Protein AF-0000000084810563 (afdb_homodimer)

Nearest PDB structures (foldseek):
  3cjd-assembly1_A  TM=6.596E-01  e=2.605E-03  Jannaschia sp. CCS1
  2fx0-assembly1_A-2  TM=6.932E-01  e=6.146E-03  Bacillus cereus
  4xk4-assembly2_D  TM=6.952E-01  e=1.901E-02  Escherichia coli K-12
  3gzi-assembly1_A-2  TM=5.867E-01  e=6.726E-03  Shewanella loihica PV-4
  2qib-assembly1_A  TM=6.633E-01  e=3.419E-02  Streptomyces coelicolor A3(2)

Foldseek 3Di:
DPPPPPPPPPPPPPPPPDDLVRLLVLLLVQVVVVVVPDAPVPDDLVSSCVSSVHDSVSVCVSQVDPLRNLLVSLCVVCVVVLVLLVDVCLLQQHLVSVLVSLLVLLVSLLVDVPVLSLVVCLVPDDDDSNVVSVVVSVVSNVSSLVNNQVLQCPAPDNDNPVVVVVVLSVVSSVCSNCQVPDDDPPHRLPDPCNSVVSSVVVVVVSVVSVCSRCVVVVLVVVLVVCVVVPHDNVCSCVVSVVD/DPPPPPPPPPPPPPPPPDDLVRLLVLLLVLVVVVVVPDAPVPDDLVSSCVSSVHDSVSVCVSQVDPLRNLLVSLCVVCVVVLVLLVDPCLLQQHLVSVLVSLLVLLVSLLVDVPVLSLVVCLVPDDDDSNVVSVVVSVVSNVSSLVNNQVLQCPAPDNDNPVVVVVVLSVVSSVCSNCQVPDADPPHRLPDPCNSVVSSVVVVVVSVVSVCSRCVVVVLVVVLVVCVVVPHDNVCSCVVSVVD

Structure (mmCIF, N/CA/C/O backbone):
data_AF-0000000084810563-model_v1
#
loop_
_entity.id
_entity.type
_entity.pdbx_description
1 polymer 'Transcriptional regulator'
#
loop_
_atom_site.group_PDB
_atom_site.id
_atom_site.type_symbol
_atom_site.label_atom_id
_atom_site.label_alt_id
_atom_site.label_comp_id
_atom_site.label_asym_id
_atom_site.label_entity_id
_atom_site.label_seq_id
_atom_site.pdbx_PDB_ins_code
_atom_site.Cartn_x
_atom_site.Cartn_y
_atom_site.Cartn_z
_atom_site.occupancy
_atom_site.B_iso_or_equiv
_atom_site.auth_seq_id
_atom_site.auth_comp_id
_atom_site.auth_asym_id
_atom_site.auth_atom_id
_atom_site.pdbx_PDB_model_num
ATOM 1 N N . MET A 1 1 ? -77.625 40.781 15.055 1 31.75 1 MET A N 1
ATOM 2 C CA . MET A 1 1 ? -76.62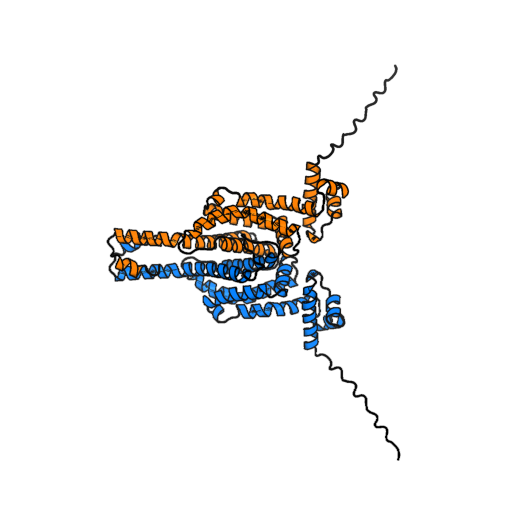5 40.25 14.109 1 31.75 1 MET A CA 1
ATOM 3 C C . MET A 1 1 ? -75.188 40.344 14.695 1 31.75 1 MET A C 1
ATOM 5 O O . MET A 1 1 ? -74.5 41.344 14.492 1 31.75 1 MET A O 1
ATOM 9 N N . THR A 1 2 ? -75 39.844 16.016 1 36.88 2 THR A N 1
ATOM 10 C CA . THR A 1 2 ? -73.75 39.812 16.828 1 36.88 2 THR A CA 1
ATOM 11 C C . THR A 1 2 ? -72.688 38.906 16.172 1 36.88 2 THR A C 1
ATOM 13 O O . THR A 1 2 ? -72.938 37.719 15.945 1 36.88 2 THR A O 1
ATOM 16 N N . GLY A 1 3 ? -71.875 39.375 15.289 1 36.38 3 GLY A N 1
ATOM 17 C CA . GLY A 1 3 ? -70.75 38.719 14.641 1 36.38 3 GLY A CA 1
ATOM 18 C C . GLY A 1 3 ? -69.75 38.125 15.617 1 36.38 3 GLY A C 1
ATOM 19 O O . GLY A 1 3 ? -69.125 38.844 16.391 1 36.38 3 GLY A O 1
ATOM 20 N N . MET A 1 4 ? -69.938 36.812 16.109 1 39.75 4 MET A N 1
ATOM 21 C CA . MET A 1 4 ? -69.062 36.031 16.891 1 39.75 4 MET A CA 1
ATOM 22 C C . MET A 1 4 ? -67.688 35.906 16.188 1 39.75 4 MET A C 1
ATOM 24 O O . MET A 1 4 ? -67.625 35.375 15.07 1 39.75 4 MET A O 1
ATOM 28 N N . LYS A 1 5 ? -66.75 36.875 16.422 1 41.97 5 LYS A N 1
ATOM 29 C CA . LYS A 1 5 ? -65.375 36.688 16 1 41.97 5 LYS A CA 1
ATOM 30 C C . LYS A 1 5 ? -64.875 35.344 16.453 1 41.97 5 LYS A C 1
ATOM 32 O O . LYS A 1 5 ? -64.938 35 17.625 1 41.97 5 LYS A O 1
ATOM 37 N N . GLU A 1 6 ? -64.938 34.25 15.625 1 40.22 6 GLU A N 1
ATOM 38 C CA . GLU A 1 6 ? -64.188 33 15.766 1 40.22 6 GLU A CA 1
ATOM 39 C C . GLU A 1 6 ? -62.719 33.25 16.062 1 40.22 6 GLU A C 1
ATOM 41 O O . GLU A 1 6 ? -62.031 33.969 15.32 1 40.22 6 GLU A O 1
ATOM 46 N N . ASN A 1 7 ? -62.281 33.406 17.297 1 38.41 7 ASN A N 1
ATOM 47 C CA . ASN A 1 7 ? -60.906 33.344 17.719 1 38.41 7 ASN A CA 1
ATOM 48 C C . ASN A 1 7 ? -60.125 32.219 17.016 1 38.41 7 ASN A C 1
ATOM 50 O O . ASN A 1 7 ? -60.406 31.047 17.234 1 38.41 7 ASN A O 1
ATOM 54 N N . GLN A 1 8 ? -59.75 32.312 15.719 1 38.88 8 GLN A N 1
ATOM 55 C CA . GLN A 1 8 ? -58.781 31.422 15.086 1 38.88 8 GLN A CA 1
ATOM 56 C C . GLN A 1 8 ? -57.594 31.188 15.984 1 38.88 8 GLN A C 1
ATOM 58 O O . GLN A 1 8 ? -56.812 32.125 16.281 1 38.88 8 GLN A O 1
ATOM 63 N N . SER A 1 9 ? -57.688 30.391 17.094 1 42.5 9 SER A N 1
ATOM 64 C CA . SER A 1 9 ? -56.5 29.859 17.75 1 42.5 9 SER A CA 1
ATOM 65 C C . SER A 1 9 ? -55.406 29.562 16.734 1 42.5 9 SER A C 1
ATOM 67 O O . SER A 1 9 ? -55.625 28.844 15.758 1 42.5 9 SER A O 1
ATOM 69 N N . THR A 1 10 ? -54.594 30.516 16.469 1 43.75 10 THR A N 1
ATOM 70 C CA . THR A 1 10 ? -53.344 30.281 15.727 1 43.75 10 THR A CA 1
ATOM 71 C C . THR A 1 10 ? -52.719 28.953 16.141 1 43.75 10 THR A C 1
ATOM 73 O O . THR A 1 10 ? -52.312 28.797 17.297 1 43.75 10 THR A O 1
ATOM 76 N N . LYS A 1 11 ? -53.312 27.812 15.875 1 42.25 11 LYS A N 1
ATOM 77 C CA . LYS A 1 11 ? -52.562 26.562 15.961 1 42.25 11 LYS A CA 1
ATOM 78 C C . LYS A 1 11 ? -51.094 26.766 15.562 1 42.25 11 LYS A C 1
ATOM 80 O O . LYS A 1 11 ? -50.812 27.109 14.414 1 42.25 11 LYS A O 1
ATOM 85 N N . GLY A 1 12 ? -50.344 27.438 16.406 1 40.59 12 GLY A N 1
ATOM 86 C CA . GLY A 1 12 ? -48.906 27.453 16.188 1 40.59 12 GLY A CA 1
ATOM 87 C C . GLY A 1 12 ? -48.375 26.156 15.625 1 40.59 12 GLY A C 1
ATOM 88 O O . GLY A 1 12 ? -48.906 25.078 15.93 1 40.59 12 GLY A O 1
ATOM 89 N N . THR A 1 13 ? -48.062 26.062 14.406 1 44.62 13 THR A N 1
ATOM 90 C CA . THR A 1 13 ? -47.375 24.938 13.789 1 44.62 13 THR A CA 1
ATOM 91 C C . THR A 1 13 ? -46.438 24.25 14.789 1 44.62 13 THR A C 1
ATOM 93 O O . THR A 1 13 ? -45.562 24.906 15.375 1 44.62 13 THR A O 1
ATOM 96 N N . LEU A 1 14 ? -46.875 23.438 15.641 1 44.28 14 LEU A N 1
ATOM 97 C CA . LEU A 1 14 ? -46.031 22.594 16.484 1 44.28 14 LEU A CA 1
ATOM 98 C C . LEU A 1 14 ? -44.719 22.25 15.797 1 44.28 14 LEU A C 1
ATOM 100 O O . LEU A 1 14 ? -44.719 21.641 14.727 1 44.28 14 LEU A O 1
ATOM 104 N N . ARG A 1 15 ? -43.75 23.156 15.758 1 51.66 15 ARG A N 1
ATOM 105 C CA . ARG A 1 15 ? -42.438 22.766 15.32 1 51.66 15 ARG A CA 1
ATOM 106 C C . ARG A 1 15 ? -42.062 21.359 15.789 1 51.66 15 ARG A C 1
ATOM 108 O O . ARG A 1 15 ? -42.062 21.078 16.984 1 51.66 15 ARG A O 1
ATOM 115 N N . ARG A 1 16 ? -42.469 20.391 15.195 1 55.81 16 ARG A N 1
ATOM 116 C CA . ARG A 1 16 ? -42.188 18.984 15.477 1 55.81 16 ARG A CA 1
ATOM 117 C C . ARG A 1 16 ? -40.781 18.828 16.047 1 55.81 16 ARG A C 1
ATOM 119 O O . ARG A 1 16 ? -39.781 19.203 15.398 1 55.81 16 ARG A O 1
ATOM 126 N N . ARG A 1 17 ? -40.688 18.75 17.359 1 68.75 17 ARG A N 1
ATOM 127 C CA . ARG A 1 17 ? -39.438 18.531 18.094 1 68.75 17 ARG A CA 1
ATOM 128 C C . ARG A 1 17 ? -38.625 17.406 17.469 1 68.75 17 ARG A C 1
ATOM 130 O O . ARG A 1 17 ? -39.125 16.312 17.219 1 68.75 17 ARG A O 1
ATOM 137 N N . ARG A 1 18 ? -37.562 17.75 16.938 1 76.25 18 ARG A N 1
ATOM 138 C CA . ARG A 1 18 ? -36.656 16.75 16.391 1 76.25 18 ARG A CA 1
ATOM 139 C C . ARG A 1 18 ? -36.375 15.648 17.406 1 76.25 18 ARG A C 1
ATOM 141 O O . ARG A 1 18 ? -36.188 15.922 18.594 1 76.25 18 ARG A O 1
ATOM 148 N N . THR A 1 19 ? -36.594 14.406 16.984 1 85.19 19 THR A N 1
ATOM 149 C CA . THR A 1 19 ? -36.219 13.273 17.828 1 85.19 19 THR A CA 1
ATOM 150 C C . THR A 1 19 ? -34.719 13.227 18.031 1 85.19 19 THR A C 1
ATOM 152 O O . THR A 1 19 ? -33.969 13.859 17.297 1 85.19 19 THR A O 1
ATOM 155 N N . ASN A 1 20 ? -34.312 12.602 19.094 1 87.5 20 ASN A N 1
ATOM 156 C CA . ASN A 1 20 ? -32.875 12.414 19.375 1 87.5 20 ASN A CA 1
ATOM 157 C C . ASN A 1 20 ? -32.156 11.781 18.172 1 87.5 20 ASN A C 1
ATOM 159 O O . ASN A 1 20 ? -31.062 12.188 17.828 1 87.5 20 ASN A O 1
ATOM 163 N N . LYS A 1 21 ? -32.812 10.883 17.578 1 89.69 21 LYS A N 1
ATOM 164 C CA . LYS A 1 21 ? -32.219 10.188 16.438 1 89.69 21 LYS A CA 1
ATOM 165 C C . LYS A 1 21 ? -32.031 11.141 15.258 1 89.69 21 LYS A C 1
ATOM 167 O O . LYS A 1 21 ? -31.016 11.07 14.57 1 89.69 21 LYS A O 1
ATOM 172 N N . GLN A 1 22 ? -32.938 11.969 15.094 1 91.38 22 GLN A N 1
ATOM 173 C CA . GLN A 1 22 ? -32.844 12.945 14.016 1 91.38 22 GLN A CA 1
ATOM 174 C C . GLN A 1 22 ? -31.719 13.953 14.281 1 91.38 22 GLN A C 1
ATOM 176 O O . GLN A 1 22 ? -30.984 14.312 13.367 1 91.38 22 GLN A O 1
ATOM 181 N N . VAL A 1 23 ? -31.656 14.375 15.539 1 92.81 23 VAL A N 1
ATOM 182 C CA . VAL A 1 23 ? -30.609 15.32 15.922 1 92.81 23 VAL A CA 1
ATOM 183 C C . VAL A 1 23 ? -29.234 14.688 15.719 1 92.81 23 VAL A C 1
ATOM 185 O O . VAL A 1 23 ? -28.328 15.32 15.156 1 92.81 23 VAL A O 1
ATOM 188 N N . GLN A 1 24 ? -29.094 13.484 16.125 1 94.81 24 GLN A N 1
ATOM 189 C CA . GLN A 1 24 ? -27.828 12.766 15.969 1 94.81 24 GLN A CA 1
ATOM 190 C C . GLN A 1 24 ? -27.453 12.633 14.492 1 94.81 24 GLN A C 1
ATOM 192 O O . GLN A 1 24 ? -26.312 12.859 14.117 1 94.81 24 GLN A O 1
ATOM 197 N N . ALA A 1 25 ? -28.422 12.336 13.703 1 95.19 25 ALA A N 1
ATOM 198 C CA . ALA A 1 25 ? -28.203 12.188 12.266 1 95.19 25 ALA A CA 1
ATOM 199 C C . ALA A 1 25 ? -27.75 13.508 11.648 1 95.19 25 ALA A C 1
ATOM 201 O O . ALA A 1 25 ? -26.875 13.523 10.781 1 95.19 25 ALA A O 1
ATOM 202 N N . ASP A 1 26 ? -28.359 14.539 12.102 1 95.62 26 ASP A N 1
ATOM 203 C CA . ASP A 1 26 ? -28.016 15.859 11.594 1 95.62 26 ASP A CA 1
ATOM 204 C C . ASP A 1 26 ? -26.578 16.234 11.969 1 95.62 26 ASP A C 1
ATOM 206 O O . ASP A 1 26 ? -25.859 16.828 11.164 1 95.62 26 ASP A O 1
ATOM 210 N N . ILE A 1 27 ? -26.266 15.898 13.117 1 96.81 27 ILE A N 1
ATOM 211 C CA . ILE A 1 27 ? -24.922 16.203 13.609 1 96.81 27 ILE A CA 1
ATOM 212 C C . ILE A 1 27 ? -23.891 15.414 12.812 1 96.81 27 ILE A C 1
ATOM 214 O O . ILE A 1 27 ? -22.875 15.977 12.367 1 96.81 27 ILE A O 1
ATOM 218 N N . LEU A 1 28 ? -24.156 14.172 12.594 1 96.5 28 LEU A N 1
ATOM 219 C CA . LEU A 1 28 ? -23.219 13.344 11.836 1 96.5 28 LEU A CA 1
ATOM 220 C C . LEU A 1 28 ? -23.141 13.797 10.383 1 96.5 28 LEU A C 1
ATOM 222 O O . LEU A 1 28 ? -22.062 13.805 9.781 1 96.5 28 LEU A O 1
ATOM 226 N N . SER A 1 29 ? -24.25 14.211 9.844 1 96.5 29 SER A N 1
ATOM 227 C CA . SER A 1 29 ? -24.266 14.758 8.492 1 96.5 29 SER A CA 1
ATOM 228 C C . SER A 1 29 ? -23.438 16.031 8.398 1 96.5 29 SER A C 1
ATOM 230 O O . SER A 1 29 ? -22.781 16.281 7.387 1 96.5 29 SER A O 1
ATOM 232 N N . ALA A 1 30 ? -23.516 16.812 9.445 1 97.06 30 ALA A N 1
ATOM 233 C CA . ALA A 1 30 ? -22.719 18.031 9.5 1 97.06 30 ALA A CA 1
ATOM 234 C C . ALA A 1 30 ? -21.234 17.719 9.469 1 97.06 30 ALA A C 1
ATOM 236 O O . ALA A 1 30 ? -20.453 18.422 8.805 1 97.06 30 ALA A O 1
ATOM 237 N N . VAL A 1 31 ? -20.812 16.719 10.195 1 96.25 31 VAL A N 1
ATOM 238 C CA . VAL A 1 31 ? -19.406 16.297 10.188 1 96.25 31 VAL A CA 1
ATOM 239 C C . VAL A 1 31 ? -18.984 15.992 8.75 1 96.25 31 VAL A C 1
ATOM 241 O O . VAL A 1 31 ? -17.922 16.469 8.305 1 96.25 31 VAL A O 1
ATOM 244 N N . GLY A 1 32 ? -19.766 15.227 8.07 1 94.88 32 GLY A N 1
ATOM 245 C CA . GLY A 1 32 ? -19.484 14.883 6.684 1 94.88 32 GLY A CA 1
ATOM 246 C C . GLY A 1 32 ? -19.312 16.094 5.793 1 94.88 32 GLY A C 1
ATOM 247 O O . GLY A 1 32 ? -18.406 16.141 4.949 1 94.88 32 GLY A O 1
ATOM 248 N N . ARG A 1 33 ? -20.125 17.078 5.996 1 95.31 33 ARG A N 1
ATOM 249 C CA . ARG A 1 33 ? -20.062 18.312 5.207 1 95.31 33 ARG A CA 1
ATOM 250 C C . ARG A 1 33 ? -18.797 19.094 5.512 1 95.31 33 ARG A C 1
ATOM 252 O O . ARG A 1 33 ? -18.156 19.625 4.602 1 95.31 33 ARG A O 1
ATOM 259 N N . ILE A 1 34 ? -18.453 19.156 6.77 1 95.5 34 ILE A N 1
ATOM 260 C CA . ILE A 1 34 ? -17.266 19.891 7.184 1 95.5 34 ILE A CA 1
ATOM 261 C C . ILE A 1 34 ? -16.016 19.234 6.598 1 95.5 34 ILE A C 1
ATOM 263 O O . ILE A 1 34 ? -15.094 19.922 6.168 1 95.5 34 ILE A O 1
ATOM 267 N N . LEU A 1 35 ? -16.047 17.922 6.516 1 91.94 35 LEU A N 1
ATOM 268 C CA . LEU A 1 35 ? -14.914 17.141 6.066 1 91.94 35 LEU A CA 1
ATOM 269 C C . LEU A 1 35 ? -14.648 17.359 4.578 1 91.94 35 LEU A C 1
ATOM 271 O O . LEU A 1 35 ? -13.586 17 4.07 1 91.94 35 LEU A O 1
ATOM 275 N N . GLN A 1 36 ? -15.609 18.016 3.943 1 88 36 GLN A N 1
ATOM 276 C CA . GLN A 1 36 ? -15.398 18.359 2.541 1 88 36 GLN A CA 1
ATOM 277 C C . GLN A 1 36 ? -14.406 19.516 2.404 1 88 36 GLN A C 1
ATOM 279 O O . GLN A 1 36 ? -13.789 19.688 1.35 1 88 36 GLN A O 1
ATOM 284 N N . GLU A 1 37 ? -14.234 20.234 3.537 1 85.81 37 GLU A N 1
ATOM 285 C CA . GLU A 1 37 ? -13.438 21.453 3.457 1 85.81 37 GLU A CA 1
ATOM 286 C C . GLU A 1 37 ? -12.234 21.391 4.391 1 85.81 37 GLU A C 1
ATOM 288 O O . GLU A 1 37 ? -11.234 22.078 4.172 1 85.81 37 GLU A O 1
ATOM 293 N N . LYS A 1 38 ? -12.461 20.625 5.465 1 85.81 38 LYS A N 1
ATOM 294 C CA . LYS A 1 38 ? -11.398 20.578 6.469 1 85.81 38 LYS A CA 1
ATOM 295 C C . LYS A 1 38 ? -11.102 19.141 6.895 1 85.81 38 LYS A C 1
ATOM 297 O O . LYS A 1 38 ? -11.969 18.266 6.824 1 85.81 38 LYS A O 1
ATOM 302 N N . ASP A 1 39 ? -9.867 18.984 7.438 1 84.19 39 ASP A N 1
ATOM 303 C CA . ASP A 1 39 ? -9.469 17.688 7.949 1 84.19 39 ASP A CA 1
ATOM 304 C C . ASP A 1 39 ? -9.977 17.469 9.375 1 84.19 39 ASP A C 1
ATOM 306 O O . ASP A 1 39 ? -10.281 18.438 10.078 1 84.19 39 ASP A O 1
ATOM 310 N N . PHE A 1 40 ? -9.992 16.203 9.797 1 88.06 40 PHE A N 1
ATOM 311 C CA . PHE A 1 40 ? -10.492 15.836 11.117 1 88.06 40 PHE A CA 1
ATOM 312 C C . PHE A 1 40 ? -9.805 16.641 12.211 1 88.06 40 PHE A C 1
ATOM 314 O O . PHE A 1 40 ? -10.453 17.094 13.156 1 88.06 40 PHE A O 1
ATOM 321 N N . THR A 1 41 ? -8.562 16.875 12.031 1 83.75 41 THR A N 1
ATOM 322 C CA . THR A 1 41 ? -7.742 17.484 13.07 1 83.75 41 THR A CA 1
ATOM 323 C C . THR A 1 41 ? -8.148 18.938 13.297 1 83.75 41 THR A C 1
ATOM 325 O O . THR A 1 41 ? -7.867 19.516 14.352 1 83.75 41 THR A O 1
ATOM 328 N N . HIS A 1 42 ? -8.836 19.531 12.398 1 86.62 42 HIS A N 1
ATOM 329 C CA . HIS A 1 42 ? -9.148 20.953 12.461 1 86.62 42 HIS A CA 1
ATOM 330 C C . HIS A 1 42 ? -10.625 21.188 12.797 1 86.62 42 HIS A C 1
ATOM 332 O O . HIS A 1 42 ? -11.078 22.328 12.859 1 86.62 42 HIS A O 1
ATOM 338 N N . ILE A 1 43 ? -11.297 20.125 12.969 1 93.56 43 ILE A N 1
ATOM 339 C CA . ILE A 1 43 ? -12.719 20.25 13.258 1 93.56 43 ILE A CA 1
ATOM 340 C C . ILE A 1 43 ? -12.922 20.469 14.758 1 93.56 43 ILE A C 1
ATOM 342 O O . ILE A 1 43 ? -12.312 19.781 15.578 1 93.56 43 ILE A O 1
ATOM 346 N N . THR A 1 44 ? -13.766 21.453 15.141 1 94.62 44 THR A N 1
ATOM 347 C CA . THR A 1 44 ? -14.078 21.719 16.547 1 94.62 44 THR A CA 1
ATOM 348 C C . THR A 1 44 ? -15.547 21.438 16.828 1 94.62 44 THR A C 1
ATOM 350 O O . THR A 1 44 ? -16.344 21.25 15.906 1 94.62 44 THR A O 1
ATOM 353 N N . LEU A 1 45 ? -15.805 21.438 18.141 1 95.56 45 LEU A N 1
ATOM 354 C CA . LEU A 1 45 ? -17.188 21.281 18.562 1 95.56 45 LEU A CA 1
ATOM 355 C C . LEU A 1 45 ? -18.047 22.422 18.031 1 95.56 45 LEU A C 1
ATOM 357 O O . LEU A 1 45 ? -19.203 22.203 17.625 1 95.56 45 LEU A O 1
ATOM 361 N N . MET A 1 46 ? -17.484 23.578 17.922 1 96.44 46 MET A N 1
ATOM 362 C CA . MET A 1 46 ? -18.203 24.75 17.422 1 96.44 46 MET A CA 1
ATOM 363 C C . MET A 1 46 ? -18.484 24.625 15.938 1 96.44 46 MET A C 1
ATOM 365 O O . MET A 1 46 ? -19.562 25.031 15.477 1 96.44 46 MET A O 1
ATOM 369 N N . ASP A 1 47 ? -17.547 24.109 15.219 1 96.81 47 ASP A N 1
ATOM 370 C CA . ASP A 1 47 ? -17.75 23.875 13.789 1 96.81 47 ASP A CA 1
ATOM 371 C C . ASP A 1 47 ? -18.969 22.984 13.547 1 96.81 47 ASP A C 1
ATOM 373 O O . ASP A 1 47 ? -19.812 23.281 12.695 1 96.81 47 ASP A O 1
ATOM 377 N N . ILE A 1 48 ? -19.031 21.906 14.32 1 97.56 48 ILE A N 1
ATOM 378 C CA . ILE A 1 48 ? -20.094 20.906 14.148 1 97.56 48 ILE A CA 1
ATOM 379 C C . ILE A 1 48 ? -21.438 21.5 14.547 1 97.56 48 ILE A C 1
ATOM 381 O O . ILE A 1 48 ? -22.422 21.344 13.82 1 97.56 48 ILE A O 1
ATOM 385 N N . ALA A 1 49 ? -21.469 22.203 15.664 1 97.38 49 ALA A N 1
ATOM 386 C CA . ALA A 1 49 ? -22.703 22.828 16.141 1 97.38 49 ALA A CA 1
ATOM 387 C C . ALA A 1 49 ? -23.234 23.828 15.125 1 97.38 49 ALA A C 1
ATOM 389 O O . ALA A 1 49 ? -24.422 23.844 14.812 1 97.38 49 ALA A O 1
ATOM 390 N N . ARG A 1 50 ? -22.344 24.641 14.602 1 97.12 50 ARG A N 1
ATOM 391 C CA . ARG A 1 50 ? -22.719 25.656 13.625 1 97.12 50 ARG A CA 1
ATOM 392 C C . ARG A 1 50 ? -23.266 25.016 12.352 1 97.12 50 ARG A C 1
ATOM 394 O O . ARG A 1 50 ? -24.328 25.406 11.859 1 97.12 50 ARG A O 1
ATOM 401 N N . GLU A 1 51 ? -22.625 24.031 11.844 1 97 51 GLU A N 1
ATOM 402 C CA . GLU A 1 51 ? -23.016 23.375 10.602 1 97 51 GLU A CA 1
ATOM 403 C C . GLU A 1 51 ? -24.344 22.625 10.766 1 97 51 GLU A C 1
ATOM 405 O O . GLU A 1 51 ? -25.141 22.562 9.828 1 97 51 GLU A O 1
ATOM 410 N N . ALA A 1 52 ? -24.562 22.078 11.938 1 96.75 52 ALA A N 1
ATOM 411 C CA . ALA A 1 52 ? -25.781 21.328 12.219 1 96.75 52 ALA A CA 1
ATOM 412 C C . ALA A 1 52 ? -26.906 22.266 12.68 1 96.75 52 ALA A C 1
ATOM 414 O O . ALA A 1 52 ? -28.016 21.812 12.953 1 96.75 52 ALA A O 1
ATOM 415 N N . LYS A 1 53 ? -26.594 23.5 12.82 1 95.5 53 LYS A N 1
ATOM 416 C CA . LYS A 1 53 ? -27.547 24.516 13.25 1 95.5 53 LYS A CA 1
ATOM 417 C C . LYS A 1 53 ? -28.141 24.172 14.609 1 95.5 53 LYS A C 1
ATOM 419 O O . LYS A 1 53 ? -29.359 24.156 14.773 1 95.5 53 LYS A O 1
ATOM 424 N N . THR A 1 54 ? -27.312 23.922 15.484 1 95.81 54 THR A N 1
ATOM 425 C CA . THR A 1 54 ? -27.703 23.609 16.859 1 95.81 54 THR A CA 1
ATOM 426 C C . THR A 1 54 ? -26.719 24.203 17.844 1 95.81 54 THR A C 1
ATOM 428 O O . THR A 1 54 ? -25.812 24.953 17.453 1 95.81 54 THR A O 1
ATOM 431 N N . ASP A 1 55 ? -26.953 23.953 19.125 1 95 55 ASP A N 1
ATOM 432 C CA . ASP A 1 55 ? -26.094 24.438 20.188 1 95 55 ASP A CA 1
ATOM 433 C C . ASP A 1 55 ? -25.031 23.406 20.562 1 95 55 ASP A C 1
ATOM 435 O O . ASP A 1 55 ? -25.312 22.219 20.609 1 95 55 ASP A O 1
ATOM 439 N N . PRO A 1 56 ? -23.75 23.844 20.797 1 96.06 56 PRO A N 1
ATOM 440 C CA . PRO A 1 56 ? -22.703 22.906 21.203 1 96.06 56 PRO A CA 1
ATOM 441 C C . PRO A 1 56 ? -23.125 22.047 22.406 1 96.06 56 PRO A C 1
ATOM 443 O O . PRO A 1 56 ? -22.703 20.906 22.516 1 96.06 56 PRO A O 1
ATOM 446 N N . ASN A 1 57 ? -23.953 22.578 23.234 1 95.81 57 ASN A N 1
ATOM 447 C CA . ASN A 1 57 ? -24.422 21.812 24.391 1 95.81 57 ASN A CA 1
ATOM 448 C C . ASN A 1 57 ? -25.312 20.656 23.984 1 95.81 57 ASN A C 1
ATOM 450 O O . ASN A 1 57 ? -25.344 19.609 24.641 1 95.81 57 ASN A O 1
ATOM 454 N N . VAL A 1 58 ? -26.031 20.875 22.969 1 95.56 58 VAL A N 1
ATOM 455 C CA . VAL A 1 58 ? -26.891 19.812 22.453 1 95.56 58 VAL A CA 1
ATOM 456 C C . VAL A 1 58 ? -26.016 18.688 21.875 1 95.56 58 VAL A C 1
ATOM 458 O O . VAL A 1 58 ? -26.297 17.5 22.094 1 95.56 58 VAL A O 1
ATOM 461 N N . VAL A 1 59 ? -24.938 19.047 21.172 1 97.06 59 VAL A N 1
ATOM 462 C CA . VAL A 1 59 ? -24 18.047 20.641 1 97.06 59 VAL A CA 1
ATOM 463 C C . VAL A 1 59 ? -23.406 17.234 21.781 1 97.06 59 VAL A C 1
ATOM 465 O O . VAL A 1 59 ? -23.344 16.016 21.719 1 97.06 59 VAL A O 1
ATOM 468 N N . LEU A 1 60 ? -23.016 17.953 22.828 1 96.44 60 LEU A N 1
ATOM 469 C CA . LEU A 1 60 ? -22.391 17.312 23.984 1 96.44 60 LEU A CA 1
ATOM 470 C C . LEU A 1 60 ? -23.391 16.391 24.688 1 96.44 60 LEU A C 1
ATOM 472 O O . LEU A 1 60 ? -23.016 15.328 25.188 1 96.44 60 LEU A O 1
ATOM 476 N N . ARG A 1 61 ? -24.578 16.812 24.734 1 95.69 61 ARG A N 1
ATOM 477 C CA . ARG A 1 61 ? -25.594 15.992 25.359 1 95.69 61 ARG A CA 1
ATOM 478 C C . ARG A 1 61 ? -25.844 14.719 24.547 1 95.69 61 ARG A C 1
ATOM 480 O O . ARG A 1 61 ? -26.031 13.641 25.125 1 95.69 61 ARG A O 1
ATOM 487 N N . GLN A 1 62 ? -25.797 14.891 23.25 1 95.81 62 GLN A N 1
ATOM 488 C CA . GLN A 1 62 ? -26.094 13.766 22.375 1 95.81 62 GLN A CA 1
ATOM 489 C C . GLN A 1 62 ? -24.953 12.766 22.344 1 95.81 62 GLN A C 1
ATOM 491 O O . GLN A 1 62 ? -25.172 11.555 22.266 1 95.81 62 GLN A O 1
ATOM 496 N N . PHE A 1 63 ? -23.656 13.258 22.406 1 96.62 63 PHE A N 1
ATOM 497 C CA . PHE A 1 63 ? -22.547 12.359 22.141 1 96.62 63 PHE A CA 1
ATOM 498 C C . PHE A 1 63 ? -21.578 12.32 23.312 1 96.62 63 PHE A C 1
ATOM 500 O O . PHE A 1 63 ? -20.781 11.398 23.438 1 96.62 63 PHE A O 1
ATOM 507 N N . GLY A 1 64 ? -21.609 13.344 24.078 1 94.69 64 GLY A N 1
ATOM 508 C CA . GLY A 1 64 ? -20.734 13.383 25.234 1 94.69 64 GLY A CA 1
ATOM 509 C C . GLY A 1 64 ? -19.453 14.164 24.984 1 94.69 64 GLY A C 1
ATOM 510 O O . GLY A 1 64 ? -19.031 14.969 25.812 1 94.69 64 GLY A O 1
ATOM 511 N N . SER A 1 65 ? -18.781 13.883 23.812 1 94.94 65 SER A N 1
ATOM 512 C CA . SER A 1 65 ? -17.531 14.562 23.469 1 94.94 65 SER A CA 1
ATOM 513 C C . SER A 1 65 ? -17.344 14.641 21.953 1 94.94 65 SER A C 1
ATOM 515 O O . SER A 1 65 ? -18.031 13.945 21.203 1 94.94 65 SER A O 1
ATOM 517 N N . LEU A 1 66 ? -16.438 15.461 21.609 1 94.62 66 LEU A N 1
ATOM 518 C CA . LEU A 1 66 ? -16.078 15.562 20.188 1 94.62 66 LEU A CA 1
ATOM 519 C C . LEU A 1 66 ? -15.531 14.227 19.688 1 94.62 66 LEU A C 1
ATOM 521 O O . LEU A 1 66 ? -15.852 13.812 18.562 1 94.62 66 LEU A O 1
ATOM 525 N N . GLU A 1 67 ? -14.781 13.555 20.5 1 94.31 67 GLU A N 1
ATOM 526 C CA . GLU A 1 67 ? -14.219 12.25 20.141 1 94.31 67 GLU A CA 1
ATOM 527 C C . GLU A 1 67 ? -15.312 11.234 19.844 1 94.31 67 GLU A C 1
ATOM 529 O O . GLU A 1 67 ? -15.211 10.461 18.891 1 94.31 67 GLU A O 1
ATOM 534 N N . GLN A 1 68 ? -16.25 11.328 20.609 1 95.62 68 GLN A N 1
ATOM 535 C CA . GLN A 1 68 ? -17.359 10.391 20.422 1 95.62 68 GLN A CA 1
ATOM 536 C C . GLN A 1 68 ? -18.141 10.711 19.156 1 95.62 68 GLN A C 1
ATOM 538 O O . GLN A 1 68 ? -18.656 9.812 18.5 1 95.62 68 GLN A O 1
ATOM 543 N N . VAL A 1 69 ? -18.266 12 18.844 1 96.88 69 VAL A N 1
ATOM 544 C CA . VAL A 1 69 ? -18.891 12.375 17.578 1 96.88 69 VAL A CA 1
ATOM 545 C C . VAL A 1 69 ? -18.125 11.727 16.422 1 96.88 69 VAL A C 1
ATOM 547 O O . VAL A 1 69 ? -18.734 11.125 15.539 1 96.88 69 VAL A O 1
ATOM 550 N N . PHE A 1 70 ? -16.797 11.781 16.453 1 96.25 70 PHE A N 1
ATOM 551 C CA . PHE A 1 70 ? -15.977 11.211 15.391 1 96.25 70 PHE A CA 1
ATOM 552 C C . PHE A 1 70 ? -16.109 9.688 15.359 1 96.25 70 PHE A C 1
ATOM 554 O O . PHE A 1 70 ? -16.25 9.094 14.289 1 96.25 70 PHE A O 1
ATOM 561 N N . ASP A 1 71 ? -16.125 9.117 16.531 1 95.5 71 ASP A N 1
ATOM 562 C CA . ASP A 1 71 ? -16.266 7.664 16.609 1 95.5 71 ASP A CA 1
ATOM 563 C C . ASP A 1 71 ? -17.562 7.211 15.914 1 95.5 71 ASP A C 1
ATOM 565 O O . ASP A 1 71 ? -17.547 6.254 15.141 1 95.5 71 ASP A O 1
ATOM 569 N N . CYS A 1 72 ? -18.578 7.945 16.203 1 95.25 72 CYS A N 1
ATOM 570 C CA . CYS A 1 72 ? -19.875 7.586 15.625 1 95.25 72 CYS A CA 1
ATOM 571 C C . CYS A 1 72 ? -19.906 7.852 14.125 1 95.25 72 CYS A C 1
ATOM 573 O O . CYS A 1 72 ? -20.453 7.059 13.359 1 95.25 72 CYS A O 1
ATOM 575 N N . TYR A 1 73 ? -19.391 8.93 13.758 1 96.06 73 TYR A N 1
ATOM 576 C CA . TYR A 1 73 ? -19.344 9.242 12.336 1 96.06 73 TYR A CA 1
ATOM 577 C C . TYR A 1 73 ? -18.531 8.203 11.57 1 96.06 73 TYR A C 1
ATOM 579 O O . TYR A 1 73 ? -18.969 7.73 10.508 1 96.06 73 TYR A O 1
ATOM 587 N N . ILE A 1 74 ? -17.344 7.773 12.062 1 95.56 74 ILE A N 1
ATOM 588 C CA . ILE A 1 74 ? -16.453 6.809 11.43 1 95.56 74 ILE A CA 1
ATOM 589 C C . ILE A 1 74 ? -17.172 5.465 11.289 1 95.56 74 ILE A C 1
ATOM 591 O O . ILE A 1 74 ? -16.984 4.762 10.289 1 95.56 74 ILE A O 1
ATOM 595 N N . ARG A 1 75 ? -17.953 5.148 12.266 1 92.25 75 ARG A N 1
ATOM 596 C CA . ARG A 1 75 ? -18.703 3.904 12.203 1 92.25 75 ARG A CA 1
ATOM 597 C C . ARG A 1 75 ? -19.641 3.889 10.984 1 92.25 75 ARG A C 1
ATOM 599 O O . ARG A 1 75 ? -19.859 2.836 10.383 1 92.25 75 ARG A O 1
ATOM 606 N N . THR A 1 76 ? -20.109 5.055 10.656 1 91.12 76 THR A N 1
ATOM 607 C CA . THR A 1 76 ? -20.984 5.125 9.484 1 91.12 76 THR A CA 1
ATOM 608 C C . THR A 1 76 ? -20.188 4.871 8.203 1 91.12 76 THR A C 1
ATOM 610 O O . THR A 1 76 ? -20.734 4.32 7.242 1 91.12 76 THR A O 1
ATOM 613 N N . ILE A 1 77 ? -18.969 5.238 8.211 1 89.56 77 ILE A N 1
ATOM 614 C CA . ILE A 1 77 ? -18.094 5.035 7.062 1 89.56 77 ILE A CA 1
ATOM 615 C C . ILE A 1 77 ? -17.688 3.564 6.977 1 89.56 77 ILE A C 1
ATOM 617 O O . ILE A 1 77 ? -17.781 2.953 5.906 1 89.56 77 ILE A O 1
ATOM 621 N N . ASP A 1 78 ? -17.359 3.012 8.086 1 87.69 78 ASP A N 1
ATOM 622 C CA . ASP A 1 78 ? -16.844 1.654 8.188 1 87.69 78 ASP A CA 1
ATOM 623 C C . ASP A 1 78 ? -17.938 0.622 7.926 1 87.69 78 ASP A C 1
ATOM 625 O O . ASP A 1 78 ? -17.641 -0.539 7.629 1 87.69 78 ASP A O 1
ATOM 629 N N . TYR A 1 79 ? -19.172 1.031 8.031 1 83.56 79 TYR A N 1
ATOM 630 C CA . TYR A 1 79 ? -20.297 0.112 7.859 1 83.56 79 TYR A CA 1
ATOM 631 C C . TYR A 1 79 ? -20.234 -0.584 6.508 1 83.56 79 TYR A C 1
ATOM 633 O O . TYR A 1 79 ? -20.531 -1.777 6.402 1 83.56 79 TYR A O 1
ATOM 641 N N . TRP A 1 80 ? -19.891 0.073 5.578 1 83.19 80 TRP A N 1
ATOM 642 C CA . TRP A 1 80 ? -19.781 -0.537 4.258 1 83.19 80 TRP A CA 1
ATOM 643 C C . TRP A 1 80 ? -18.703 -1.61 4.246 1 83.19 80 TRP A C 1
ATOM 645 O O . TRP A 1 80 ? -18.844 -2.639 3.582 1 83.19 80 TRP A O 1
ATOM 655 N N . MET A 1 81 ? -17.656 -1.363 4.973 1 82.69 81 MET A N 1
ATOM 656 C CA . MET A 1 81 ? -16.594 -2.355 5.082 1 82.69 81 MET A CA 1
ATOM 657 C C . MET A 1 81 ? -17.094 -3.627 5.754 1 82.69 81 MET A C 1
ATOM 659 O O . MET A 1 81 ? -16.734 -4.734 5.352 1 82.69 81 MET A O 1
ATOM 663 N N . HIS A 1 82 ? -17.906 -3.377 6.695 1 81.38 82 HIS A N 1
ATOM 664 C CA . HIS A 1 82 ? -18.516 -4.516 7.371 1 81.38 82 HIS A CA 1
ATOM 665 C C . HIS A 1 82 ? -19.281 -5.402 6.391 1 81.38 82 HIS A C 1
ATOM 667 O O . HIS A 1 82 ? -19.156 -6.629 6.434 1 81.38 82 HIS A O 1
ATOM 673 N N . ASP A 1 83 ? -19.938 -4.797 5.488 1 82.38 83 ASP A N 1
ATOM 674 C CA . ASP A 1 83 ? -20.703 -5.543 4.496 1 82.38 83 ASP A CA 1
ATOM 675 C C . ASP A 1 83 ? -19.781 -6.23 3.492 1 82.38 83 ASP A C 1
ATOM 677 O O . ASP A 1 83 ? -20.062 -7.34 3.037 1 82.38 83 ASP A O 1
ATOM 681 N N . LEU A 1 84 ? -18.75 -5.609 3.195 1 84.88 84 LEU A N 1
ATOM 682 C CA . LEU A 1 84 ? -17.797 -6.129 2.221 1 84.88 84 LEU A CA 1
ATOM 683 C C . LEU A 1 84 ? -17.094 -7.371 2.76 1 84.88 84 LEU A C 1
ATOM 685 O O . LEU A 1 84 ? -16.938 -8.367 2.047 1 84.88 84 LEU A O 1
ATOM 689 N N . PHE A 1 85 ? -16.797 -7.367 4.059 1 82.94 85 PHE A N 1
ATOM 690 C CA . PHE A 1 85 ? -15.977 -8.422 4.633 1 82.94 85 PHE A CA 1
ATOM 691 C C . PHE A 1 85 ? -16.828 -9.43 5.387 1 82.94 85 PHE A C 1
ATOM 693 O O . PHE A 1 85 ? -16.359 -10.523 5.723 1 82.94 85 PHE A O 1
ATOM 700 N N . GLY A 1 86 ? -18.141 -9.07 5.598 1 81.12 86 GLY A N 1
ATOM 701 C CA . GLY A 1 86 ? -19.047 -9.93 6.328 1 81.12 86 GLY A CA 1
ATOM 702 C C . GLY A 1 86 ? -19.812 -10.891 5.43 1 81.12 86 GLY A C 1
ATOM 703 O O . GLY A 1 86 ? -20.688 -11.617 5.895 1 81.12 86 GLY A O 1
ATOM 704 N N . ASN A 1 87 ? -19.375 -10.953 4.184 1 86.12 87 ASN A N 1
ATOM 705 C CA . ASN A 1 87 ? -20.031 -11.82 3.213 1 86.12 87 ASN A CA 1
ATOM 706 C C . ASN A 1 87 ? -19.797 -13.297 3.533 1 86.12 87 ASN A C 1
ATOM 708 O O . ASN A 1 87 ? -18.672 -13.695 3.842 1 86.12 87 ASN A O 1
ATOM 712 N N . LYS A 1 88 ? -20.859 -14.125 3.453 1 90.12 88 LYS A N 1
ATOM 713 C CA . LYS A 1 88 ? -20.781 -15.547 3.791 1 90.12 88 LYS A CA 1
ATOM 714 C C . LYS A 1 88 ? -19.828 -16.281 2.865 1 90.12 88 LYS A C 1
ATOM 716 O O . LYS A 1 88 ? -19.141 -17.203 3.293 1 90.12 88 LYS A O 1
ATOM 721 N N . ALA A 1 89 ? -19.859 -15.906 1.626 1 93.38 89 ALA A N 1
ATOM 722 C CA . ALA A 1 89 ? -18.969 -16.547 0.66 1 93.38 89 ALA A CA 1
ATOM 723 C C . ALA A 1 89 ? -17.5 -16.328 1.023 1 93.38 89 ALA A C 1
ATOM 725 O O . ALA A 1 89 ? -16.656 -17.203 0.814 1 93.38 89 ALA A O 1
ATOM 726 N N . LEU A 1 90 ? -17.172 -15.203 1.585 1 92.31 90 LEU A N 1
ATOM 727 C CA . LEU A 1 90 ? -15.82 -14.906 2.043 1 92.31 90 LEU A CA 1
ATOM 728 C C . LEU A 1 90 ? -15.445 -15.773 3.236 1 92.31 90 LEU A C 1
ATOM 730 O O . LEU A 1 90 ? -14.328 -16.281 3.309 1 92.31 90 LEU A O 1
ATOM 734 N N . LYS A 1 91 ? -16.406 -15.922 4.074 1 89.5 91 LYS A N 1
ATOM 735 C CA . LYS A 1 91 ? -16.188 -16.719 5.277 1 89.5 91 LYS A CA 1
ATOM 736 C C . LYS A 1 91 ? -15.984 -18.188 4.934 1 89.5 91 LYS A C 1
ATOM 738 O O . LYS A 1 91 ? -15.414 -18.938 5.723 1 89.5 91 LYS A O 1
ATOM 743 N N . ARG A 1 92 ? -16.406 -18.578 3.703 1 92.38 92 ARG A N 1
ATOM 744 C CA . ARG A 1 92 ? -16.234 -19.953 3.25 1 92.38 92 ARG A CA 1
ATOM 745 C C . ARG A 1 92 ? -14.945 -20.125 2.465 1 92.38 92 ARG A C 1
ATOM 747 O O . ARG A 1 92 ? -14.594 -21.234 2.072 1 92.38 92 ARG A O 1
ATOM 754 N N . GLY A 1 93 ? -14.305 -19.094 2.215 1 92.44 93 GLY A N 1
ATOM 755 C CA . GLY A 1 93 ? -13.023 -19.172 1.537 1 92.44 93 GLY A CA 1
ATOM 756 C C . GLY A 1 93 ? -13.148 -19.297 0.03 1 92.44 93 GLY A C 1
ATOM 757 O O . GLY A 1 93 ? -12.273 -19.859 -0.629 1 92.44 93 GLY A O 1
ATOM 758 N N . GLU A 1 94 ? -14.172 -18.719 -0.552 1 95.31 94 GLU A N 1
ATOM 759 C CA . GLU A 1 94 ? -14.391 -18.812 -1.992 1 95.31 94 GLU A CA 1
ATOM 760 C C . GLU A 1 94 ? -13.492 -17.828 -2.748 1 95.31 94 GLU A C 1
ATOM 762 O O . GLU A 1 94 ? -13.43 -16.656 -2.414 1 95.31 94 GLU A O 1
ATOM 767 N N . ARG A 1 95 ? -12.82 -18.375 -3.754 1 95.62 95 ARG A N 1
ATOM 768 C CA . ARG A 1 95 ? -11.906 -17.562 -4.551 1 95.62 95 ARG A CA 1
ATOM 769 C C . ARG A 1 95 ? -12.641 -16.375 -5.172 1 95.62 95 ARG A C 1
ATOM 771 O O . ARG A 1 95 ? -12.148 -15.242 -5.129 1 95.62 95 ARG A O 1
ATOM 778 N N . SER A 1 96 ? -13.805 -16.641 -5.777 1 96.38 96 SER A N 1
ATOM 779 C CA . SER A 1 96 ? -14.562 -15.602 -6.457 1 96.38 96 SER A CA 1
ATOM 780 C C . SER A 1 96 ? -15 -14.508 -5.48 1 96.38 96 SER A C 1
ATOM 782 O O . SER A 1 96 ? -15.062 -13.336 -5.844 1 96.38 96 SER A O 1
ATOM 784 N N . ALA A 1 97 ? -15.305 -14.898 -4.223 1 95.81 97 ALA A N 1
ATOM 785 C CA . ALA A 1 97 ? -15.703 -13.938 -3.201 1 95.81 97 ALA A CA 1
ATOM 786 C C . ALA A 1 97 ? -14.547 -13.016 -2.834 1 95.81 97 ALA A C 1
ATOM 788 O O . ALA A 1 97 ? -14.742 -11.82 -2.613 1 95.81 97 ALA A O 1
ATOM 789 N N . LEU A 1 98 ? -13.375 -13.586 -2.758 1 96 98 LEU A N 1
ATOM 790 C CA . LEU A 1 98 ? -12.18 -12.805 -2.451 1 96 98 LEU A CA 1
ATOM 791 C C . LEU A 1 98 ? -11.906 -11.773 -3.547 1 96 98 LEU A C 1
ATOM 793 O O . LEU A 1 98 ? -11.656 -10.609 -3.256 1 96 98 LEU A O 1
ATOM 797 N N . GLU A 1 99 ? -11.992 -12.203 -4.781 1 96.88 99 GLU A N 1
ATOM 798 C CA . GLU A 1 99 ? -11.789 -11.32 -5.926 1 96.88 99 GLU A CA 1
ATOM 799 C C . GLU A 1 99 ? -12.828 -10.203 -5.945 1 96.88 99 GLU A C 1
ATOM 801 O O . GLU A 1 99 ? -12.484 -9.039 -6.191 1 96.88 99 GLU A O 1
ATOM 806 N N . ARG A 1 100 ? -14.047 -10.555 -5.707 1 96 100 ARG A N 1
ATOM 807 C CA . ARG A 1 100 ? -15.125 -9.57 -5.68 1 96 100 ARG A CA 1
ATOM 808 C C . ARG A 1 100 ? -14.914 -8.57 -4.547 1 96 100 ARG A C 1
ATOM 810 O O . ARG A 1 100 ? -15.18 -7.375 -4.711 1 96 100 ARG A O 1
ATOM 817 N N . MET A 1 101 ? -14.484 -9.078 -3.457 1 95.44 101 MET A N 1
ATOM 818 C CA . MET A 1 101 ? -14.234 -8.211 -2.312 1 95.44 101 MET A CA 1
ATOM 819 C C . MET A 1 101 ? -13.195 -7.148 -2.652 1 95.44 101 MET A C 1
ATOM 821 O O . MET A 1 101 ? -13.414 -5.957 -2.42 1 95.44 101 MET A O 1
ATOM 825 N N . PHE A 1 102 ? -12.07 -7.512 -3.23 1 96.94 102 PHE A N 1
ATOM 826 C CA . PHE A 1 102 ? -11.023 -6.562 -3.59 1 96.94 102 PHE A CA 1
ATOM 827 C C . PHE A 1 102 ? -11.523 -5.57 -4.629 1 96.94 102 PHE A C 1
ATOM 829 O O . PHE A 1 102 ? -11.195 -4.383 -4.57 1 96.94 102 PHE A O 1
ATOM 836 N N . ALA A 1 103 ? -12.289 -6.074 -5.582 1 97.38 103 ALA A N 1
ATOM 837 C CA . ALA A 1 103 ? -12.836 -5.199 -6.617 1 97.38 103 ALA A CA 1
ATOM 838 C C . ALA A 1 103 ? -13.773 -4.16 -6.016 1 97.38 103 ALA A C 1
ATOM 840 O O . ALA A 1 103 ? -13.68 -2.971 -6.328 1 97.38 103 ALA A O 1
ATOM 841 N N . ARG A 1 104 ? -14.648 -4.598 -5.164 1 95.44 104 ARG A N 1
ATOM 842 C CA . ARG A 1 104 ? -15.609 -3.703 -4.531 1 95.44 104 ARG A CA 1
ATOM 843 C C . ARG A 1 104 ? -14.914 -2.721 -3.596 1 95.44 104 ARG A C 1
ATOM 845 O O . ARG A 1 104 ? -15.305 -1.554 -3.512 1 95.44 104 ARG A O 1
ATOM 852 N N . MET A 1 105 ? -13.984 -3.23 -2.867 1 95.12 105 MET A N 1
ATOM 853 C CA . MET A 1 105 ? -13.211 -2.352 -1.995 1 95.12 105 MET A CA 1
ATOM 854 C C . MET A 1 105 ? -12.555 -1.232 -2.795 1 95.12 105 MET A C 1
ATOM 856 O O . MET A 1 105 ? -12.586 -0.07 -2.387 1 95.12 105 MET A O 1
ATOM 860 N N . THR A 1 106 ? -11.953 -1.584 -3.938 1 97.81 106 THR A N 1
ATOM 861 C CA . THR A 1 106 ? -11.312 -0.604 -4.809 1 97.81 106 THR A CA 1
ATOM 862 C C . THR A 1 106 ? -12.32 0.446 -5.273 1 97.81 106 THR A C 1
ATOM 864 O O . THR A 1 106 ? -12.062 1.647 -5.164 1 97.81 106 THR A O 1
ATOM 867 N N . ASP A 1 107 ? -13.453 0.004 -5.707 1 96.62 107 ASP A N 1
ATOM 868 C CA . ASP A 1 107 ? -14.492 0.916 -6.176 1 96.62 107 ASP A CA 1
ATOM 869 C C . ASP A 1 107 ? -14.961 1.837 -5.051 1 96.62 107 ASP A C 1
ATOM 871 O O . ASP A 1 107 ? -15.133 3.041 -5.258 1 96.62 107 ASP A O 1
ATOM 875 N N . PHE A 1 108 ? -15.188 1.232 -3.938 1 94.69 108 PHE A N 1
ATOM 876 C CA . PHE A 1 108 ? -15.648 2.006 -2.791 1 94.69 108 PHE A CA 1
ATOM 877 C C . PHE A 1 108 ? -14.648 3.096 -2.434 1 94.69 108 PHE A C 1
ATOM 879 O O . PHE A 1 108 ? -15.023 4.25 -2.221 1 94.69 108 PHE A O 1
ATOM 886 N N . LEU A 1 109 ? -13.398 2.715 -2.35 1 96.19 109 LEU A N 1
ATOM 887 C CA . LEU A 1 109 ? -12.352 3.652 -1.947 1 96.19 109 LEU A CA 1
ATOM 888 C C . LEU A 1 109 ? -12.25 4.809 -2.936 1 96.19 109 LEU A C 1
ATOM 890 O O . LEU A 1 109 ? -12.094 5.965 -2.533 1 96.19 109 LEU A O 1
ATOM 894 N N . TYR A 1 110 ? -12.375 4.52 -4.234 1 96.81 110 TYR A N 1
ATOM 895 C CA . TYR A 1 110 ? -12.305 5.559 -5.258 1 96.81 110 TYR A CA 1
ATOM 896 C C . TYR A 1 110 ? -13.453 6.551 -5.102 1 96.81 110 TYR A C 1
ATOM 898 O O . TYR A 1 110 ? -13.305 7.734 -5.414 1 96.81 110 TYR A O 1
ATOM 906 N N . ASN A 1 111 ? -14.539 6.078 -4.547 1 94 111 ASN A N 1
ATOM 907 C CA . ASN A 1 111 ? -15.75 6.895 -4.57 1 94 111 ASN A CA 1
ATOM 908 C C . ASN A 1 111 ? -16.125 7.379 -3.172 1 94 111 ASN A C 1
ATOM 910 O O . ASN A 1 111 ? -17.234 7.871 -2.957 1 94 111 ASN A O 1
ATOM 914 N N . SER A 1 112 ? -15.297 7.223 -2.248 1 92.44 112 SER A N 1
ATOM 915 C CA . SER A 1 112 ? -15.594 7.637 -0.881 1 92.44 112 SER A CA 1
ATOM 916 C C . SER A 1 112 ? -14.531 8.594 -0.349 1 92.44 112 SER A C 1
ATOM 918 O O . SER A 1 112 ? -13.594 8.18 0.335 1 92.44 112 SER A O 1
ATOM 920 N N . PRO A 1 113 ? -14.773 9.867 -0.604 1 92.12 113 PRO A N 1
ATOM 921 C CA . PRO A 1 113 ? -13.82 10.844 -0.066 1 92.12 113 PRO A CA 1
ATOM 922 C C . PRO A 1 113 ? -13.703 10.766 1.454 1 92.12 113 PRO A C 1
ATOM 924 O O . PRO A 1 113 ? -12.625 11.031 2.002 1 92.12 113 PRO A O 1
ATOM 927 N N . GLU A 1 114 ? -14.773 10.367 2.146 1 91.38 114 GLU A N 1
ATOM 928 C CA . GLU A 1 114 ? -14.75 10.258 3.602 1 91.38 114 GLU A CA 1
ATOM 929 C C . GLU A 1 114 ? -13.773 9.18 4.062 1 91.38 114 GLU A C 1
ATOM 931 O O . GLU A 1 114 ? -12.992 9.398 4.992 1 91.38 114 GLU A O 1
ATOM 936 N N . MET A 1 115 ? -13.828 8.055 3.391 1 93.69 115 MET A N 1
ATOM 937 C CA . MET A 1 115 ? -12.906 6.977 3.734 1 93.69 115 MET A CA 1
ATOM 938 C C . MET A 1 115 ? -11.469 7.375 3.422 1 93.69 115 MET A C 1
ATOM 940 O O . MET A 1 115 ? -10.555 7.074 4.191 1 93.69 115 MET A O 1
ATOM 944 N N . GLN A 1 116 ? -11.281 8.016 2.291 1 95.19 116 GLN A N 1
ATOM 945 C CA . GLN A 1 116 ? -9.945 8.477 1.923 1 95.19 116 GLN A CA 1
ATOM 946 C C . GLN A 1 116 ? -9.383 9.414 2.984 1 95.19 116 GLN A C 1
ATOM 948 O O . GLN A 1 116 ? -8.234 9.266 3.402 1 95.19 116 GLN A O 1
ATOM 953 N N . ARG A 1 117 ? -10.172 10.344 3.494 1 94.12 117 ARG A N 1
ATOM 954 C CA . ARG A 1 117 ? -9.75 11.297 4.516 1 94.12 117 ARG A CA 1
ATOM 955 C C . ARG A 1 117 ? -9.453 10.586 5.836 1 94.12 117 ARG A C 1
ATOM 957 O O . ARG A 1 117 ? -8.539 10.969 6.562 1 94.12 117 ARG A O 1
ATOM 964 N N . LEU A 1 118 ? -10.289 9.617 6.117 1 95.06 118 LEU A N 1
ATOM 965 C CA . LEU A 1 118 ? -10.062 8.844 7.336 1 95.06 118 LEU A CA 1
ATOM 966 C C . LEU A 1 118 ? -8.719 8.125 7.285 1 95.06 118 LEU A C 1
ATOM 968 O O . LEU A 1 118 ? -7.961 8.141 8.258 1 95.06 118 LEU A O 1
ATOM 972 N N . LEU A 1 119 ? -8.422 7.496 6.152 1 96.44 119 LEU A N 1
ATOM 973 C CA . LEU A 1 119 ? -7.16 6.777 5.988 1 96.44 119 LEU A CA 1
ATOM 974 C C . LEU A 1 119 ? -5.973 7.727 6.117 1 96.44 119 LEU A C 1
ATOM 976 O O . LEU A 1 119 ? -4.965 7.383 6.738 1 96.44 119 LEU A O 1
ATOM 980 N N . VAL A 1 120 ? -6.117 8.867 5.539 1 95.81 120 VAL A N 1
ATOM 981 C CA . VAL A 1 120 ? -5.074 9.883 5.66 1 95.81 120 VAL A CA 1
ATOM 982 C C . VAL A 1 120 ? -4.922 10.289 7.125 1 95.81 120 VAL A C 1
ATOM 984 O O . VAL A 1 120 ? -3.803 10.391 7.637 1 95.81 120 VAL A O 1
ATOM 987 N N . TRP A 1 121 ? -6.039 10.547 7.812 1 95.25 121 TRP A N 1
ATOM 988 C CA . TRP A 1 121 ? -6.016 10.93 9.219 1 95.25 121 TRP A CA 1
ATOM 989 C C . TRP A 1 121 ? -5.289 9.883 10.055 1 95.25 121 TRP A C 1
ATOM 991 O O . TRP A 1 121 ? -4.5 10.227 10.938 1 95.25 121 TRP A O 1
ATOM 1001 N N . GLU A 1 122 ? -5.441 8.625 9.742 1 96.38 122 GLU A N 1
ATOM 1002 C CA . GLU A 1 122 ? -4.867 7.52 10.508 1 96.38 122 GLU A CA 1
ATOM 1003 C C . GLU A 1 122 ? -3.346 7.512 10.406 1 96.38 122 GLU A C 1
ATOM 1005 O O . GLU A 1 122 ? -2.662 7.086 11.344 1 96.38 122 GLU A O 1
ATOM 1010 N N . ILE A 1 123 ? -2.826 8.055 9.32 1 95.88 123 ILE A N 1
ATOM 1011 C CA . ILE A 1 123 ? -1.377 7.973 9.18 1 95.88 123 ILE A CA 1
ATOM 1012 C C . ILE A 1 123 ? -0.752 9.336 9.461 1 95.88 123 ILE A C 1
ATOM 1014 O O . ILE A 1 123 ? 0.474 9.469 9.508 1 95.88 123 ILE A O 1
ATOM 1018 N N . THR A 1 124 ? -1.546 10.359 9.703 1 92.38 124 THR A N 1
ATOM 1019 C CA . THR A 1 124 ? -1.02 11.695 9.945 1 92.38 124 THR A CA 1
ATOM 1020 C C . THR A 1 124 ? -1.101 12.047 11.43 1 92.38 124 THR A C 1
ATOM 1022 O O . THR A 1 124 ? -0.302 12.844 11.93 1 92.38 124 THR A O 1
ATOM 1025 N N . ASP A 1 125 ? -2.082 11.484 12.062 1 92.12 125 ASP A N 1
ATOM 1026 C CA . ASP A 1 125 ? -2.346 11.852 13.453 1 92.12 125 ASP A CA 1
ATOM 1027 C C . ASP A 1 125 ? -2.744 10.633 14.281 1 92.12 125 ASP A C 1
ATOM 1029 O O . ASP A 1 125 ? -3.93 10.305 14.383 1 92.12 125 ASP A O 1
ATOM 1033 N N . VAL A 1 126 ? -1.824 10.109 14.945 1 93.44 126 VAL A N 1
ATOM 1034 C CA . VAL A 1 126 ? -2.09 8.977 15.828 1 93.44 126 VAL A CA 1
ATOM 1035 C C . VAL A 1 126 ? -2.727 9.469 17.125 1 93.44 126 VAL A C 1
ATOM 1037 O O . VAL A 1 126 ? -2.1 10.203 17.891 1 93.44 126 VAL A O 1
ATOM 1040 N N . ASN A 1 127 ? -3.922 9.117 17.344 1 94.44 127 ASN A N 1
ATOM 1041 C CA . ASN A 1 127 ? -4.672 9.469 18.547 1 94.44 127 ASN A CA 1
ATOM 1042 C C . ASN A 1 127 ? -5.684 8.383 18.906 1 94.44 127 ASN A C 1
ATOM 1044 O O . ASN A 1 127 ? -5.801 7.379 18.203 1 94.44 127 ASN A O 1
ATOM 1048 N N . ASP A 1 128 ? -6.379 8.523 19.906 1 94.75 128 ASP A N 1
ATOM 1049 C CA . ASP A 1 128 ? -7.27 7.477 20.391 1 94.75 128 ASP A CA 1
ATOM 1050 C C . ASP A 1 128 ? -8.352 7.152 19.359 1 94.75 128 ASP A C 1
ATOM 1052 O O . ASP A 1 128 ? -8.672 5.984 19.141 1 94.75 128 ASP A O 1
ATOM 1056 N N . THR A 1 129 ? -8.875 8.133 18.75 1 94.81 129 THR A N 1
ATOM 1057 C CA . THR A 1 129 ? -9.953 7.957 17.781 1 94.81 129 THR A CA 1
ATOM 1058 C C . THR A 1 129 ? -9.461 7.188 16.562 1 94.81 129 THR A C 1
ATOM 1060 O O . THR A 1 129 ? -10.086 6.215 16.141 1 94.81 129 THR A O 1
ATOM 1063 N N . THR A 1 130 ? -8.32 7.633 15.977 1 96.12 130 THR A N 1
ATOM 1064 C CA . THR A 1 130 ? -7.801 6.965 14.789 1 96.12 130 THR A CA 1
ATOM 1065 C C . THR A 1 130 ? -7.367 5.539 15.117 1 96.12 130 THR A C 1
ATOM 1067 O O . THR A 1 130 ? -7.551 4.629 14.312 1 96.12 130 THR A O 1
ATOM 1070 N N . CYS A 1 131 ? -6.832 5.336 16.312 1 96.75 131 CYS A N 1
ATOM 1071 C CA . CYS A 1 131 ? -6.445 3.996 16.734 1 96.75 131 CYS A CA 1
ATOM 1072 C C . CYS A 1 131 ? -7.664 3.09 16.859 1 96.75 131 CYS A C 1
ATOM 1074 O O . CYS A 1 131 ? -7.648 1.95 16.391 1 96.75 131 CYS A O 1
ATOM 1076 N N . ARG A 1 132 ? -8.648 3.594 17.438 1 95.25 132 ARG A N 1
ATOM 1077 C CA . ARG A 1 132 ? -9.875 2.812 17.578 1 95.25 132 ARG A CA 1
ATOM 1078 C C . ARG A 1 132 ? -10.492 2.502 16.219 1 95.25 132 ARG A C 1
ATOM 1080 O O . ARG A 1 132 ? -10.969 1.388 15.992 1 95.25 132 ARG A O 1
ATOM 1087 N N . ALA A 1 133 ? -10.562 3.492 15.359 1 94.25 133 ALA A N 1
ATOM 1088 C CA . ALA A 1 133 ? -11.109 3.301 14.016 1 94.25 133 ALA A CA 1
ATOM 1089 C C . ALA A 1 133 ? -10.383 2.176 13.289 1 94.25 133 ALA A C 1
ATOM 1091 O O . ALA A 1 133 ? -11.016 1.257 12.766 1 94.25 133 ALA A O 1
ATOM 1092 N N . ALA A 1 134 ? -9.078 2.219 13.305 1 95.62 134 ALA A N 1
ATOM 1093 C CA . ALA A 1 134 ? -8.25 1.22 12.633 1 95.62 134 ALA A CA 1
ATOM 1094 C C . ALA A 1 134 ? -8.414 -0.153 13.273 1 95.62 134 ALA A C 1
ATOM 1096 O O . ALA A 1 134 ? -8.508 -1.167 12.578 1 95.62 134 ALA A O 1
ATOM 1097 N N . ALA A 1 135 ? -8.422 -0.155 14.586 1 93.88 135 ALA A N 1
ATOM 1098 C CA . ALA A 1 135 ? -8.594 -1.411 15.312 1 93.88 135 ALA A CA 1
ATOM 1099 C C . ALA A 1 135 ? -9.945 -2.047 15 1 93.88 135 ALA A C 1
ATOM 1101 O O . ALA A 1 135 ? -10.039 -3.266 14.836 1 93.88 135 ALA A O 1
ATOM 1102 N N . ASN A 1 136 ? -10.93 -1.243 14.977 1 91.81 136 ASN A N 1
ATOM 1103 C CA . ASN A 1 136 ? -12.266 -1.738 14.648 1 91.81 136 ASN A CA 1
ATOM 1104 C C . ASN A 1 136 ? -12.32 -2.328 13.242 1 91.81 136 ASN A C 1
ATOM 1106 O O . ASN A 1 136 ? -12.953 -3.359 13.023 1 91.81 136 ASN A O 1
ATOM 1110 N N . ARG A 1 137 ? -11.727 -1.724 12.289 1 91.56 137 ARG A N 1
ATOM 1111 C CA . ARG A 1 137 ? -11.703 -2.223 10.914 1 91.56 137 ARG A CA 1
ATOM 1112 C C . ARG A 1 137 ? -11.031 -3.588 10.844 1 91.56 137 ARG A C 1
ATOM 1114 O O . ARG A 1 137 ? -11.453 -4.453 10.078 1 91.56 137 ARG A O 1
ATOM 1121 N N . GLU A 1 138 ? -9.992 -3.785 11.633 1 90.69 138 GLU A N 1
ATOM 1122 C CA . GLU A 1 138 ? -9.297 -5.07 11.703 1 90.69 138 GLU A CA 1
ATOM 1123 C C . GLU A 1 138 ? -10.25 -6.191 12.109 1 90.69 138 GLU A C 1
ATOM 1125 O O . GLU A 1 138 ? -10.117 -7.324 11.648 1 90.69 138 GLU A O 1
ATOM 1130 N N . THR A 1 139 ? -11.188 -5.832 12.914 1 88.25 139 THR A N 1
ATOM 1131 C CA . THR A 1 139 ? -12.117 -6.84 13.414 1 88.25 139 THR A CA 1
ATOM 1132 C C . THR A 1 139 ? -13.031 -7.328 12.289 1 88.25 139 THR A C 1
ATOM 1134 O O . THR A 1 139 ? -13.438 -8.492 12.273 1 88.25 139 THR A O 1
ATOM 1137 N N . TYR A 1 140 ? -13.273 -6.461 11.289 1 84.12 140 TYR A N 1
ATOM 1138 C CA . TYR A 1 140 ? -14.148 -6.828 10.18 1 84.12 140 TYR A CA 1
ATOM 1139 C C . TYR A 1 140 ? -13.484 -7.871 9.289 1 84.12 140 TYR A C 1
ATOM 1141 O O . TYR A 1 140 ? -14.164 -8.695 8.672 1 84.12 140 TYR A O 1
ATOM 1149 N N . TYR A 1 141 ? -12.156 -7.891 9.242 1 83.94 141 TYR A N 1
ATOM 1150 C CA . TYR A 1 141 ? -11.398 -8.742 8.336 1 83.94 141 TYR A CA 1
ATOM 1151 C C . TYR A 1 141 ? -11.109 -10.102 8.961 1 83.94 141 TYR A C 1
ATOM 1153 O O . TYR A 1 141 ? -10.781 -11.062 8.266 1 83.94 141 TYR A O 1
ATOM 1161 N N . ARG A 1 142 ? -11.234 -10.141 10.219 1 85.44 142 ARG A N 1
ATOM 1162 C CA . ARG A 1 142 ? -10.664 -11.242 10.984 1 85.44 142 ARG A CA 1
ATOM 1163 C C . ARG A 1 142 ? -11.234 -12.586 10.523 1 85.44 142 ARG A C 1
ATOM 1165 O O . ARG A 1 142 ? -10.484 -13.531 10.281 1 85.44 142 ARG A O 1
ATOM 1172 N N . GLU A 1 143 ? -12.508 -12.695 10.383 1 83.44 143 GLU A N 1
ATOM 1173 C CA . GLU A 1 143 ? -13.117 -13.969 10.016 1 83.44 143 GLU A CA 1
ATOM 1174 C C . GLU A 1 143 ? -12.727 -14.383 8.602 1 83.44 143 GLU A C 1
ATOM 1176 O O . GLU A 1 143 ? -12.484 -15.562 8.344 1 83.44 143 GLU A O 1
ATOM 1181 N N . ALA A 1 144 ? -12.695 -13.445 7.742 1 87.19 144 ALA A N 1
ATOM 1182 C CA . ALA A 1 144 ? -12.281 -13.75 6.375 1 87.19 144 ALA A CA 1
ATOM 1183 C C . ALA A 1 144 ? -10.82 -14.195 6.328 1 87.19 144 ALA A C 1
ATOM 1185 O O . ALA A 1 144 ? -10.484 -15.164 5.645 1 87.19 144 ALA A O 1
ATOM 1186 N N . TYR A 1 145 ? -9.961 -13.531 7.07 1 89.19 145 TYR A N 1
ATOM 1187 C CA . TYR A 1 145 ? -8.555 -13.914 7.141 1 89.19 145 TYR A CA 1
ATOM 1188 C C . TYR A 1 145 ? -8.398 -15.359 7.602 1 89.19 145 TYR A C 1
ATOM 1190 O O . TYR A 1 145 ? -7.609 -16.109 7.031 1 89.19 145 TYR A O 1
ATOM 1198 N N . GLU A 1 146 ? -9.18 -15.758 8.555 1 88.44 146 GLU A N 1
ATOM 1199 C CA . GLU A 1 146 ? -9.07 -17.094 9.109 1 88.44 146 GLU A CA 1
ATOM 1200 C C . GLU A 1 146 ? -9.469 -18.156 8.078 1 88.44 146 GLU A C 1
ATOM 1202 O O . GLU A 1 146 ? -8.812 -19.188 7.965 1 88.44 146 GLU A O 1
ATOM 1207 N N . ALA A 1 147 ? -10.508 -17.922 7.387 1 89.62 147 ALA A N 1
ATOM 1208 C CA . ALA A 1 147 ? -10.984 -18.859 6.375 1 89.62 147 ALA A CA 1
ATOM 1209 C C . ALA A 1 147 ? -9.93 -19.078 5.293 1 89.62 147 ALA A C 1
ATOM 1211 O O . ALA A 1 147 ? -9.641 -20.219 4.914 1 89.62 147 ALA A O 1
ATOM 1212 N N . TYR A 1 148 ? -9.32 -18.047 4.875 1 92.81 148 TYR A N 1
ATOM 1213 C CA . TYR A 1 148 ? -8.359 -18.156 3.785 1 92.81 148 TYR A CA 1
ATOM 1214 C C . TYR A 1 148 ? -7.012 -18.656 4.293 1 92.81 148 TYR A C 1
ATOM 1216 O O . TYR A 1 148 ? -6.301 -19.375 3.584 1 92.81 148 TYR A O 1
ATOM 1224 N N . GLU A 1 149 ? -6.719 -18.281 5.477 1 90.06 149 GLU A N 1
ATOM 1225 C CA . GLU A 1 149 ? -5.492 -18.828 6.059 1 90.06 149 GLU A CA 1
ATOM 1226 C C . GLU A 1 149 ? -5.543 -20.344 6.152 1 90.06 149 GLU A C 1
ATOM 1228 O O . GLU A 1 149 ? -4.543 -21.016 5.902 1 90.06 149 GLU A O 1
ATOM 1233 N N . ARG A 1 150 ? -6.645 -20.875 6.516 1 87.62 150 ARG A N 1
ATOM 1234 C CA . ARG A 1 150 ? -6.809 -22.328 6.578 1 87.62 150 ARG A CA 1
ATOM 1235 C C . ARG A 1 150 ? -6.66 -22.953 5.199 1 87.62 150 ARG A C 1
ATOM 1237 O O . ARG A 1 150 ? -6.035 -24 5.051 1 87.62 150 ARG A O 1
ATOM 1244 N N . GLN A 1 151 ? -7.16 -22.328 4.262 1 88.75 151 GLN A N 1
ATOM 1245 C CA . GLN A 1 151 ? -7.109 -22.812 2.889 1 88.75 151 GLN A CA 1
ATOM 1246 C C . GLN A 1 151 ? -5.676 -22.828 2.361 1 88.75 151 GLN A C 1
ATOM 1248 O O . GLN A 1 151 ? -5.25 -23.781 1.721 1 88.75 151 GLN A O 1
ATOM 1253 N N . PHE A 1 152 ? -4.934 -21.781 2.693 1 89.06 152 PHE A N 1
ATOM 1254 C CA . PHE A 1 152 ? -3.6 -21.625 2.131 1 89.06 152 PHE A CA 1
ATOM 1255 C C . PHE A 1 152 ? -2.557 -22.297 3.02 1 89.06 152 PHE A C 1
ATOM 1257 O O . PHE A 1 152 ? -1.401 -22.453 2.619 1 89.06 152 PHE A O 1
ATOM 1264 N N . ALA A 1 153 ? -2.908 -22.656 4.242 1 80.31 153 ALA A N 1
ATOM 1265 C CA . ALA A 1 153 ? -2.031 -23.438 5.102 1 80.31 153 ALA A CA 1
ATOM 1266 C C . ALA A 1 153 ? -1.96 -24.891 4.621 1 80.31 153 ALA A C 1
ATOM 1268 O O . ALA A 1 153 ? -0.955 -25.578 4.836 1 80.31 153 ALA A O 1
ATOM 1269 N N . ARG A 1 154 ? -2.971 -25.391 4.203 1 66.5 154 ARG A N 1
ATOM 1270 C CA . ARG A 1 154 ? -3.074 -26.781 3.766 1 66.5 154 ARG A CA 1
ATOM 1271 C C . ARG A 1 154 ? -2.258 -27.016 2.5 1 66.5 154 ARG A C 1
ATOM 1273 O O . ARG A 1 154 ? -1.865 -28.156 2.211 1 66.5 154 ARG A O 1
ATOM 1280 N N . GLY A 1 155 ? -2.045 -25.938 1.929 1 60.06 155 GLY A N 1
ATOM 1281 C CA . GLY A 1 155 ? -1.202 -26.125 0.76 1 60.06 155 GLY A CA 1
ATOM 1282 C C . GLY A 1 155 ? 0.261 -26.328 1.107 1 60.06 155 GLY A C 1
ATOM 1283 O O . GLY A 1 155 ? 0.68 -26.047 2.234 1 60.06 155 GLY A O 1
ATOM 1284 N N . GLY A 1 156 ? 0.99 -27.312 0.579 1 55.5 156 GLY A N 1
ATOM 1285 C CA . GLY A 1 156 ? 2.377 -27.688 0.812 1 55.5 156 GLY A CA 1
ATOM 1286 C C . GLY A 1 156 ? 3.215 -26.547 1.373 1 55.5 156 GLY A C 1
ATOM 1287 O O . GLY A 1 156 ? 3.949 -26.734 2.346 1 55.5 156 GLY A O 1
ATOM 1288 N N . GLU A 1 157 ? 3.311 -25.406 0.781 1 60.91 157 GLU A N 1
ATOM 1289 C CA . GLU A 1 157 ? 4.137 -24.297 1.26 1 60.91 157 GLU A CA 1
ATOM 1290 C C . GLU A 1 157 ? 3.301 -23.281 2.02 1 60.91 157 GLU A C 1
ATOM 1292 O O . GLU A 1 157 ? 2.234 -22.875 1.555 1 60.91 157 GLU A O 1
ATOM 1297 N N . LYS A 1 158 ? 3.449 -23.094 3.279 1 79.19 158 LYS A N 1
ATOM 1298 C CA . LYS A 1 158 ? 2.73 -22.172 4.148 1 79.19 158 LYS A CA 1
ATOM 1299 C C . LYS A 1 158 ? 2.768 -20.75 3.588 1 79.19 158 LYS A C 1
ATOM 1301 O O . LYS A 1 158 ? 3.715 -20 3.84 1 79.19 158 LYS A O 1
ATOM 1306 N N . THR A 1 159 ? 1.863 -20.5 2.631 1 87.38 159 THR A N 1
ATOM 1307 C CA . THR A 1 159 ? 1.722 -19.141 2.088 1 87.38 159 THR A CA 1
ATOM 1308 C C . THR A 1 159 ? 1.102 -18.203 3.121 1 87.38 159 THR A C 1
ATOM 1310 O O . THR A 1 159 ? 0.054 -18.516 3.695 1 87.38 159 THR A O 1
ATOM 1313 N N . PRO A 1 160 ? 1.77 -17.156 3.416 1 91.88 160 PRO A N 1
ATOM 1314 C CA . PRO A 1 160 ? 1.235 -16.203 4.387 1 91.88 160 PRO A CA 1
ATOM 1315 C C . PRO A 1 160 ? 0.128 -15.32 3.807 1 91.88 160 PRO A C 1
ATOM 1317 O O . PRO A 1 160 ? 0.362 -14.156 3.486 1 91.88 160 PRO A O 1
ATOM 1320 N N . PHE A 1 161 ? -1.086 -15.844 3.805 1 94.06 161 PHE A N 1
ATOM 1321 C CA . PHE A 1 161 ? -2.199 -15.211 3.111 1 94.06 161 PHE A CA 1
ATOM 1322 C C . PHE A 1 161 ? -2.52 -13.852 3.732 1 94.06 161 PHE A C 1
ATOM 1324 O O . PHE A 1 161 ? -2.688 -12.859 3.02 1 94.06 161 PHE A O 1
ATOM 1331 N N . ARG A 1 162 ? -2.621 -13.836 5.059 1 92.94 162 ARG A N 1
ATOM 1332 C CA . ARG A 1 162 ? -3.025 -12.617 5.758 1 92.94 162 ARG A CA 1
ATOM 1333 C C . ARG A 1 162 ? -2.055 -11.477 5.477 1 92.94 162 ARG A C 1
ATOM 1335 O O . ARG A 1 162 ? -2.475 -10.336 5.266 1 92.94 162 ARG A O 1
ATOM 1342 N N . GLN A 1 163 ? -0.807 -11.781 5.43 1 95.5 163 GLN A N 1
ATOM 1343 C CA . GLN A 1 163 ? 0.207 -10.766 5.172 1 95.5 163 GLN A CA 1
ATOM 1344 C C . GLN A 1 163 ? 0.155 -10.289 3.725 1 95.5 163 GLN A C 1
ATOM 1346 O O . GLN A 1 163 ? 0.301 -9.094 3.451 1 95.5 163 GLN A O 1
ATOM 1351 N N . ILE A 1 164 ? -0.025 -11.203 2.82 1 97.19 164 ILE A N 1
ATOM 1352 C CA . ILE A 1 164 ? -0.141 -10.852 1.409 1 97.19 164 ILE A CA 1
ATOM 1353 C C . ILE A 1 164 ? -1.373 -9.977 1.196 1 97.19 164 ILE A C 1
ATOM 1355 O O . ILE A 1 164 ? -1.284 -8.906 0.59 1 97.19 164 ILE A O 1
ATOM 1359 N N . ALA A 1 165 ? -2.506 -10.43 1.756 1 96.44 165 ALA A N 1
ATOM 1360 C CA . ALA A 1 165 ? -3.746 -9.672 1.619 1 96.44 165 ALA A CA 1
ATOM 1361 C C . ALA A 1 165 ? -3.609 -8.281 2.23 1 96.44 165 ALA A C 1
ATOM 1363 O O . ALA A 1 165 ? -4.082 -7.297 1.66 1 96.44 165 ALA A O 1
ATOM 1364 N N . SER A 1 166 ? -2.936 -8.164 3.365 1 96.81 166 SER A N 1
ATOM 1365 C CA . SER A 1 166 ? -2.719 -6.891 4.035 1 96.81 166 SER A CA 1
ATOM 1366 C C . SER A 1 166 ? -1.906 -5.938 3.164 1 96.81 166 SER A C 1
ATOM 1368 O O . SER A 1 166 ? -2.232 -4.754 3.057 1 96.81 166 SER A O 1
ATOM 1370 N N . LEU A 1 167 ? -0.892 -6.496 2.557 1 98.5 167 LEU A N 1
ATOM 1371 C CA . LEU A 1 167 ? -0.054 -5.68 1.686 1 98.5 167 LEU A CA 1
ATOM 1372 C C . LEU A 1 167 ? -0.844 -5.188 0.477 1 98.5 167 LEU A C 1
ATOM 1374 O O . LEU A 1 167 ? -0.67 -4.047 0.037 1 98.5 167 LEU A O 1
ATOM 1378 N N . LEU A 1 168 ? -1.719 -5.996 -0.066 1 98.56 168 LEU A N 1
ATOM 1379 C CA . LEU A 1 168 ? -2.547 -5.621 -1.207 1 98.56 168 LEU A CA 1
ATOM 1380 C C . LEU A 1 168 ? -3.541 -4.531 -0.82 1 98.56 168 LEU A C 1
ATOM 1382 O O . LEU A 1 168 ? -3.74 -3.57 -1.569 1 98.56 168 LEU A O 1
ATOM 1386 N N . ILE A 1 169 ? -4.133 -4.691 0.357 1 97.38 169 ILE A N 1
ATOM 1387 C CA . ILE A 1 169 ? -5.078 -3.691 0.845 1 97.38 169 ILE A CA 1
ATOM 1388 C C . ILE A 1 169 ? -4.355 -2.363 1.062 1 97.38 169 ILE A C 1
ATOM 1390 O O . ILE A 1 169 ? -4.789 -1.323 0.563 1 97.38 169 ILE A O 1
ATOM 1394 N N . ALA A 1 170 ? -3.268 -2.445 1.715 1 98.5 170 ALA A N 1
ATOM 1395 C CA . ALA A 1 170 ? -2.482 -1.25 2.01 1 98.5 170 ALA A CA 1
ATOM 1396 C C . ALA A 1 170 ? -2.016 -0.57 0.725 1 98.5 170 ALA A C 1
ATOM 1398 O O . ALA A 1 170 ? -2.027 0.659 0.626 1 98.5 170 ALA A O 1
ATOM 1399 N N . GLY A 1 171 ? -1.528 -1.372 -0.233 1 98.81 171 GLY A N 1
ATOM 1400 C CA . GLY A 1 171 ? -1.124 -0.816 -1.515 1 98.81 171 GLY A CA 1
ATOM 1401 C C . GLY A 1 171 ? -2.252 -0.108 -2.24 1 98.81 171 GLY A C 1
ATOM 1402 O O . GLY A 1 171 ? -2.047 0.956 -2.828 1 98.81 171 GLY A O 1
ATOM 1403 N N . THR A 1 172 ? -3.412 -0.688 -2.18 1 98.69 172 THR A N 1
ATOM 1404 C CA . THR A 1 172 ? -4.59 -0.073 -2.785 1 98.69 172 THR A CA 1
ATOM 1405 C C . THR A 1 172 ? -4.91 1.257 -2.111 1 98.69 172 THR A C 1
ATOM 1407 O O . THR A 1 172 ? -5.188 2.25 -2.785 1 98.69 172 THR A O 1
ATOM 1410 N N . TYR A 1 173 ? -4.828 1.236 -0.744 1 98.44 173 TYR A N 1
ATOM 1411 C CA . TYR A 1 173 ? -5.051 2.48 -0.014 1 98.44 173 TYR A CA 1
ATOM 1412 C C . TYR A 1 173 ? -4.109 3.574 -0.501 1 98.44 173 TYR A C 1
ATOM 1414 O O . TYR A 1 173 ? -4.555 4.656 -0.893 1 98.44 173 TYR A O 1
ATOM 1422 N N . TYR A 1 174 ? -2.889 3.273 -0.564 1 98.81 174 TYR A N 1
ATOM 1423 C CA . TYR A 1 174 ? -1.896 4.301 -0.86 1 98.81 174 TYR A CA 1
ATOM 1424 C C . TYR A 1 174 ? -2.025 4.785 -2.299 1 98.81 174 TYR A C 1
ATOM 1426 O O . TYR A 1 174 ? -1.908 5.98 -2.572 1 98.81 174 TYR A O 1
ATOM 1434 N N . LEU A 1 175 ? -2.205 3.883 -3.248 1 98.75 175 LEU A N 1
ATOM 1435 C CA . LEU A 1 175 ? -2.297 4.273 -4.652 1 98.75 175 LEU A CA 1
ATOM 1436 C C . LEU A 1 175 ? -3.492 5.191 -4.883 1 98.75 175 LEU A C 1
ATOM 1438 O O . LEU A 1 175 ? -3.398 6.156 -5.645 1 98.75 175 LEU A O 1
ATOM 1442 N N . VAL A 1 176 ? -4.574 4.887 -4.242 1 98.62 176 VAL A N 1
ATOM 1443 C CA . VAL A 1 176 ? -5.766 5.711 -4.402 1 98.62 176 VAL A CA 1
ATOM 1444 C C . VAL A 1 176 ? -5.535 7.078 -3.768 1 98.62 176 VAL A C 1
ATOM 1446 O O . VAL A 1 176 ? -5.887 8.109 -4.352 1 98.62 176 VAL A O 1
ATOM 1449 N N . LEU A 1 177 ? -4.91 7.105 -2.592 1 98.19 177 LEU A N 1
ATOM 1450 C CA . LEU A 1 177 ? -4.648 8.359 -1.897 1 98.19 177 LEU A CA 1
ATOM 1451 C C . LEU A 1 177 ? -3.66 9.219 -2.682 1 98.19 177 LEU A C 1
ATOM 1453 O O . LEU A 1 177 ? -3.734 10.445 -2.645 1 98.19 177 LEU A O 1
ATOM 1457 N N . HIS A 1 178 ? -2.787 8.617 -3.357 1 98.56 178 HIS A N 1
ATOM 1458 C CA . HIS A 1 178 ? -1.676 9.273 -4.039 1 98.56 178 HIS A CA 1
ATOM 1459 C C . HIS A 1 178 ? -2.064 9.68 -5.457 1 98.56 178 HIS A C 1
ATOM 1461 O O . HIS A 1 178 ? -1.335 10.43 -6.113 1 98.56 178 HIS A O 1
ATOM 1467 N N . ARG A 1 179 ? -3.234 9.359 -5.926 1 98.19 179 ARG A N 1
ATOM 1468 C CA . ARG A 1 179 ? -3.586 9.352 -7.344 1 98.19 179 ARG A CA 1
ATOM 1469 C C . ARG A 1 179 ? -3.586 10.766 -7.914 1 98.19 179 ARG A C 1
ATOM 1471 O O . ARG A 1 179 ? -3.377 10.953 -9.117 1 98.19 179 ARG A O 1
ATOM 1478 N N . HIS A 1 180 ? -3.719 11.773 -7.086 1 97.5 180 HIS A N 1
ATOM 1479 C CA . HIS A 1 180 ? -3.779 13.141 -7.574 1 97.5 180 HIS A CA 1
ATOM 1480 C C . HIS A 1 180 ? -2.391 13.773 -7.629 1 97.5 180 HIS A C 1
ATOM 1482 O O . HIS A 1 180 ? -2.213 14.852 -8.203 1 97.5 180 HIS A O 1
ATOM 1488 N N . THR A 1 181 ? -1.423 13.156 -7.043 1 97.94 181 THR A N 1
ATOM 1489 C CA . THR A 1 181 ? -0.084 13.711 -6.895 1 97.94 181 THR A CA 1
ATOM 1490 C C . THR A 1 181 ? 0.77 13.406 -8.117 1 97.94 181 THR A C 1
ATOM 1492 O O . THR A 1 181 ? 1.387 14.305 -8.695 1 97.94 181 THR A O 1
ATOM 1495 N N . SER A 1 182 ? 0.766 12.234 -8.531 1 97.38 182 SER A N 1
ATOM 1496 C CA . SER A 1 182 ? 1.597 11.789 -9.648 1 97.38 182 SER A CA 1
ATOM 1497 C C . SER A 1 182 ? 1.188 10.398 -10.125 1 97.38 182 SER A C 1
ATOM 1499 O O . SER A 1 182 ? 0.36 9.742 -9.5 1 97.38 182 SER A O 1
ATOM 1501 N N . THR A 1 183 ? 1.77 10.008 -11.289 1 96.44 183 THR A N 1
ATOM 1502 C CA . THR A 1 183 ? 1.723 8.602 -11.68 1 96.44 183 THR A CA 1
ATOM 1503 C C . THR A 1 183 ? 2.49 7.742 -10.688 1 96.44 183 THR A C 1
ATOM 1505 O O . THR A 1 183 ? 3.266 8.258 -9.875 1 96.44 183 THR A O 1
ATOM 1508 N N . PHE A 1 184 ? 2.209 6.523 -10.68 1 96.75 184 PHE A N 1
ATOM 1509 C CA . PHE A 1 184 ? 2.928 5.527 -9.891 1 96.75 184 PHE A CA 1
ATOM 1510 C C . PHE A 1 184 ? 3.299 4.324 -10.75 1 96.75 184 PHE A C 1
ATOM 1512 O O . PHE A 1 184 ? 2.422 3.662 -11.312 1 96.75 184 PHE A O 1
ATOM 1519 N N . GLY A 1 185 ? 4.578 4.031 -10.922 1 93.44 185 GLY A N 1
ATOM 1520 C CA . GLY A 1 185 ? 5.004 3.039 -11.891 1 93.44 185 GLY A CA 1
ATOM 1521 C C . GLY A 1 185 ? 4.613 3.395 -13.312 1 93.44 185 GLY A C 1
ATOM 1522 O O . GLY A 1 185 ? 4.242 2.52 -14.102 1 93.44 185 GLY A O 1
ATOM 1523 N N . ASP A 1 186 ? 4.5 4.684 -13.594 1 91.94 186 ASP A N 1
ATOM 1524 C CA . ASP A 1 186 ? 4.16 5.25 -14.891 1 91.94 186 ASP A CA 1
ATOM 1525 C C . ASP A 1 186 ? 2.688 5.027 -15.227 1 91.94 186 ASP A C 1
ATOM 1527 O O . ASP A 1 186 ? 2.291 5.094 -16.391 1 91.94 186 ASP A O 1
ATOM 1531 N N . MET A 1 187 ? 1.902 4.734 -14.25 1 94.62 187 MET A N 1
ATOM 1532 C CA . MET A 1 187 ? 0.463 4.578 -14.43 1 94.62 187 MET A CA 1
ATOM 1533 C C . MET A 1 187 ? -0.301 5.703 -13.742 1 94.62 187 MET A C 1
ATOM 1535 O O . MET A 1 187 ? 0.018 6.078 -12.617 1 94.62 187 MET A O 1
ATOM 1539 N N . ASP A 1 188 ? -1.229 6.203 -14.477 1 97.12 188 ASP A N 1
ATOM 1540 C CA . ASP A 1 188 ? -2.092 7.246 -13.922 1 97.12 188 ASP A CA 1
ATOM 1541 C C . ASP A 1 188 ? -3.326 6.645 -13.258 1 97.12 188 ASP A C 1
ATOM 1543 O O . ASP A 1 188 ? -4.207 6.113 -13.938 1 97.12 188 ASP A O 1
ATOM 1547 N N . TYR A 1 189 ? -3.449 6.77 -11.977 1 98 189 TYR A N 1
ATOM 1548 C CA . TYR A 1 189 ? -4.559 6.188 -11.234 1 98 189 TYR A CA 1
ATOM 1549 C C . TYR A 1 189 ? -5.672 7.207 -11.023 1 98 189 TYR A C 1
ATOM 1551 O O . TYR A 1 189 ? -6.691 6.902 -10.398 1 98 189 TYR A O 1
ATOM 1559 N N . ASP A 1 190 ? -5.461 8.43 -11.516 1 97.69 190 ASP A N 1
ATOM 1560 C CA . ASP A 1 190 ? -6.453 9.492 -11.398 1 97.69 190 ASP A CA 1
ATOM 1561 C C . ASP A 1 190 ? -7.285 9.609 -12.672 1 97.69 190 ASP A C 1
ATOM 1563 O O . ASP A 1 190 ? -7.684 10.711 -13.062 1 97.69 190 ASP A O 1
ATOM 1567 N N . THR A 1 191 ? -7.449 8.539 -13.453 1 97.44 191 THR A N 1
ATOM 1568 C CA . THR A 1 191 ? -8.297 8.445 -14.641 1 97.44 191 THR A CA 1
ATOM 1569 C C . THR A 1 191 ? -9.391 7.395 -14.438 1 97.44 191 THR A C 1
ATOM 1571 O O . THR A 1 191 ? -9.32 6.594 -13.5 1 97.44 191 THR A O 1
ATOM 1574 N N . PRO A 1 192 ? -10.406 7.336 -15.266 1 96.12 192 PRO A N 1
ATOM 1575 C CA . PRO A 1 192 ? -11.445 6.301 -15.164 1 96.12 192 PRO A CA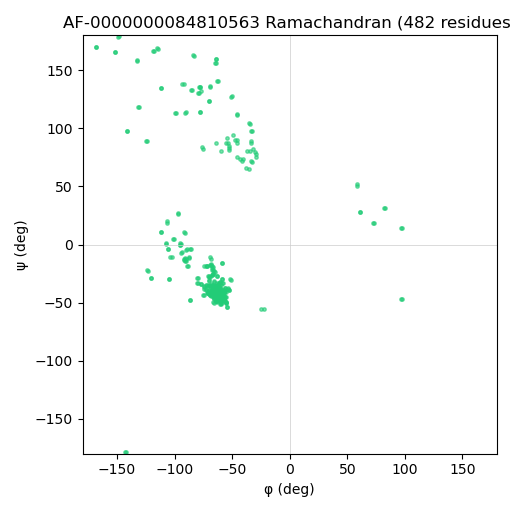 1
ATOM 1576 C C . PRO A 1 192 ? -10.875 4.887 -15.281 1 96.12 192 PRO A C 1
ATOM 1578 O O . PRO A 1 192 ? -11.508 3.926 -14.836 1 96.12 192 PRO A O 1
ATOM 1581 N N . ASP A 1 193 ? -9.664 4.797 -15.758 1 96.75 193 ASP A N 1
ATOM 1582 C CA . ASP A 1 193 ? -9.016 3.5 -15.898 1 96.75 193 ASP A CA 1
ATOM 1583 C C . ASP A 1 193 ? -8.289 3.104 -14.617 1 96.75 193 ASP A C 1
ATOM 1585 O O . ASP A 1 193 ? -7.875 1.954 -14.461 1 96.75 193 ASP A O 1
ATOM 1589 N N . GLY A 1 194 ? -8.188 4.047 -13.75 1 96.88 194 GLY A N 1
ATOM 1590 C CA . GLY A 1 194 ? -7.449 3.816 -12.516 1 96.88 194 GLY A CA 1
ATOM 1591 C C . GLY A 1 194 ? -7.941 2.611 -11.742 1 96.88 194 GLY A C 1
ATOM 1592 O O . GLY A 1 194 ? -7.195 1.657 -11.516 1 96.88 194 GLY A O 1
ATOM 1593 N N . PRO A 1 195 ? -9.25 2.588 -11.453 1 98 195 PRO A N 1
ATOM 1594 C CA . PRO A 1 195 ? -9.789 1.437 -10.727 1 98 195 PRO A CA 1
ATOM 1595 C C . PRO A 1 195 ? -9.672 0.133 -11.516 1 98 195 PRO A C 1
ATOM 1597 O O . PRO A 1 195 ? -9.422 -0.924 -10.93 1 98 195 PRO A O 1
ATOM 1600 N N . VAL A 1 196 ? -9.82 0.185 -12.781 1 97.75 196 VAL A N 1
ATOM 1601 C CA . VAL A 1 196 ? -9.727 -0.994 -13.641 1 97.75 196 VAL A CA 1
ATOM 1602 C C . VAL A 1 196 ? -8.312 -1.569 -13.562 1 97.75 196 VAL A C 1
ATOM 1604 O O . VAL A 1 196 ? -8.141 -2.781 -13.422 1 97.75 196 VAL A O 1
ATOM 1607 N N . ARG A 1 197 ? -7.328 -0.699 -13.617 1 96.38 197 ARG A N 1
ATOM 1608 C CA . ARG A 1 197 ? -5.926 -1.106 -13.539 1 96.38 197 ARG A CA 1
ATOM 1609 C C . ARG A 1 197 ? -5.617 -1.747 -12.195 1 96.38 197 ARG A C 1
ATOM 1611 O O . ARG A 1 197 ? -4.949 -2.781 -12.133 1 96.38 197 ARG A O 1
ATOM 1618 N N . LEU A 1 198 ? -6.094 -1.136 -11.148 1 98.12 198 LEU A N 1
ATOM 1619 C CA . LEU A 1 198 ? -5.848 -1.649 -9.805 1 98.12 198 LEU A CA 1
ATOM 1620 C C . LEU A 1 198 ? -6.504 -3.014 -9.617 1 98.12 198 LEU A C 1
ATOM 1622 O O . LEU A 1 198 ? -5.887 -3.932 -9.078 1 98.12 198 LEU A O 1
ATOM 1626 N N . LYS A 1 199 ? -7.75 -3.16 -10.062 1 98.25 199 LYS A N 1
ATOM 1627 C CA . LYS A 1 199 ? -8.461 -4.43 -9.953 1 98.25 199 LYS A CA 1
ATOM 1628 C C . LYS A 1 199 ? -7.754 -5.527 -10.742 1 98.25 199 LYS A C 1
ATOM 1630 O O . LYS A 1 199 ? -7.688 -6.676 -10.305 1 98.25 199 LYS A O 1
ATOM 1635 N N . LYS A 1 200 ? -7.238 -5.152 -11.844 1 97.06 200 LYS A N 1
ATOM 1636 C CA . LYS A 1 200 ? -6.531 -6.121 -12.68 1 97.06 200 LYS A CA 1
ATOM 1637 C C . LYS A 1 200 ? -5.27 -6.629 -11.984 1 97.06 200 LYS A C 1
ATOM 1639 O O . LYS A 1 200 ? -4.977 -7.828 -12.016 1 97.06 200 LYS A O 1
ATOM 1644 N N . VAL A 1 201 ? -4.504 -5.754 -11.438 1 97.56 201 VAL A N 1
ATOM 1645 C CA . VAL A 1 201 ? -3.268 -6.164 -10.773 1 97.56 201 VAL A CA 1
ATOM 1646 C C . VAL A 1 201 ? -3.596 -7.016 -9.555 1 97.56 201 VAL A C 1
ATOM 1648 O O . VAL A 1 201 ? -2.916 -8.008 -9.281 1 97.56 201 VAL A O 1
ATOM 1651 N N . LEU A 1 202 ? -4.629 -6.645 -8.805 1 98.44 202 LEU A N 1
ATOM 1652 C CA . LEU A 1 202 ? -5.07 -7.453 -7.672 1 98.44 202 LEU A CA 1
ATOM 1653 C C . LEU A 1 202 ? -5.477 -8.852 -8.125 1 98.44 202 LEU A C 1
ATOM 1655 O O . LEU A 1 202 ? -5.094 -9.844 -7.5 1 98.44 202 LEU A O 1
ATOM 1659 N N . HIS A 1 203 ? -6.191 -8.891 -9.203 1 97.44 203 HIS A N 1
ATOM 1660 C CA . HIS A 1 203 ? -6.594 -10.172 -9.773 1 97.44 203 HIS A CA 1
ATOM 1661 C C . HIS A 1 203 ? -5.379 -11.016 -10.133 1 97.44 203 HIS A C 1
ATOM 1663 O O . HIS A 1 203 ? -5.355 -12.219 -9.875 1 97.44 203 HIS A O 1
ATOM 1669 N N . GLU A 1 204 ? -4.375 -10.414 -10.703 1 95.69 204 GLU A N 1
ATOM 1670 C CA . GLU A 1 204 ? -3.17 -11.125 -11.109 1 95.69 204 GLU A CA 1
ATOM 1671 C C . GLU A 1 204 ? -2.455 -11.734 -9.906 1 95.69 204 GLU A C 1
ATOM 1673 O O . GLU A 1 204 ? -2.006 -12.883 -9.961 1 95.69 204 GLU A O 1
ATOM 1678 N N . ILE A 1 205 ? -2.334 -11.008 -8.883 1 97.56 205 ILE A N 1
ATOM 1679 C CA . ILE A 1 205 ? -1.632 -11.5 -7.703 1 97.56 205 ILE A CA 1
ATOM 1680 C C . ILE A 1 205 ? -2.438 -12.617 -7.055 1 97.56 205 ILE A C 1
ATOM 1682 O O . ILE A 1 205 ? -1.877 -13.641 -6.641 1 97.56 205 ILE A O 1
ATOM 1686 N N . LEU A 1 206 ? -3.74 -12.43 -6.992 1 97.12 206 LEU A N 1
ATOM 1687 C CA . LEU A 1 206 ? -4.586 -13.484 -6.445 1 97.12 206 LEU A CA 1
ATOM 1688 C C . LEU A 1 206 ? -4.504 -14.75 -7.297 1 97.12 206 LEU A C 1
ATOM 1690 O O . LEU A 1 206 ? -4.5 -15.859 -6.77 1 97.12 206 LEU A O 1
ATOM 1694 N N . ASP A 1 207 ? -4.445 -14.516 -8.586 1 95.81 207 ASP A N 1
ATOM 1695 C CA . ASP A 1 207 ? -4.297 -15.641 -9.492 1 95.81 207 ASP A CA 1
ATOM 1696 C C . ASP A 1 207 ? -3.002 -16.406 -9.219 1 95.81 207 ASP A C 1
ATOM 1698 O O . ASP A 1 207 ? -2.992 -17.641 -9.203 1 95.81 207 ASP A O 1
ATOM 1702 N N . MET A 1 208 ? -1.966 -15.719 -9.023 1 94.69 208 MET A N 1
ATOM 1703 C CA . MET A 1 208 ? -0.691 -16.359 -8.703 1 94.69 208 MET A CA 1
ATOM 1704 C C . MET A 1 208 ? -0.787 -17.141 -7.395 1 94.69 208 MET A C 1
ATOM 1706 O O . MET A 1 208 ? -0.227 -18.219 -7.273 1 94.69 208 MET A O 1
ATOM 1710 N N . LEU A 1 209 ? -1.457 -16.531 -6.434 1 94.88 209 LEU A N 1
ATOM 1711 C CA . LEU A 1 209 ? -1.657 -17.188 -5.145 1 94.88 209 LEU A CA 1
ATOM 1712 C C . LEU A 1 209 ? -2.371 -18.531 -5.32 1 94.88 209 LEU A C 1
ATOM 1714 O O . LEU A 1 209 ? -1.935 -19.547 -4.773 1 94.88 209 LEU A O 1
ATOM 1718 N N . TYR A 1 210 ? -3.373 -18.547 -6.094 1 94.19 210 TYR A N 1
ATOM 1719 C CA . TYR A 1 210 ? -4.168 -19.766 -6.262 1 94.19 210 TYR A CA 1
ATOM 1720 C C . TYR A 1 210 ? -3.457 -20.766 -7.164 1 94.19 210 TYR A C 1
ATOM 1722 O O . TYR A 1 210 ? -3.594 -21.984 -6.988 1 94.19 210 TYR A O 1
ATOM 1730 N N . GLU A 1 211 ? -2.729 -20.234 -8.156 1 91.81 211 GLU A N 1
ATOM 1731 C CA . GLU A 1 211 ? -1.89 -21.141 -8.938 1 91.81 211 GLU A CA 1
ATOM 1732 C C . GLU A 1 211 ? -0.935 -21.922 -8.039 1 91.81 211 GLU A C 1
ATOM 1734 O O . GLU A 1 211 ? -0.762 -23.125 -8.219 1 91.81 211 GLU A O 1
ATOM 1739 N N . ARG A 1 212 ? -0.348 -21.25 -7.16 1 91.12 212 ARG A N 1
ATOM 1740 C CA . ARG A 1 212 ? 0.578 -21.891 -6.238 1 91.12 212 ARG A CA 1
ATOM 1741 C C . ARG A 1 212 ? -0.148 -22.906 -5.355 1 91.12 212 ARG A C 1
ATOM 1743 O O . ARG A 1 212 ? 0.373 -23.984 -5.086 1 91.12 212 ARG A O 1
ATOM 1750 N N . LEU A 1 213 ? -1.307 -22.531 -4.922 1 90.62 213 LEU A N 1
ATOM 1751 C CA . LEU A 1 213 ? -2.107 -23.391 -4.059 1 90.62 213 LEU A CA 1
ATOM 1752 C C . LEU A 1 213 ? -2.486 -24.672 -4.773 1 90.62 213 LEU A C 1
ATOM 1754 O O . LEU A 1 213 ? -2.5 -25.75 -4.164 1 90.62 213 LEU A O 1
ATOM 1758 N N . GLU A 1 214 ? -2.752 -24.594 -6.031 1 91.88 214 GLU A N 1
ATOM 1759 C CA . GLU A 1 214 ? -3.318 -25.719 -6.785 1 91.88 214 GLU A CA 1
ATOM 1760 C C . GLU A 1 214 ? -2.221 -26.562 -7.414 1 91.88 214 GLU A C 1
ATOM 1762 O O . GLU A 1 214 ? -2.477 -27.688 -7.848 1 91.88 214 GLU A O 1
ATOM 1767 N N . ARG A 1 215 ? -1.048 -26.094 -7.441 1 91.19 215 ARG A N 1
ATOM 1768 C CA . ARG A 1 215 ? 0.05 -26.703 -8.172 1 91.19 215 ARG A CA 1
ATOM 1769 C C . ARG A 1 215 ? 0.314 -28.125 -7.676 1 91.19 215 ARG A C 1
ATOM 1771 O O . ARG A 1 215 ? 0.395 -29.062 -8.469 1 91.19 215 ARG A O 1
ATOM 1778 N N . PRO A 1 216 ? 0.451 -28.281 -6.402 1 89.94 216 PRO A N 1
ATOM 1779 C CA . PRO A 1 216 ? 0.725 -29.641 -5.934 1 89.94 216 PRO A CA 1
ATOM 1780 C C . PRO A 1 216 ? -0.346 -30.641 -6.363 1 89.94 216 PRO A C 1
ATOM 1782 O O . PRO A 1 216 ? -0.025 -31.781 -6.746 1 89.94 216 PRO A O 1
ATOM 1785 N N . GLN A 1 217 ? -1.522 -30.25 -6.305 1 91.56 217 GLN A N 1
ATOM 1786 C CA . GLN A 1 217 ? -2.615 -31.125 -6.715 1 91.56 217 GLN A CA 1
ATOM 1787 C C . GLN A 1 217 ? -2.561 -31.406 -8.211 1 91.56 217 GLN A C 1
ATOM 1789 O O . GLN A 1 217 ? -2.812 -32.531 -8.641 1 91.56 217 GLN A O 1
ATOM 1794 N N . ARG A 1 218 ? -2.268 -30.422 -8.992 1 93.62 218 ARG A N 1
ATOM 1795 C CA . ARG A 1 218 ? -2.172 -30.578 -10.438 1 93.62 218 ARG A CA 1
ATOM 1796 C C . ARG A 1 218 ? -1.041 -31.531 -10.805 1 93.62 218 ARG A C 1
ATOM 1798 O O . ARG A 1 218 ? -1.191 -32.375 -11.703 1 93.62 218 ARG A O 1
ATOM 1805 N N . VAL A 1 219 ? 0.056 -31.359 -10.117 1 94.25 219 VAL A N 1
ATOM 1806 C CA . VAL A 1 219 ? 1.205 -32.219 -10.367 1 94.25 219 VAL A CA 1
ATOM 1807 C C . VAL A 1 219 ? 0.876 -33.656 -9.953 1 94.25 219 VAL A C 1
ATOM 1809 O O . VAL A 1 219 ? 1.188 -34.594 -10.68 1 94.25 219 VAL A O 1
ATOM 1812 N N . SER A 1 220 ? 0.232 -33.781 -8.875 1 94.81 220 SER A N 1
ATOM 1813 C CA . SER A 1 220 ? -0.172 -35.125 -8.391 1 94.81 220 SER A CA 1
ATOM 1814 C C . SER A 1 220 ? -1.117 -35.781 -9.375 1 94.81 220 SER A C 1
ATOM 1816 O O . SER A 1 220 ? -1.018 -37 -9.609 1 94.81 220 SER A O 1
ATOM 1818 N N . GLU A 1 221 ? -1.99 -35.031 -9.859 1 96 221 GLU A N 1
ATOM 1819 C CA . GLU A 1 221 ? -2.932 -35.562 -10.836 1 96 221 GLU A CA 1
ATOM 1820 C C . GLU A 1 221 ? -2.217 -35.969 -12.125 1 96 221 GLU A C 1
ATOM 1822 O O . GLU A 1 221 ? -2.543 -37 -12.719 1 96 221 GLU A O 1
ATOM 1827 N N . ALA A 1 222 ? -1.268 -35.219 -12.516 1 96.44 222 ALA A N 1
ATOM 1828 C CA . ALA A 1 222 ? -0.473 -35.562 -13.688 1 96.44 222 ALA A CA 1
ATOM 1829 C C . ALA A 1 222 ? 0.304 -36.844 -13.469 1 96.44 222 ALA A C 1
ATOM 1831 O O . ALA A 1 222 ? 0.366 -37.688 -14.359 1 96.44 222 ALA A O 1
ATOM 1832 N N . ILE A 1 223 ? 0.858 -36.938 -12.344 1 96.75 223 ILE A N 1
ATOM 1833 C CA . ILE A 1 223 ? 1.607 -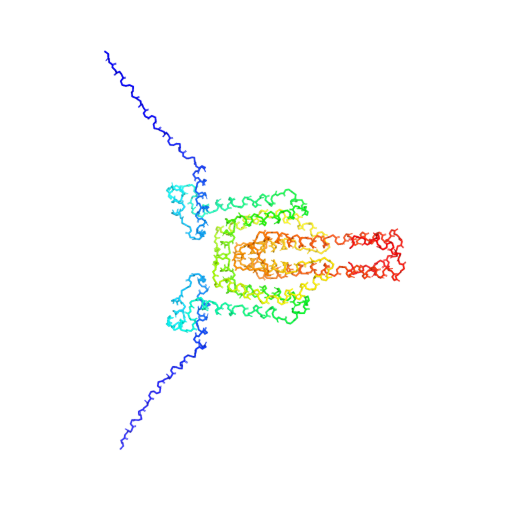38.125 -11.977 1 96.75 223 ILE A CA 1
ATOM 1834 C C . ILE A 1 223 ? 0.683 -39.344 -12 1 96.75 223 ILE A C 1
ATOM 1836 O O . ILE A 1 223 ? 1.037 -40.406 -12.547 1 96.75 223 ILE A O 1
ATOM 1840 N N . ARG A 1 224 ? -0.447 -39.188 -11.422 1 97 224 ARG A N 1
ATOM 1841 C CA . ARG A 1 224 ? -1.433 -40.281 -11.391 1 97 224 ARG A CA 1
ATOM 1842 C C . ARG A 1 224 ? -1.832 -40.688 -12.797 1 97 224 ARG A C 1
ATOM 1844 O O . ARG A 1 224 ? -1.899 -41.906 -13.094 1 97 224 ARG A O 1
ATOM 1851 N N . ARG A 1 225 ? -2.088 -39.75 -13.641 1 96.94 225 ARG A N 1
ATOM 1852 C CA . ARG A 1 225 ? -2.475 -40.062 -15.023 1 96.94 225 ARG A CA 1
ATOM 1853 C C . ARG A 1 225 ? -1.366 -40.781 -15.758 1 96.94 225 ARG A C 1
ATOM 1855 O O . ARG A 1 225 ? -1.636 -41.719 -16.516 1 96.94 225 ARG A O 1
ATOM 1862 N N . LEU A 1 226 ? -0.15 -40.406 -15.547 1 97.19 226 LEU A N 1
ATOM 1863 C CA . LEU A 1 226 ? 0.986 -41.062 -16.188 1 97.19 226 LEU A CA 1
ATOM 1864 C C . LEU A 1 226 ? 1.107 -42.531 -15.719 1 97.19 226 LEU A C 1
ATOM 1866 O O . LEU A 1 226 ? 1.347 -43.406 -16.516 1 97.19 226 LEU A O 1
ATOM 1870 N N . LYS A 1 227 ? 0.906 -42.656 -14.461 1 97.19 227 LYS A N 1
ATOM 1871 C CA . LYS A 1 227 ? 0.944 -44 -13.906 1 97.19 227 LYS A CA 1
ATOM 1872 C C . LYS A 1 227 ? -0.161 -44.875 -14.492 1 97.19 227 LYS A C 1
ATOM 1874 O O . LYS A 1 227 ? 0.071 -46.062 -14.836 1 97.19 227 LYS A O 1
ATOM 1879 N N . GLU A 1 228 ? -1.267 -44.344 -14.609 1 97 228 GLU A N 1
ATOM 1880 C CA . GLU A 1 228 ? -2.42 -45.062 -15.148 1 97 228 GLU A CA 1
ATOM 1881 C C . GLU A 1 228 ? -2.197 -45.438 -16.609 1 97 228 GLU A C 1
ATOM 1883 O O . GLU A 1 228 ? -2.771 -46.406 -17.094 1 97 228 GLU A O 1
ATOM 1888 N N . ARG A 1 229 ? -1.323 -44.688 -17.25 1 96.19 229 ARG A N 1
ATOM 1889 C CA . ARG A 1 229 ? -1.04 -44.938 -18.672 1 96.19 229 ARG A CA 1
ATOM 1890 C C . ARG A 1 229 ? 0.18 -45.844 -18.828 1 96.19 229 ARG A C 1
ATOM 1892 O O . ARG A 1 229 ? 0.668 -46.031 -19.938 1 96.19 229 ARG A O 1
ATOM 1899 N N . GLY A 1 230 ? 0.766 -46.25 -17.703 1 95.06 230 GLY A N 1
ATOM 1900 C CA . GLY A 1 230 ? 1.795 -47.281 -17.734 1 95.06 230 GLY A CA 1
ATOM 1901 C C . GLY A 1 230 ? 3.203 -46.719 -17.719 1 95.06 230 GLY A C 1
ATOM 1902 O O . GLY A 1 230 ? 4.172 -47.438 -17.969 1 95.06 230 GLY A O 1
ATOM 1903 N N . VAL A 1 231 ? 3.295 -45.5 -17.406 1 96.56 231 VAL A N 1
ATOM 1904 C CA . VAL A 1 231 ? 4.625 -44.906 -17.328 1 96.56 231 VAL A CA 1
ATOM 1905 C C . VAL A 1 231 ? 5.309 -45.281 -16.031 1 96.56 231 VAL A C 1
ATOM 1907 O O . VAL A 1 231 ? 4.684 -45.281 -14.969 1 96.56 231 VAL A O 1
ATOM 1910 N N . ASP A 1 232 ? 6.559 -45.656 -16.109 1 96.38 232 ASP A N 1
ATOM 1911 C CA . ASP A 1 232 ? 7.34 -46.125 -14.969 1 96.38 232 ASP A CA 1
ATOM 1912 C C . ASP A 1 232 ? 7.477 -45.031 -13.906 1 96.38 232 ASP A C 1
ATOM 1914 O O . ASP A 1 232 ? 7.703 -43.875 -14.234 1 96.38 232 ASP A O 1
ATOM 1918 N N . GLU A 1 233 ? 7.395 -45.406 -12.641 1 96.12 233 GLU A N 1
ATOM 1919 C CA . GLU A 1 233 ? 7.406 -44.469 -11.516 1 96.12 233 GLU A CA 1
ATOM 1920 C C . GLU A 1 233 ? 8.734 -43.719 -11.422 1 96.12 233 GLU A C 1
ATOM 1922 O O . GLU A 1 233 ? 8.766 -42.562 -11.062 1 96.12 233 GLU A O 1
ATOM 1927 N N . GLN A 1 234 ? 9.773 -44.406 -11.664 1 96.44 234 GLN A N 1
ATOM 1928 C CA . GLN A 1 234 ? 11.094 -43.781 -11.617 1 96.44 234 GLN A CA 1
ATOM 1929 C C . GLN A 1 234 ? 11.234 -42.75 -12.711 1 96.44 234 GLN A C 1
ATOM 1931 O O . GLN A 1 234 ? 11.82 -41.688 -12.484 1 96.44 234 GLN A O 1
ATOM 1936 N N . VAL A 1 235 ? 10.688 -43.031 -13.898 1 96.81 235 VAL A N 1
ATOM 1937 C CA . VAL A 1 235 ? 10.711 -42.094 -15.016 1 96.81 235 VAL A CA 1
ATOM 1938 C C . VAL A 1 235 ? 9.914 -40.844 -14.648 1 96.81 235 VAL A C 1
ATOM 1940 O O . VAL A 1 235 ? 10.359 -39.719 -14.891 1 96.81 235 VAL A O 1
ATOM 1943 N N . ILE A 1 236 ? 8.773 -41.094 -14.086 1 97.19 236 ILE A N 1
ATOM 1944 C CA . ILE A 1 236 ? 7.914 -39.969 -13.68 1 97.19 236 ILE A CA 1
ATOM 1945 C C . ILE A 1 236 ? 8.648 -39.094 -12.672 1 97.19 236 ILE A C 1
ATOM 1947 O O . ILE A 1 236 ? 8.695 -37.875 -12.828 1 97.19 236 ILE A O 1
ATOM 1951 N N . ARG A 1 237 ? 9.219 -39.625 -11.617 1 95.31 237 ARG A N 1
ATOM 1952 C CA . ARG A 1 237 ? 9.914 -38.906 -10.555 1 95.31 237 ARG A CA 1
ATOM 1953 C C . ARG A 1 237 ? 11.07 -38.094 -11.117 1 95.31 237 ARG A C 1
ATOM 1955 O O . ARG A 1 237 ? 11.273 -36.938 -10.719 1 95.31 237 ARG A O 1
ATOM 1962 N N . GLU A 1 238 ? 11.789 -38.656 -12.023 1 95.62 238 GLU A N 1
ATOM 1963 C CA . GLU A 1 238 ? 12.945 -38 -12.609 1 95.62 238 GLU A CA 1
ATOM 1964 C C . GLU A 1 238 ? 12.523 -36.844 -13.547 1 95.62 238 GLU A C 1
ATOM 1966 O O . GLU A 1 238 ? 13.141 -35.781 -13.555 1 95.62 238 GLU A O 1
ATOM 1971 N N . CYS A 1 239 ? 11.461 -37.156 -14.312 1 96 239 CYS A N 1
ATOM 1972 C CA . CYS A 1 239 ? 11.078 -36.219 -15.367 1 96 239 CYS A CA 1
ATOM 1973 C C . CYS A 1 239 ? 10.289 -35.062 -14.797 1 96 239 CYS A C 1
ATOM 1975 O O . CYS A 1 239 ? 10.336 -33.938 -15.336 1 96 239 CYS A O 1
ATOM 1977 N N . LEU A 1 240 ? 9.562 -35.25 -13.703 1 95.56 240 LEU A N 1
ATOM 1978 C CA . LEU A 1 240 ? 8.695 -34.219 -13.172 1 95.56 240 LEU A CA 1
ATOM 1979 C C . LEU A 1 240 ? 9.289 -33.594 -11.898 1 95.56 240 LEU A C 1
ATOM 1981 O O . LEU A 1 240 ? 8.594 -32.906 -11.156 1 95.56 240 LEU A O 1
ATOM 1985 N N . LYS A 1 241 ? 10.594 -33.75 -11.664 1 92.62 241 LYS A N 1
ATOM 1986 C CA . LYS A 1 241 ? 11.242 -33.375 -10.406 1 92.62 241 LYS A CA 1
ATOM 1987 C C . LYS A 1 241 ? 11.211 -31.859 -10.211 1 92.62 241 LYS A C 1
ATOM 1989 O O . LYS A 1 241 ? 11.203 -31.375 -9.07 1 92.62 241 LYS A O 1
ATOM 1994 N N . ASP A 1 242 ? 11.125 -31.094 -11.258 1 90.12 242 ASP A N 1
ATOM 1995 C CA . ASP A 1 242 ? 11.234 -29.641 -11.164 1 90.12 242 ASP A CA 1
ATOM 1996 C C . ASP A 1 242 ? 9.852 -28.984 -11.219 1 90.12 242 ASP A C 1
ATOM 1998 O O . ASP A 1 242 ? 9.742 -27.766 -11.281 1 90.12 242 ASP A O 1
ATOM 2002 N N . LEU A 1 243 ? 8.891 -29.938 -11.227 1 91.62 243 LEU A N 1
ATOM 2003 C CA . LEU A 1 243 ? 7.539 -29.391 -11.281 1 91.62 243 LEU A CA 1
ATOM 2004 C C . LEU A 1 243 ? 6.98 -29.172 -9.883 1 91.62 243 LEU A C 1
ATOM 2006 O O . LEU A 1 243 ? 7.344 -29.875 -8.945 1 91.62 243 LEU A O 1
ATOM 2010 N N . MET B 1 1 ? 65.75 55.094 26.891 1 31.86 1 MET B N 1
ATOM 2011 C CA . MET B 1 1 ? 65.125 53.781 26.844 1 31.86 1 MET B CA 1
ATOM 2012 C C . MET B 1 1 ? 63.656 53.844 26.391 1 31.86 1 MET B C 1
ATOM 2014 O O . MET B 1 1 ? 62.781 54.219 27.172 1 31.86 1 MET B O 1
ATOM 2018 N N . THR B 1 2 ? 63.375 54.375 25.078 1 36.97 2 THR B N 1
ATOM 2019 C CA . THR B 1 2 ? 62.125 54.562 24.312 1 36.97 2 THR B CA 1
ATOM 2020 C C . THR B 1 2 ? 61.406 53.25 24.078 1 36.97 2 THR B C 1
ATOM 2022 O O . THR B 1 2 ? 61.938 52.344 23.422 1 36.97 2 THR B O 1
ATOM 2025 N N . GLY B 1 3 ? 60.656 52.719 25.016 1 36.97 3 GLY B N 1
ATOM 2026 C CA . GLY B 1 3 ? 59.812 51.531 24.922 1 36.97 3 GLY B CA 1
ATOM 2027 C C . GLY B 1 3 ? 58.844 51.562 23.766 1 36.97 3 GLY B C 1
ATOM 2028 O O . GLY B 1 3 ? 57.938 52.406 23.75 1 36.97 3 GLY B O 1
ATOM 2029 N N . MET B 1 4 ? 59.25 51.156 22.5 1 40.56 4 MET B N 1
ATOM 2030 C CA . MET B 1 4 ? 58.375 50.969 21.328 1 40.56 4 MET B CA 1
ATOM 2031 C C . MET B 1 4 ? 57.219 50 21.656 1 40.56 4 MET B C 1
ATOM 2033 O O . MET B 1 4 ? 57.469 48.875 22.047 1 40.56 4 MET B O 1
ATOM 2037 N N . LYS B 1 5 ? 56.062 50.562 22.109 1 42.81 5 LYS B N 1
ATOM 2038 C CA . LYS B 1 5 ? 54.812 49.812 22.188 1 42.81 5 LYS B CA 1
ATOM 2039 C C . LYS B 1 5 ? 54.562 49.062 20.891 1 42.81 5 LYS B C 1
ATOM 2041 O O . LYS B 1 5 ? 54.531 49.656 19.812 1 42.81 5 LYS B O 1
ATOM 2046 N N . GLU B 1 6 ? 55.031 47.781 20.703 1 40.56 6 GLU B N 1
ATOM 2047 C CA . GLU B 1 6 ? 54.562 46.875 19.641 1 40.56 6 GLU B CA 1
ATOM 2048 C C . GLU B 1 6 ? 53.031 46.875 19.531 1 40.56 6 GLU B C 1
ATOM 2050 O O . GLU B 1 6 ? 52.344 46.625 20.516 1 40.56 6 GLU B O 1
ATOM 2055 N N . ASN B 1 7 ? 52.406 47.719 18.734 1 38.5 7 ASN B N 1
ATOM 2056 C CA . ASN B 1 7 ? 51 47.625 18.297 1 38.5 7 ASN B CA 1
ATOM 2057 C C . ASN B 1 7 ? 50.625 46.219 17.953 1 38.5 7 ASN B C 1
ATOM 2059 O O . ASN B 1 7 ? 51.094 45.656 16.953 1 38.5 7 ASN B O 1
ATOM 2063 N N . GLN B 1 8 ? 50.469 45.25 18.891 1 39.75 8 GLN B N 1
ATOM 2064 C CA . GLN B 1 8 ? 49.844 43.969 18.594 1 39.75 8 GLN B CA 1
ATOM 2065 C C . GLN B 1 8 ? 48.562 44.156 17.797 1 39.75 8 GLN B C 1
ATOM 2067 O O . GLN B 1 8 ? 47.594 44.75 18.281 1 39.75 8 GLN B O 1
ATOM 2072 N N . SER B 1 9 ? 48.625 44.469 16.453 1 42.84 9 SER B N 1
ATOM 2073 C CA . SER B 1 9 ? 47.469 44.312 15.586 1 42.84 9 SER B CA 1
ATOM 2074 C C . SER B 1 9 ? 46.594 43.125 15.992 1 42.84 9 SER B C 1
ATOM 2076 O O . SER B 1 9 ? 47.094 42 16.125 1 42.84 9 SER B O 1
ATOM 2078 N N . THR B 1 10 ? 45.688 43.312 16.859 1 44.53 10 THR B N 1
ATOM 2079 C CA . THR B 1 10 ? 44.625 42.344 17.141 1 44.53 10 THR B CA 1
ATOM 2080 C C . THR B 1 10 ? 44.188 41.625 15.852 1 44.53 10 THR B C 1
ATOM 2082 O O . THR B 1 10 ? 43.625 42.281 14.953 1 44.53 10 THR B O 1
ATOM 2085 N N . LYS B 1 11 ? 45.031 40.844 15.227 1 42.94 11 LYS B N 1
ATOM 2086 C CA . LYS B 1 11 ? 44.531 39.938 14.195 1 42.94 11 LYS B CA 1
ATOM 2087 C C . LYS B 1 11 ? 43.125 39.438 14.531 1 42.94 11 LYS B C 1
ATOM 2089 O O . LYS B 1 11 ? 42.938 38.719 15.516 1 42.94 11 LYS B O 1
ATOM 2094 N N . GLY B 1 12 ? 42.125 40.281 14.43 1 40.78 12 GLY B N 1
ATOM 2095 C CA . GLY B 1 12 ? 40.75 39.812 14.484 1 40.78 12 GLY B CA 1
ATOM 2096 C C . GLY B 1 12 ? 40.562 38.469 13.844 1 40.78 12 GLY B C 1
ATOM 2097 O O . GLY B 1 12 ? 41.25 38.125 12.867 1 40.78 12 GLY B O 1
ATOM 2098 N N . THR B 1 13 ? 40.406 37.438 14.562 1 45.25 13 THR B N 1
ATOM 2099 C CA . THR B 1 13 ? 40.031 36.094 14.078 1 45.25 13 THR B CA 1
ATOM 2100 C C . THR B 1 13 ? 39.125 36.219 12.844 1 45.25 13 THR B C 1
ATOM 2102 O O . THR B 1 13 ? 38.094 36.875 12.891 1 45.25 13 THR B O 1
ATOM 2105 N N . LEU B 1 14 ? 39.594 36.406 11.695 1 44.81 14 LEU B N 1
ATOM 2106 C CA . LEU B 1 14 ? 38.875 36.312 10.438 1 44.81 14 LEU B CA 1
ATOM 2107 C C . LEU B 1 14 ? 37.719 35.312 10.531 1 44.81 14 LEU B C 1
ATOM 2109 O O . LEU B 1 14 ? 37.969 34.125 10.781 1 44.81 14 LEU B O 1
ATOM 2113 N N . ARG B 1 15 ? 36.625 35.625 11.164 1 52.09 15 ARG B N 1
ATOM 2114 C CA . ARG B 1 15 ? 35.438 34.781 11.055 1 52.09 15 ARG B CA 1
ATOM 2115 C C . ARG B 1 15 ? 35.312 34.156 9.664 1 52.09 15 ARG B C 1
ATOM 2117 O O . ARG B 1 15 ? 35.219 34.875 8.672 1 52.09 15 ARG B O 1
ATOM 2124 N N . ARG B 1 16 ? 35.938 33.188 9.367 1 56.25 16 ARG B N 1
ATOM 2125 C CA . ARG B 1 16 ? 35.906 32.469 8.102 1 56.25 16 ARG B CA 1
ATOM 2126 C C . ARG B 1 16 ? 34.5 32.5 7.496 1 56.25 16 ARG B C 1
ATOM 2128 O O . ARG B 1 16 ? 33.531 32.062 8.117 1 56.25 16 ARG B O 1
ATOM 2135 N N . ARG B 1 17 ? 34.281 33.406 6.574 1 69.12 17 ARG B N 1
ATOM 2136 C CA . ARG B 1 17 ? 33.062 33.562 5.832 1 69.12 17 ARG B CA 1
ATOM 2137 C C . ARG B 1 17 ? 32.531 32.219 5.305 1 69.12 17 ARG B C 1
ATOM 2139 O O . ARG B 1 17 ? 33.312 31.484 4.691 1 69.12 17 ARG B O 1
ATOM 2146 N N . ARG B 1 18 ? 31.484 31.828 5.82 1 76.31 18 ARG B N 1
ATOM 2147 C CA . ARG B 1 18 ? 30.859 30.594 5.328 1 76.31 18 ARG B CA 1
ATOM 2148 C C . ARG B 1 18 ? 30.719 30.625 3.807 1 76.31 18 ARG B C 1
ATOM 2150 O O . ARG B 1 18 ? 30.359 31.656 3.229 1 76.31 18 ARG B O 1
ATOM 2157 N N . THR B 1 19 ? 31.219 29.562 3.16 1 85.06 19 THR B N 1
ATOM 2158 C CA . THR B 1 19 ? 31.016 29.422 1.724 1 85.06 19 THR B CA 1
ATOM 2159 C C . THR B 1 19 ? 29.531 29.234 1.413 1 85.06 19 THR B C 1
ATOM 2161 O O . THR B 1 19 ? 28.75 28.906 2.303 1 85.06 19 THR B O 1
ATOM 2164 N N . ASN B 1 20 ? 29.156 29.562 0.217 1 87.5 20 ASN B N 1
ATOM 2165 C CA . ASN B 1 20 ? 27.781 29.344 -0.231 1 87.5 20 ASN B CA 1
ATOM 2166 C C . ASN B 1 20 ? 27.344 27.906 -0.007 1 87.5 20 ASN B C 1
ATOM 2168 O O . ASN B 1 20 ? 26.203 27.656 0.416 1 87.5 20 ASN B O 1
ATOM 2172 N N . LYS B 1 21 ? 28.219 27.031 -0.234 1 89.69 21 LYS B N 1
ATOM 2173 C CA . LYS B 1 21 ? 27.906 25.625 -0.072 1 89.69 21 LYS B CA 1
ATOM 2174 C C . LYS B 1 21 ? 27.625 25.281 1.39 1 89.69 21 LYS B C 1
ATOM 2176 O O . LYS B 1 21 ? 26.719 24.5 1.69 1 89.69 21 LYS B O 1
ATOM 2181 N N . GLN B 1 22 ? 28.344 25.859 2.207 1 91.38 22 GLN B N 1
ATOM 2182 C CA . GLN B 1 22 ? 28.172 25.625 3.637 1 91.38 22 GLN B CA 1
ATOM 2183 C C . GLN B 1 22 ? 26.844 26.219 4.121 1 91.38 22 GLN B C 1
ATOM 2185 O O . GLN B 1 22 ? 26.141 25.594 4.922 1 91.38 22 GLN B O 1
ATOM 2190 N N . VAL B 1 23 ? 26.562 27.422 3.613 1 92.81 23 VAL B N 1
ATOM 2191 C CA . VAL B 1 23 ? 25.312 28.078 3.98 1 92.81 23 VA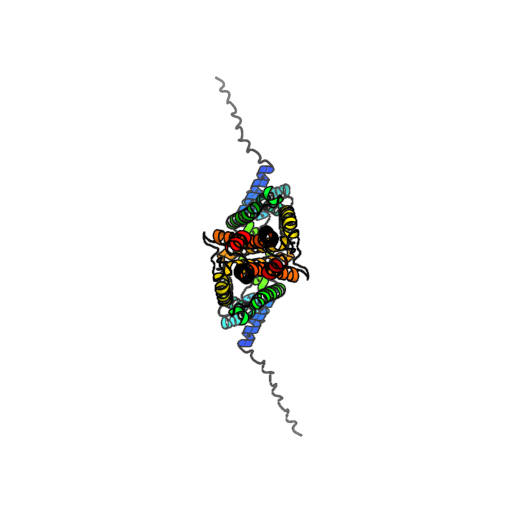L B CA 1
ATOM 2192 C C . VAL B 1 23 ? 24.125 27.234 3.51 1 92.81 23 VAL B C 1
ATOM 2194 O O . VAL B 1 23 ? 23.172 27.016 4.262 1 92.81 23 VAL B O 1
ATOM 2197 N N . GLN B 1 24 ? 24.188 26.766 2.314 1 94.81 24 GLN B N 1
ATOM 2198 C CA . GLN B 1 24 ? 23.125 25.938 1.76 1 94.81 24 GLN B CA 1
ATOM 2199 C C . GLN B 1 24 ? 22.953 24.656 2.578 1 94.81 24 GLN B C 1
ATOM 2201 O O . GLN B 1 24 ? 21.812 24.281 2.885 1 94.81 24 GLN B O 1
ATOM 2206 N N . ALA B 1 25 ? 24.031 24.078 2.957 1 95.19 25 ALA B N 1
ATOM 2207 C CA . ALA B 1 25 ? 23.984 22.859 3.756 1 95.19 25 ALA B CA 1
ATOM 2208 C C . ALA B 1 25 ? 23.328 23.125 5.113 1 95.19 25 ALA B C 1
ATOM 2210 O O . ALA B 1 25 ? 22.562 22.297 5.605 1 95.19 25 ALA B O 1
ATOM 2211 N N . ASP B 1 26 ? 23.672 24.234 5.656 1 95.69 26 ASP B N 1
ATOM 2212 C CA . ASP B 1 26 ? 23.094 24.609 6.949 1 95.69 26 ASP B CA 1
ATOM 2213 C C . ASP B 1 26 ? 21.594 24.812 6.848 1 95.69 26 ASP B C 1
ATOM 2215 O O . ASP B 1 26 ? 20.844 24.422 7.746 1 95.69 26 ASP B O 1
ATOM 2219 N N . ILE B 1 27 ? 21.234 25.406 5.82 1 96.75 27 ILE B N 1
ATOM 2220 C CA . ILE B 1 27 ? 19.828 25.688 5.598 1 96.75 27 ILE B CA 1
ATOM 2221 C C . ILE B 1 27 ? 19.062 24.375 5.426 1 96.75 27 ILE B C 1
ATOM 2223 O O . ILE B 1 27 ? 18.016 24.172 6.035 1 96.75 27 ILE B O 1
ATOM 2227 N N . LEU B 1 28 ? 19.609 23.484 4.66 1 96.5 28 LEU B N 1
ATOM 2228 C CA . LEU B 1 28 ? 18.953 22.203 4.434 1 96.5 28 LEU B CA 1
ATOM 2229 C C . LEU B 1 28 ? 18.922 21.375 5.711 1 96.5 28 LEU B C 1
ATOM 2231 O O . LEU B 1 28 ? 17.938 20.703 6 1 96.5 28 LEU B O 1
ATOM 2235 N N . SER B 1 29 ? 19.969 21.469 6.477 1 96.44 29 SER B N 1
ATOM 2236 C CA . SER B 1 29 ? 20 20.781 7.766 1 96.44 29 SER B CA 1
ATOM 2237 C C . SER B 1 29 ? 18.938 21.344 8.703 1 96.44 29 SER B C 1
ATOM 2239 O O . SER B 1 29 ? 18.344 20.594 9.484 1 96.44 29 SER B O 1
ATOM 2241 N N . ALA B 1 30 ? 18.75 22.625 8.625 1 97 30 ALA B N 1
ATOM 2242 C CA . ALA B 1 30 ? 17.719 23.266 9.438 1 97 30 ALA B CA 1
ATOM 2243 C C . ALA B 1 30 ? 16.328 22.734 9.078 1 97 30 ALA B C 1
ATO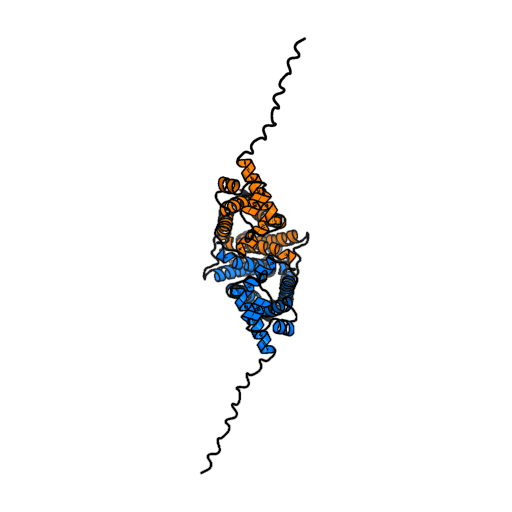M 2245 O O . ALA B 1 30 ? 15.492 22.516 9.961 1 97 30 ALA B O 1
ATOM 2246 N N . VAL B 1 31 ? 16.062 22.562 7.805 1 96.25 31 VAL B N 1
ATOM 2247 C CA . VAL B 1 31 ? 14.781 22.016 7.367 1 96.25 31 VAL B CA 1
ATOM 2248 C C . VAL B 1 31 ? 14.57 20.641 8.016 1 96.25 31 VAL B C 1
ATOM 2250 O O . VAL B 1 31 ? 13.492 20.375 8.562 1 96.25 31 VAL B O 1
ATOM 2253 N N . GLY B 1 32 ? 15.57 19.828 7.961 1 94.81 32 GLY B N 1
ATOM 2254 C CA . GLY B 1 32 ? 15.492 18.5 8.57 1 94.81 32 GLY B CA 1
ATOM 2255 C C . GLY B 1 32 ? 15.164 18.547 10.047 1 94.81 32 GLY B C 1
ATOM 2256 O O . GLY B 1 32 ? 14.367 17.734 10.539 1 94.81 32 GLY B O 1
ATOM 2257 N N . ARG B 1 33 ? 15.727 19.5 10.734 1 95.25 33 ARG B N 1
ATOM 2258 C CA . ARG B 1 33 ? 15.484 19.641 12.164 1 95.25 33 ARG B CA 1
ATOM 2259 C C . ARG B 1 33 ? 14.055 20.094 12.438 1 95.25 33 ARG B C 1
ATOM 2261 O O . ARG B 1 33 ? 13.406 19.594 13.367 1 95.25 33 ARG B O 1
ATOM 2268 N N . ILE B 1 34 ? 13.594 21.016 11.641 1 95.38 34 ILE B N 1
ATOM 2269 C CA . ILE B 1 34 ? 12.242 21.531 11.812 1 95.38 34 ILE B CA 1
ATOM 2270 C C . ILE B 1 34 ? 11.234 20.406 11.57 1 95.38 34 ILE B C 1
ATOM 2272 O O . ILE B 1 34 ? 10.227 20.312 12.281 1 95.38 34 ILE B O 1
ATOM 2276 N N . LEU B 1 35 ? 11.539 19.547 10.641 1 91.75 35 LEU B N 1
ATOM 2277 C CA . LEU B 1 35 ? 10.641 18.469 10.227 1 91.75 35 LEU B CA 1
ATOM 2278 C C . LEU B 1 35 ? 10.492 17.438 11.336 1 91.75 35 LEU B C 1
ATOM 2280 O O . LEU B 1 35 ? 9.586 16.594 11.289 1 91.75 35 LEU B O 1
ATOM 2284 N N . GLN B 1 36 ? 11.359 17.547 12.336 1 87.94 36 GLN B N 1
ATOM 2285 C CA . GLN B 1 36 ? 11.219 16.672 13.484 1 87.94 36 GLN B CA 1
ATOM 2286 C C . GLN B 1 36 ? 10.031 17.062 14.352 1 87.94 36 GLN B C 1
ATOM 2288 O O . GLN B 1 36 ? 9.5 16.25 15.109 1 87.94 36 GLN B O 1
ATOM 2293 N N . GLU B 1 37 ? 9.602 18.344 14.133 1 85.56 37 GLU B N 1
ATOM 2294 C CA . GLU B 1 37 ? 8.578 18.859 15.031 1 85.56 37 GLU B CA 1
ATOM 2295 C C . GLU B 1 37 ? 7.324 19.266 14.258 1 85.56 37 GLU B C 1
ATOM 2297 O O . GLU B 1 37 ? 6.23 19.312 14.82 1 85.56 37 GLU B O 1
ATOM 2302 N N . LYS B 1 38 ? 7.609 19.656 13 1 85.25 38 LYS B N 1
ATOM 2303 C CA . LYS B 1 38 ? 6.48 20.156 12.219 1 85.25 38 LYS B CA 1
ATOM 2304 C C . LYS B 1 38 ? 6.449 19.516 10.828 1 85.25 38 LYS B C 1
ATOM 2306 O O . LYS B 1 38 ? 7.488 19.109 10.305 1 85.25 38 LYS B O 1
ATOM 2311 N N . ASP B 1 39 ? 5.227 19.578 10.242 1 83.75 39 ASP B N 1
ATOM 2312 C CA . ASP B 1 39 ? 5.059 19.062 8.883 1 83.75 39 ASP B CA 1
ATOM 2313 C C . ASP B 1 39 ? 5.457 20.125 7.852 1 83.75 39 ASP B C 1
ATOM 2315 O O . ASP B 1 39 ? 5.484 21.312 8.156 1 83.75 39 ASP B O 1
ATOM 2319 N N . PHE B 1 40 ? 5.688 19.672 6.625 1 88 40 PHE B N 1
ATOM 2320 C CA . PHE B 1 40 ? 6.121 20.531 5.539 1 88 40 PHE B CA 1
ATOM 2321 C C . PHE B 1 40 ? 5.176 21.719 5.375 1 88 40 PHE B C 1
ATOM 2323 O O . PHE B 1 40 ? 5.617 22.844 5.164 1 88 40 PHE B O 1
ATOM 2330 N N . THR B 1 41 ? 3.924 21.469 5.551 1 83.62 41 THR B N 1
ATOM 2331 C CA . THR B 1 41 ? 2.896 22.469 5.258 1 83.62 41 THR B CA 1
ATOM 2332 C C . THR B 1 41 ? 2.965 23.625 6.254 1 83.62 41 THR B C 1
ATOM 2334 O O . THR B 1 41 ? 2.473 24.719 5.977 1 83.62 41 THR B O 1
ATOM 2337 N N . HIS B 1 42 ? 3.596 23.453 7.352 1 86.38 42 HIS B N 1
ATOM 2338 C CA . HIS B 1 42 ? 3.602 24.453 8.414 1 86.38 42 HIS B CA 1
ATOM 2339 C C . HIS B 1 42 ? 4.953 25.156 8.508 1 86.38 42 HIS B C 1
ATOM 2341 O O . HIS B 1 42 ? 5.152 26.016 9.367 1 86.38 42 HIS B O 1
ATOM 2347 N N . ILE B 1 43 ? 5.816 24.781 7.652 1 93.5 43 ILE B N 1
ATOM 2348 C CA . ILE B 1 43 ? 7.145 25.375 7.699 1 93.5 43 ILE B CA 1
ATOM 2349 C C . ILE B 1 43 ? 7.148 26.688 6.91 1 93.5 43 ILE B C 1
ATOM 2351 O O . ILE B 1 43 ? 6.621 26.75 5.797 1 93.5 43 ILE B O 1
ATOM 2355 N N . THR B 1 44 ? 7.723 27.766 7.492 1 94.56 44 THR B N 1
ATOM 2356 C CA . THR B 1 44 ? 7.832 29.047 6.82 1 94.56 44 THR B CA 1
ATOM 2357 C C . THR B 1 44 ? 9.297 29.406 6.555 1 94.56 44 THR B C 1
ATOM 2359 O O . THR B 1 44 ? 10.195 28.75 7.09 1 94.56 44 THR B O 1
ATOM 2362 N N . LEU B 1 45 ? 9.414 30.438 5.734 1 95.56 45 LEU B N 1
ATOM 2363 C CA . LEU B 1 45 ? 10.742 30.969 5.48 1 95.56 45 LEU B CA 1
ATOM 2364 C C . LEU B 1 45 ? 11.398 31.438 6.773 1 95.56 45 LEU B C 1
ATOM 2366 O O . LEU B 1 45 ? 12.602 31.25 6.977 1 95.56 45 LEU B O 1
ATOM 2370 N N . MET B 1 46 ? 10.625 31.953 7.645 1 96.5 46 MET B N 1
ATOM 2371 C CA . MET B 1 46 ? 11.117 32.469 8.922 1 96.5 46 MET B CA 1
ATOM 2372 C C . MET B 1 46 ? 11.578 31.328 9.828 1 96.5 46 MET B C 1
ATOM 2374 O O . MET B 1 46 ? 12.578 31.453 10.531 1 96.5 46 MET B O 1
ATOM 2378 N N . ASP B 1 47 ? 10.844 30.266 9.812 1 96.81 47 ASP B N 1
ATOM 2379 C CA . ASP B 1 47 ? 11.242 29.094 10.586 1 96.81 47 ASP B CA 1
ATOM 2380 C C . ASP B 1 47 ? 12.633 28.609 10.188 1 96.81 47 ASP B C 1
ATOM 2382 O O . ASP B 1 47 ? 13.469 28.328 11.047 1 96.81 47 ASP B O 1
ATOM 2386 N N . ILE B 1 48 ? 12.844 28.516 8.867 1 97.56 48 ILE B N 1
ATOM 2387 C CA . ILE B 1 48 ? 14.086 28 8.328 1 97.56 48 ILE B CA 1
ATOM 2388 C C . ILE B 1 48 ? 15.234 28.953 8.648 1 97.56 48 ILE B C 1
ATOM 2390 O O . ILE B 1 48 ? 16.297 28.516 9.102 1 97.56 48 ILE B O 1
ATOM 2394 N N . ALA B 1 49 ? 15.016 30.234 8.461 1 97.38 49 ALA B N 1
ATOM 2395 C CA . ALA B 1 49 ? 16.031 31.25 8.734 1 97.38 49 ALA B CA 1
ATOM 2396 C C . ALA B 1 49 ? 16.438 31.219 10.211 1 97.38 49 ALA B C 1
ATOM 2398 O O . ALA B 1 49 ? 17.641 31.234 10.531 1 97.38 49 ALA B O 1
ATOM 2399 N N . ARG B 1 50 ? 15.461 31.125 11.078 1 97.12 50 ARG B N 1
ATOM 2400 C CA . ARG B 1 50 ? 15.703 31.094 12.516 1 97.12 50 ARG B CA 1
ATOM 2401 C C . ARG B 1 50 ? 16.5 29.859 12.906 1 97.12 50 ARG B C 1
ATOM 2403 O O . ARG B 1 50 ? 17.5 29.953 13.625 1 97.12 50 ARG B O 1
ATOM 2410 N N . GLU B 1 51 ? 16.125 28.719 12.43 1 97 51 GLU B N 1
ATOM 2411 C CA . GLU B 1 51 ? 16.766 27.453 12.773 1 97 51 GLU B CA 1
ATOM 2412 C C . GLU B 1 51 ? 18.203 27.406 12.234 1 97 51 GLU B C 1
ATOM 2414 O O . GLU B 1 51 ? 19.078 26.812 12.867 1 97 51 GLU B O 1
ATOM 2419 N N . ALA B 1 52 ? 18.422 27.984 11.078 1 96.75 52 ALA B N 1
ATOM 2420 C CA . ALA B 1 52 ? 19.734 28 10.445 1 96.75 52 ALA B CA 1
ATOM 2421 C C . ALA B 1 52 ? 20.578 29.156 10.953 1 96.75 52 ALA B C 1
ATOM 2423 O O . ALA B 1 52 ? 21.734 29.312 10.539 1 96.75 52 ALA B O 1
ATOM 2424 N N . LYS B 1 53 ? 20 29.969 11.773 1 95.56 53 LYS B N 1
ATOM 2425 C CA . LYS B 1 53 ? 20.688 31.125 12.359 1 95.56 53 LYS B CA 1
ATOM 2426 C C . LYS B 1 53 ? 21.203 32.062 11.273 1 95.56 53 LYS B C 1
ATOM 2428 O O . LYS B 1 53 ? 22.375 32.438 11.266 1 95.56 53 LYS B O 1
ATOM 2433 N N . THR B 1 54 ? 20.359 32.375 10.438 1 95.81 54 THR B N 1
ATOM 2434 C CA . THR B 1 54 ? 20.672 33.312 9.352 1 95.81 54 THR B CA 1
ATOM 2435 C C . THR B 1 54 ? 19.484 34.219 9.062 1 95.81 54 THR B C 1
ATOM 2437 O O . THR B 1 54 ? 18.484 34.219 9.797 1 95.81 54 THR B O 1
ATOM 2440 N N . ASP B 1 55 ? 19.656 35.094 8.07 1 95 55 ASP B N 1
ATOM 2441 C CA . ASP B 1 55 ? 18.609 36.031 7.664 1 95 55 ASP B CA 1
ATOM 2442 C C . ASP B 1 55 ? 17.75 35.438 6.547 1 95 55 ASP B C 1
ATOM 2444 O O . ASP B 1 55 ? 18.266 34.781 5.637 1 95 55 ASP B O 1
ATOM 2448 N N . PRO B 1 56 ? 16.391 35.625 6.613 1 96.06 56 PRO B N 1
ATOM 2449 C CA . PRO B 1 56 ? 15.523 35.125 5.535 1 96.06 56 PRO B CA 1
ATOM 2450 C C . PRO B 1 56 ? 15.992 35.562 4.152 1 96.06 56 PRO B C 1
ATOM 2452 O O . PRO B 1 56 ? 15.812 34.844 3.168 1 96.06 56 PRO B O 1
ATOM 2455 N N . ASN B 1 57 ? 16.609 36.719 4.082 1 95.88 57 ASN B N 1
ATOM 2456 C CA . ASN B 1 57 ? 17.109 37.219 2.805 1 95.88 57 ASN B CA 1
ATOM 2457 C C . ASN B 1 57 ? 18.266 36.344 2.283 1 95.88 57 ASN B C 1
ATOM 2459 O O . ASN B 1 57 ? 18.438 36.219 1.07 1 95.88 57 ASN B O 1
ATOM 2463 N N . VAL B 1 58 ? 19.031 35.875 3.164 1 95.62 58 VAL B N 1
ATOM 2464 C CA . VAL B 1 58 ? 20.125 35 2.779 1 95.62 58 VAL B CA 1
ATOM 2465 C C . VAL B 1 58 ? 19.578 33.688 2.221 1 95.62 58 VAL B C 1
ATOM 2467 O O . VAL B 1 58 ? 20.062 33.188 1.208 1 95.62 58 VAL B O 1
ATOM 2470 N N . VAL B 1 59 ? 18.5 33.156 2.842 1 97.06 59 VAL B N 1
ATOM 2471 C CA . VAL B 1 59 ? 17.859 31.938 2.348 1 97.06 59 VAL B CA 1
ATOM 2472 C C . VAL B 1 59 ? 17.328 32.188 0.936 1 97.06 59 VAL B C 1
ATOM 2474 O O . VAL B 1 59 ? 17.531 31.359 0.04 1 97.06 59 VAL B O 1
ATOM 2477 N N . LEU B 1 60 ? 16.703 33.312 0.769 1 96.44 60 LEU B N 1
ATOM 2478 C CA . LEU B 1 60 ? 16.125 33.656 -0.526 1 96.44 60 LEU B CA 1
ATOM 2479 C C . LEU B 1 60 ? 17.203 33.844 -1.582 1 96.44 60 LEU B C 1
ATOM 2481 O O . LEU B 1 60 ? 17.016 33.469 -2.744 1 96.44 60 LEU B O 1
ATOM 2485 N N . ARG B 1 61 ? 18.281 34.406 -1.171 1 95.69 61 ARG B N 1
ATOM 2486 C CA . ARG B 1 61 ? 19.375 34.562 -2.105 1 95.69 61 ARG B CA 1
ATOM 2487 C C . ARG B 1 61 ? 19.953 33.219 -2.521 1 95.69 61 ARG B C 1
ATOM 2489 O O . ARG B 1 61 ? 20.328 33.031 -3.684 1 95.69 61 ARG B O 1
ATOM 2496 N N . GLN B 1 62 ? 20 32.344 -1.554 1 95.75 62 GLN B N 1
ATOM 2497 C CA . GLN B 1 62 ? 20.625 31.031 -1.802 1 95.75 62 GLN B CA 1
ATOM 2498 C C . GLN B 1 62 ? 19.719 30.141 -2.65 1 95.75 62 GLN B C 1
ATOM 2500 O O . GLN B 1 62 ? 20.188 29.391 -3.492 1 95.75 62 GLN B O 1
ATOM 2505 N N . PHE B 1 63 ? 18.344 30.25 -2.441 1 96.62 63 PHE B N 1
ATOM 2506 C CA . PHE B 1 63 ? 17.484 29.25 -3.055 1 96.62 63 PHE B CA 1
ATOM 2507 C C . PHE B 1 63 ? 16.422 29.906 -3.936 1 96.62 63 PHE B C 1
ATOM 2509 O O . PHE B 1 63 ? 15.836 29.266 -4.797 1 96.62 63 PHE B O 1
ATOM 2516 N N . GLY B 1 64 ? 16.172 31.125 -3.656 1 94.62 64 GLY B N 1
ATOM 2517 C CA . GLY B 1 64 ? 15.188 31.844 -4.449 1 94.62 64 GLY B CA 1
ATOM 2518 C C . GLY B 1 64 ? 13.805 31.875 -3.82 1 94.62 64 GLY B C 1
ATOM 2519 O O . GLY B 1 64 ? 13.148 32.906 -3.781 1 94.62 64 GLY B O 1
ATOM 2520 N N . SER B 1 65 ? 13.328 30.656 -3.344 1 94.88 65 SER B N 1
ATOM 2521 C CA . SER B 1 65 ? 12.008 30.562 -2.729 1 94.88 65 SER B CA 1
ATOM 2522 C C . SER B 1 65 ? 11.953 29.422 -1.715 1 94.88 65 SER B C 1
ATOM 2524 O O . SER B 1 65 ? 12.836 28.562 -1.69 1 94.88 65 SER B O 1
ATOM 2526 N N . LEU B 1 66 ? 10.93 29.484 -0.949 1 94.62 66 LEU B N 1
ATOM 2527 C CA . LEU B 1 66 ? 10.695 28.391 0.001 1 94.62 66 LEU B CA 1
ATOM 2528 C C . LEU B 1 66 ? 10.5 27.062 -0.724 1 94.62 66 LEU B C 1
ATOM 2530 O O . LEU B 1 66 ? 11.008 26.031 -0.285 1 94.62 66 LEU B O 1
ATOM 2534 N N . GLU B 1 67 ? 9.836 27.109 -1.834 1 94.25 67 GLU B N 1
ATOM 2535 C CA . GLU B 1 67 ? 9.594 25.922 -2.639 1 94.25 67 GLU B CA 1
ATOM 2536 C C . GLU B 1 67 ? 10.906 25.297 -3.109 1 94.25 67 GLU B C 1
ATOM 2538 O O . GLU B 1 67 ? 11.055 24.078 -3.09 1 94.25 67 GLU B O 1
ATOM 2543 N N . GLN B 1 68 ? 11.711 26.125 -3.451 1 95.56 68 GLN B N 1
ATOM 2544 C CA . GLN B 1 68 ? 13 25.641 -3.938 1 95.56 68 GLN B CA 1
ATOM 2545 C C . GLN B 1 68 ? 13.828 25.047 -2.801 1 95.56 68 GLN B C 1
ATOM 2547 O O . GLN B 1 68 ? 14.586 24.109 -3.008 1 95.56 68 GLN B O 1
ATOM 2552 N N . VAL B 1 69 ? 13.695 25.641 -1.609 1 96.81 69 VAL B N 1
ATOM 2553 C CA . VAL B 1 69 ? 14.352 25.047 -0.449 1 96.81 69 VAL B CA 1
ATOM 2554 C C . VAL B 1 69 ? 13.867 23.609 -0.261 1 96.81 69 VAL B C 1
ATOM 2556 O O . VAL B 1 69 ? 14.672 22.688 -0.086 1 96.81 69 VAL B O 1
ATOM 2559 N N . PHE B 1 70 ? 12.57 23.375 -0.366 1 96.12 70 PHE B N 1
ATOM 2560 C CA . PHE B 1 70 ? 11.992 22.047 -0.197 1 96.12 70 PHE B CA 1
ATOM 2561 C C . PHE B 1 70 ? 12.445 21.109 -1.31 1 96.12 70 PHE B C 1
ATOM 2563 O O . PHE B 1 70 ? 12.797 19.969 -1.051 1 96.12 70 PHE B O 1
ATOM 2570 N N . ASP B 1 71 ? 12.453 21.641 -2.498 1 95.44 71 ASP B N 1
ATOM 2571 C CA . ASP B 1 71 ? 12.898 20.828 -3.627 1 95.44 71 ASP B CA 1
ATOM 2572 C C . ASP B 1 71 ? 14.305 20.297 -3.398 1 95.44 71 ASP B C 1
ATOM 2574 O O . ASP B 1 71 ? 14.57 19.109 -3.625 1 95.44 71 ASP B O 1
ATOM 2578 N N . CYS B 1 72 ? 15.125 21.188 -2.928 1 95.19 72 CYS B N 1
ATOM 2579 C CA . CYS B 1 72 ? 16.516 20.797 -2.705 1 95.19 72 CYS B CA 1
ATOM 2580 C C . CYS B 1 72 ? 16.641 19.844 -1.53 1 95.19 72 CYS B C 1
ATOM 2582 O O . CYS B 1 72 ? 17.422 18.891 -1.58 1 95.19 72 CYS B O 1
ATOM 2584 N N . TYR B 1 73 ? 15.938 20.125 -0.525 1 96.06 73 TYR B N 1
ATOM 2585 C CA . TYR B 1 73 ? 15.969 19.234 0.63 1 96.06 73 TYR B CA 1
ATOM 2586 C C . TYR B 1 73 ? 15.477 17.844 0.261 1 96.06 73 TYR B C 1
ATOM 2588 O O . TYR B 1 73 ? 16.094 16.828 0.636 1 96.06 73 TYR B O 1
ATOM 2596 N N . ILE B 1 74 ? 14.367 17.688 -0.498 1 95.5 74 ILE B N 1
ATOM 2597 C CA . ILE B 1 74 ? 13.766 16.438 -0.903 1 95.5 74 ILE B CA 1
ATOM 2598 C C . ILE B 1 74 ? 14.75 15.641 -1.762 1 95.5 74 ILE B C 1
ATOM 2600 O O . ILE B 1 74 ? 14.82 14.414 -1.661 1 95.5 74 ILE B O 1
ATOM 2604 N N . ARG B 1 75 ? 15.484 16.344 -2.549 1 92.19 75 ARG B N 1
ATOM 2605 C CA . ARG B 1 75 ? 16.484 15.68 -3.375 1 92.19 75 ARG B CA 1
ATOM 2606 C C . ARG B 1 75 ? 17.516 14.945 -2.512 1 92.19 75 ARG B C 1
ATOM 2608 O O . ARG B 1 75 ? 18.016 13.891 -2.898 1 92.19 75 ARG B O 1
ATOM 2615 N N . THR B 1 76 ? 17.75 15.516 -1.365 1 90.94 76 THR B N 1
ATOM 2616 C CA . THR B 1 76 ? 18.703 14.859 -0.475 1 90.94 76 THR B CA 1
ATOM 2617 C C . THR B 1 76 ? 18.125 13.562 0.085 1 90.94 76 THR B C 1
ATOM 2619 O O . THR B 1 76 ? 18.844 12.609 0.347 1 90.94 76 THR B O 1
ATOM 2622 N N . ILE B 1 77 ? 16.859 13.547 0.249 1 89.44 77 ILE B N 1
ATOM 2623 C CA . ILE B 1 77 ? 16.156 12.367 0.755 1 89.44 77 ILE B CA 1
ATOM 2624 C C . ILE B 1 77 ? 16.078 11.305 -0.339 1 89.44 77 ILE B C 1
ATOM 2626 O O . ILE B 1 77 ? 16.391 10.133 -0.101 1 89.44 77 ILE B O 1
ATOM 2630 N N . ASP B 1 78 ? 15.766 11.727 -1.511 1 87.62 78 ASP B N 1
ATOM 2631 C CA . ASP B 1 78 ? 15.531 10.852 -2.654 1 87.62 78 ASP B CA 1
ATOM 2632 C C . ASP B 1 78 ? 16.828 10.242 -3.156 1 87.62 78 ASP B C 1
ATOM 2634 O O . ASP B 1 78 ? 16.828 9.227 -3.859 1 87.62 78 ASP B O 1
ATOM 2638 N N . TYR B 1 79 ? 17.953 10.836 -2.797 1 83.31 79 TYR B N 1
ATOM 2639 C CA . TYR B 1 79 ? 19.25 10.367 -3.271 1 83.31 79 TYR B CA 1
ATOM 2640 C C . TYR B 1 79 ? 19.469 8.898 -2.926 1 83.31 79 TYR B C 1
ATOM 2642 O O . TYR B 1 79 ? 20.016 8.141 -3.729 1 83.31 79 TYR B O 1
ATOM 2650 N N . TRP B 1 80 ? 19.078 8.539 -1.862 1 82.81 80 TRP B N 1
ATOM 2651 C CA . TRP B 1 80 ? 19.219 7.137 -1.477 1 82.81 80 TRP B CA 1
ATOM 2652 C C . TRP B 1 80 ? 18.391 6.238 -2.385 1 82.81 80 TRP B C 1
ATOM 2654 O O . TRP B 1 80 ? 18.812 5.125 -2.715 1 82.81 80 TRP B O 1
ATOM 2664 N N . MET B 1 81 ? 17.266 6.711 -2.775 1 82.69 81 MET B N 1
ATOM 2665 C CA . MET B 1 81 ? 16.422 5.953 -3.701 1 82.69 81 MET B CA 1
ATOM 2666 C C . MET B 1 81 ? 17.125 5.773 -5.047 1 82.69 81 MET B C 1
ATOM 2668 O O . MET B 1 81 ? 17.047 4.707 -5.652 1 82.69 81 MET B O 1
ATOM 2672 N N . HIS B 1 82 ? 17.781 6.812 -5.391 1 81.5 82 HIS B N 1
ATOM 2673 C CA . HIS B 1 82 ? 18.547 6.742 -6.629 1 81.5 82 HIS B CA 1
ATOM 2674 C C . HIS B 1 82 ? 19.562 5.605 -6.586 1 81.5 82 HIS B C 1
ATOM 2676 O O . HIS B 1 82 ? 19.688 4.848 -7.551 1 81.5 82 HIS B O 1
ATOM 2682 N N . ASP B 1 83 ? 20.156 5.438 -5.477 1 82.38 83 ASP B N 1
ATOM 2683 C CA . ASP B 1 83 ? 21.156 4.383 -5.32 1 82.38 83 ASP B CA 1
ATOM 2684 C C . ASP B 1 83 ? 20.484 3.006 -5.277 1 82.38 83 ASP B C 1
ATOM 2686 O O . ASP B 1 83 ? 21.047 2.029 -5.785 1 82.38 83 ASP B O 1
ATOM 2690 N N . LEU B 1 84 ? 19.375 2.947 -4.734 1 84.94 84 LEU B N 1
ATOM 2691 C CA . LEU B 1 84 ? 18.656 1.691 -4.586 1 84.94 84 LEU B CA 1
ATOM 2692 C C . LEU B 1 84 ? 18.172 1.181 -5.941 1 84.94 84 LEU B C 1
ATOM 2694 O O . LEU B 1 84 ? 18.297 -0.008 -6.242 1 84.94 84 LEU B O 1
ATOM 2698 N N . PHE B 1 85 ? 17.781 2.111 -6.805 1 83.12 85 PHE B N 1
ATOM 2699 C CA . PHE B 1 85 ? 17.125 1.718 -8.055 1 83.12 85 PHE B CA 1
ATOM 2700 C C . PHE B 1 85 ? 18.094 1.835 -9.227 1 83.12 85 PHE B C 1
ATOM 2702 O O . PHE B 1 85 ? 17.828 1.322 -10.312 1 83.12 85 PHE B O 1
ATOM 2709 N N . GLY B 1 86 ? 19.281 2.484 -8.953 1 81.25 86 GLY B N 1
ATOM 2710 C CA . GLY B 1 86 ? 20.281 2.691 -9.992 1 81.25 86 GLY B CA 1
ATOM 2711 C C . GLY B 1 86 ? 21.297 1.574 -10.07 1 81.25 86 GLY B C 1
ATOM 2712 O O . GLY B 1 86 ? 22.25 1.65 -10.844 1 81.25 86 GLY B O 1
ATOM 2713 N N . ASN B 1 87 ? 21 0.501 -9.336 1 86.25 87 ASN B N 1
ATOM 2714 C CA . ASN B 1 87 ? 21.922 -0.639 -9.305 1 86.25 87 ASN B CA 1
ATOM 2715 C C . ASN B 1 87 ? 21.953 -1.358 -10.656 1 86.25 87 ASN B C 1
ATOM 2717 O O . ASN B 1 87 ? 20.922 -1.602 -11.266 1 86.25 87 ASN B O 1
ATOM 2721 N N . LYS B 1 88 ? 23.172 -1.715 -11.133 1 90.31 88 LYS B N 1
ATOM 2722 C CA . LYS B 1 88 ? 23.359 -2.355 -12.43 1 90.31 88 LYS B CA 1
ATOM 2723 C C . LYS B 1 88 ? 22.672 -3.713 -12.477 1 90.31 88 LYS B C 1
ATOM 2725 O O . LYS B 1 88 ? 22.141 -4.109 -13.516 1 90.31 88 LYS B O 1
ATOM 2730 N N . ALA B 1 89 ? 22.719 -4.406 -11.391 1 93.38 89 ALA B N 1
ATOM 2731 C CA . ALA B 1 89 ? 22.094 -5.719 -11.336 1 93.38 89 ALA B CA 1
ATOM 2732 C C . ALA B 1 89 ? 20.578 -5.605 -11.539 1 93.38 89 ALA B C 1
ATOM 2734 O O . ALA B 1 89 ? 19.953 -6.484 -12.148 1 93.38 89 ALA B O 1
ATOM 2735 N N . LEU B 1 90 ? 19.969 -4.555 -11.094 1 92.44 90 LEU B N 1
ATOM 2736 C CA . LEU B 1 90 ? 18.547 -4.301 -11.297 1 92.44 90 LEU B CA 1
ATOM 2737 C C . LEU B 1 90 ? 18.25 -4.02 -12.766 1 92.44 90 LEU B C 1
ATOM 2739 O O . LEU B 1 90 ? 17.266 -4.516 -13.312 1 92.44 90 LEU B O 1
ATOM 2743 N N . LYS B 1 91 ? 19.141 -3.279 -13.32 1 89.56 91 LYS B N 1
ATOM 2744 C CA . LYS B 1 91 ? 18.969 -2.912 -14.719 1 89.56 91 LYS B CA 1
ATOM 2745 C C . LYS B 1 91 ? 19.125 -4.129 -15.633 1 89.56 91 LYS B C 1
ATOM 2747 O O . LYS B 1 91 ? 18.641 -4.121 -16.766 1 89.56 91 LYS B O 1
ATOM 2752 N N . ARG B 1 92 ? 19.719 -5.215 -15.086 1 92.5 92 ARG B N 1
ATOM 2753 C CA . ARG B 1 92 ? 19.891 -6.449 -15.852 1 92.5 92 ARG B CA 1
ATOM 2754 C C . ARG B 1 92 ? 18.734 -7.414 -15.586 1 92.5 92 ARG B C 1
ATOM 2756 O O . ARG B 1 92 ? 18.656 -8.477 -16.203 1 92.5 92 ARG B O 1
ATOM 2763 N N . GLY B 1 93 ? 17.938 -7.094 -14.711 1 92.5 93 GLY B N 1
ATOM 2764 C CA . GLY B 1 93 ? 16.766 -7.918 -14.453 1 92.5 93 GLY B CA 1
ATOM 2765 C C . GLY B 1 93 ? 17.062 -9.109 -13.555 1 92.5 93 GLY B C 1
ATOM 2766 O O . GLY B 1 93 ? 16.391 -10.141 -13.641 1 92.5 93 GLY B O 1
ATOM 2767 N N . GLU B 1 94 ? 18 -8.977 -12.648 1 95.31 94 GLU B N 1
ATOM 2768 C CA . GLU B 1 94 ? 18.375 -10.07 -11.766 1 95.31 94 GLU B CA 1
ATOM 2769 C C . GLU B 1 94 ? 17.359 -10.227 -10.625 1 95.31 94 GLU B C 1
ATOM 2771 O O . GLU B 1 94 ? 17.016 -9.25 -9.953 1 95.31 94 GLU B O 1
ATOM 2776 N N . ARG B 1 95 ? 16.922 -11.469 -10.445 1 95.69 95 ARG B N 1
ATOM 2777 C CA . ARG B 1 95 ? 15.945 -11.75 -9.398 1 95.69 95 ARG B CA 1
ATOM 2778 C C . ARG B 1 95 ? 16.469 -11.328 -8.031 1 95.69 95 ARG B C 1
ATOM 2780 O O . ARG B 1 95 ? 15.75 -10.695 -7.25 1 95.69 95 ARG B O 1
ATOM 2787 N N . SER B 1 96 ? 17.703 -11.711 -7.715 1 96.38 96 SER B N 1
ATOM 2788 C CA . SER B 1 96 ? 18.297 -11.414 -6.414 1 96.38 96 SER B CA 1
ATOM 2789 C C . SER B 1 96 ? 18.406 -9.914 -6.184 1 96.38 96 SER B C 1
ATOM 2791 O O . SER B 1 96 ? 18.266 -9.438 -5.051 1 96.38 96 SER B O 1
ATOM 2793 N N . ALA B 1 97 ? 18.672 -9.133 -7.27 1 95.88 97 ALA B N 1
ATOM 2794 C CA . ALA B 1 97 ? 18.75 -7.68 -7.164 1 95.88 97 ALA B CA 1
ATOM 2795 C C . ALA B 1 97 ? 17.406 -7.07 -6.816 1 95.88 97 ALA B C 1
ATOM 2797 O O . ALA B 1 97 ? 17.328 -6.121 -6.035 1 95.8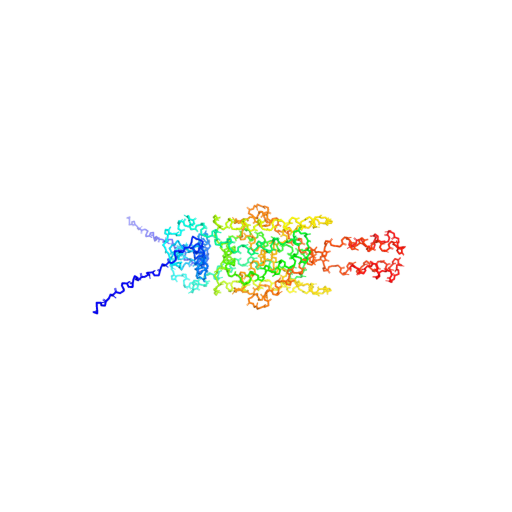8 97 ALA B O 1
ATOM 2798 N N . LEU B 1 98 ? 16.375 -7.613 -7.414 1 96.06 98 LEU B N 1
ATOM 2799 C CA . LEU B 1 98 ? 15.023 -7.141 -7.137 1 96.06 98 LEU B CA 1
ATOM 2800 C C . LEU B 1 98 ? 14.648 -7.387 -5.68 1 96.06 98 LEU B C 1
ATOM 2802 O O . LEU B 1 98 ? 14.133 -6.492 -5.008 1 96.06 98 LEU B O 1
ATOM 2806 N N . GLU B 1 99 ? 14.93 -8.562 -5.191 1 96.94 99 GLU B N 1
ATOM 2807 C CA . GLU B 1 99 ? 14.664 -8.922 -3.801 1 96.94 99 GLU B CA 1
ATOM 2808 C C . GLU B 1 99 ? 15.445 -8.023 -2.842 1 96.94 99 GLU B C 1
ATOM 2810 O O . GLU B 1 99 ? 14.898 -7.559 -1.838 1 96.94 99 GLU B O 1
ATOM 2815 N N . ARG B 1 100 ? 16.688 -7.816 -3.145 1 96 100 ARG B N 1
ATOM 2816 C CA . ARG B 1 100 ? 17.531 -6.957 -2.314 1 96 100 ARG B CA 1
ATOM 2817 C C . ARG B 1 100 ? 17.016 -5.523 -2.314 1 96 100 ARG B C 1
ATOM 2819 O O . ARG B 1 100 ? 17.031 -4.848 -1.282 1 96 100 ARG B O 1
ATOM 2826 N N . MET B 1 101 ? 16.578 -5.109 -3.453 1 95.44 101 MET B N 1
ATOM 2827 C CA . MET B 1 101 ? 16.047 -3.752 -3.561 1 95.44 101 MET B CA 1
ATOM 2828 C C . MET B 1 101 ? 14.852 -3.564 -2.639 1 95.44 101 MET B C 1
ATOM 2830 O O . MET B 1 101 ? 14.797 -2.604 -1.869 1 95.44 101 MET B O 1
ATOM 2834 N N . PHE B 1 102 ? 13.891 -4.461 -2.643 1 96.94 102 PHE B N 1
ATOM 2835 C CA . PHE B 1 102 ? 12.703 -4.359 -1.798 1 96.94 102 PHE B CA 1
ATOM 2836 C C . PHE B 1 102 ? 13.086 -4.43 -0.323 1 96.94 102 PHE B C 1
ATOM 2838 O O . PHE B 1 102 ? 12.516 -3.713 0.503 1 96.94 102 PHE B O 1
ATOM 2845 N N . ALA B 1 103 ? 14.031 -5.301 -0.018 1 97.31 103 ALA B N 1
ATOM 2846 C CA . ALA B 1 103 ? 14.484 -5.422 1.366 1 97.31 103 ALA B CA 1
ATOM 2847 C C . ALA B 1 103 ? 15.117 -4.125 1.853 1 97.31 103 ALA B C 1
ATOM 2849 O O . ALA B 1 103 ? 14.805 -3.645 2.943 1 97.31 103 ALA B O 1
ATOM 2850 N N . ARG B 1 104 ? 15.977 -3.572 1.054 1 95.38 104 ARG B N 1
ATOM 2851 C CA . ARG B 1 104 ? 16.672 -2.34 1.415 1 95.38 104 ARG B CA 1
ATOM 2852 C C . ARG B 1 104 ? 15.695 -1.167 1.48 1 95.38 104 ARG B C 1
ATOM 2854 O O . ARG B 1 104 ? 15.82 -0.297 2.346 1 95.38 104 ARG B O 1
ATOM 2861 N N . MET B 1 105 ? 14.828 -1.131 0.54 1 95.12 105 MET B N 1
ATOM 2862 C CA . MET B 1 105 ? 13.812 -0.088 0.563 1 95.12 105 MET B CA 1
ATOM 2863 C C . MET B 1 105 ? 13.016 -0.133 1.864 1 95.12 105 MET B C 1
ATOM 2865 O O . MET B 1 105 ? 12.766 0.904 2.48 1 95.12 105 MET B O 1
ATOM 2869 N N . THR B 1 106 ? 12.617 -1.34 2.279 1 97.81 106 THR B N 1
ATOM 2870 C CA . THR B 1 106 ? 11.875 -1.521 3.521 1 97.81 106 THR B CA 1
ATOM 2871 C C . THR B 1 106 ? 12.68 -1.013 4.715 1 97.81 106 THR B C 1
ATOM 2873 O O . THR B 1 106 ? 12.172 -0.233 5.523 1 97.81 106 THR B O 1
ATOM 2876 N N . ASP B 1 107 ? 13.922 -1.387 4.773 1 96.62 107 ASP B N 1
ATOM 2877 C CA . ASP B 1 107 ? 14.789 -0.958 5.863 1 96.62 107 ASP B CA 1
ATOM 2878 C C . ASP B 1 107 ? 14.945 0.562 5.879 1 96.62 107 ASP B C 1
ATOM 2880 O O . ASP B 1 107 ? 14.883 1.188 6.938 1 96.62 107 ASP B O 1
ATOM 2884 N N . PHE B 1 108 ? 15.172 1.08 4.719 1 94.69 108 PHE B N 1
ATOM 2885 C CA . PHE B 1 108 ? 15.352 2.523 4.602 1 94.69 108 PHE B CA 1
ATOM 2886 C C . PHE B 1 108 ? 14.117 3.262 5.098 1 94.69 108 PHE B C 1
ATOM 2888 O O . PHE B 1 108 ? 14.227 4.223 5.863 1 94.69 108 PHE B O 1
ATOM 2895 N N . LEU B 1 109 ? 12.977 2.828 4.633 1 96.12 109 LEU B N 1
ATOM 2896 C CA . LEU B 1 109 ? 11.727 3.498 4.977 1 96.12 109 LEU B CA 1
ATOM 2897 C C . LEU B 1 109 ? 11.484 3.451 6.48 1 96.12 109 LEU B C 1
ATOM 2899 O O . LEU B 1 109 ? 11.047 4.441 7.078 1 96.12 109 LEU B O 1
ATOM 2903 N N . TYR B 1 110 ? 11.789 2.322 7.125 1 96.75 110 TYR B N 1
ATOM 2904 C CA . TYR B 1 110 ? 11.609 2.18 8.562 1 96.75 110 TYR B CA 1
ATOM 2905 C C . TYR B 1 110 ? 12.508 3.152 9.32 1 96.75 110 TYR B C 1
ATOM 2907 O O . TYR B 1 110 ? 12.148 3.621 10.406 1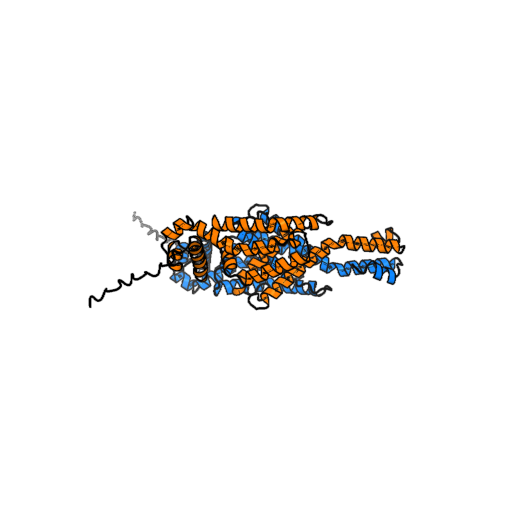 96.75 110 TYR B O 1
ATOM 291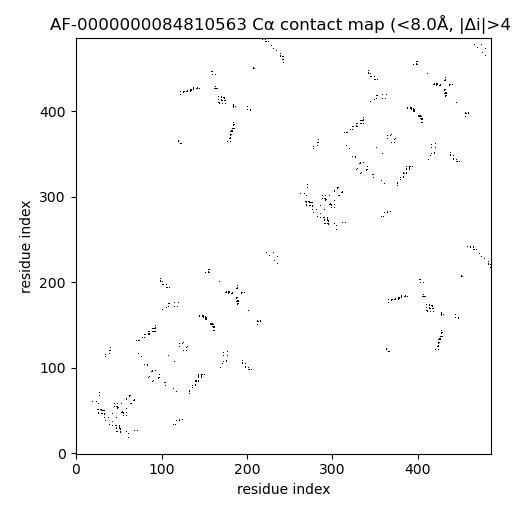5 N N . ASN B 1 111 ? 13.602 3.5 8.703 1 93.94 111 ASN B N 1
ATOM 2916 C CA . ASN B 1 111 ? 14.617 4.242 9.453 1 93.94 111 ASN B CA 1
ATOM 2917 C C . ASN B 1 111 ? 14.742 5.68 8.953 1 93.94 111 ASN B C 1
ATOM 2919 O O . ASN B 1 111 ? 15.688 6.383 9.297 1 93.94 111 ASN B O 1
ATOM 2923 N N . SER B 1 112 ? 13.875 6.109 8.148 1 92.25 112 SER B N 1
ATOM 2924 C CA . SER B 1 112 ? 13.945 7.461 7.605 1 92.25 112 SER B CA 1
ATOM 2925 C C . SER B 1 112 ? 12.664 8.234 7.887 1 92.25 112 SER B C 1
ATOM 2927 O O . SER B 1 112 ? 11.773 8.305 7.035 1 92.25 112 SER B O 1
ATOM 2929 N N . PRO B 1 113 ? 12.664 8.883 9.031 1 91.88 113 PRO B N 1
ATOM 2930 C CA . PRO B 1 113 ? 11.484 9.703 9.328 1 91.88 113 PRO B CA 1
ATOM 2931 C C . PRO B 1 113 ? 11.234 10.781 8.281 1 91.88 113 PRO B C 1
ATOM 2933 O O . PRO B 1 113 ? 10.078 11.133 8.016 1 91.88 113 PRO B O 1
ATOM 2936 N N . GLU B 1 114 ? 12.297 11.273 7.629 1 91.12 114 GLU B N 1
ATOM 2937 C CA . GLU B 1 114 ? 12.156 12.305 6.602 1 91.12 114 GLU B CA 1
ATOM 2938 C C . GLU B 1 114 ? 11.383 11.781 5.398 1 91.12 114 GLU B C 1
ATOM 2940 O O . GLU B 1 114 ? 10.492 12.453 4.887 1 91.12 114 GLU B O 1
ATOM 2945 N N . MET B 1 115 ? 11.734 10.586 4.984 1 93.56 115 MET B N 1
ATOM 2946 C CA . MET B 1 115 ? 11.031 9.977 3.859 1 93.56 115 MET B CA 1
ATOM 2947 C C . MET B 1 115 ? 9.578 9.688 4.223 1 93.56 115 MET B C 1
ATOM 2949 O O . MET B 1 115 ? 8.68 9.891 3.406 1 93.56 115 MET B O 1
ATOM 2953 N N . GLN B 1 116 ? 9.367 9.203 5.422 1 95.12 116 GLN B N 1
ATOM 2954 C CA . GLN B 1 116 ? 8.008 8.938 5.883 1 95.12 116 GLN B CA 1
ATOM 2955 C C . GLN B 1 116 ? 7.152 10.203 5.848 1 95.12 116 GLN B C 1
ATOM 2957 O O . GLN B 1 116 ? 6.027 10.188 5.348 1 95.12 116 GLN B O 1
ATOM 2962 N N . ARG B 1 117 ? 7.684 11.328 6.289 1 94.06 117 ARG B N 1
ATOM 2963 C CA . ARG B 1 117 ? 6.973 12.602 6.301 1 94.06 117 ARG B CA 1
ATOM 2964 C C . ARG B 1 117 ? 6.707 13.094 4.883 1 94.06 117 ARG B C 1
ATOM 2966 O O . ARG B 1 117 ? 5.66 13.688 4.613 1 94.06 117 ARG B O 1
ATOM 2973 N N . LEU B 1 118 ? 7.691 12.875 4.051 1 94.94 118 LEU B N 1
ATOM 2974 C CA . LEU B 1 118 ? 7.52 13.266 2.658 1 94.94 118 LEU B CA 1
ATOM 2975 C C . LEU B 1 118 ? 6.367 12.5 2.018 1 94.94 118 LEU B C 1
ATOM 2977 O O . LEU B 1 118 ? 5.527 13.086 1.33 1 94.94 118 LEU B O 1
ATOM 2981 N N . LEU B 1 119 ? 6.309 11.195 2.254 1 96.38 119 LEU B N 1
ATOM 2982 C CA . LEU B 1 119 ? 5.25 10.359 1.697 1 96.38 119 LEU B CA 1
ATOM 2983 C C . LEU B 1 119 ? 3.883 10.805 2.215 1 96.38 119 LEU B C 1
ATOM 2985 O O . LEU B 1 119 ? 2.912 10.844 1.458 1 96.38 119 LEU B O 1
ATOM 2989 N N . VAL B 1 120 ? 3.844 11.102 3.471 1 95.81 120 VAL B N 1
ATOM 2990 C CA . VAL B 1 120 ? 2.605 11.609 4.055 1 95.81 120 VAL B CA 1
ATOM 2991 C C . VAL B 1 120 ? 2.229 12.938 3.398 1 95.81 120 VAL B C 1
ATOM 2993 O O . VAL B 1 120 ? 1.07 13.148 3.031 1 95.81 120 VAL B O 1
ATOM 2996 N N . TRP B 1 121 ? 3.199 13.844 3.256 1 95.12 121 TRP B N 1
ATOM 2997 C CA . TRP B 1 121 ? 2.961 15.141 2.629 1 95.12 121 TRP B CA 1
ATOM 2998 C C . TRP B 1 121 ? 2.385 14.969 1.227 1 95.12 121 TRP B C 1
ATOM 3000 O O . TRP B 1 121 ? 1.461 15.688 0.836 1 95.12 121 TRP B O 1
ATOM 3010 N N . GLU B 1 122 ? 2.824 13.984 0.487 1 96.38 122 GLU B N 1
ATOM 3011 C CA . GLU B 1 122 ? 2.422 13.758 -0.896 1 96.38 122 GLU B CA 1
ATOM 3012 C C . GLU B 1 122 ? 0.949 13.359 -0.984 1 96.38 122 GLU B C 1
ATOM 3014 O O . GLU B 1 122 ? 0.279 13.664 -1.975 1 96.38 122 GLU B O 1
ATOM 3019 N N . ILE B 1 123 ? 0.435 12.766 0.079 1 95.94 123 ILE B N 1
ATOM 3020 C CA . ILE B 1 123 ? -0.945 12.305 -0.029 1 95.94 123 ILE B CA 1
ATOM 3021 C C . ILE B 1 123 ? -1.862 13.234 0.759 1 95.94 123 ILE B C 1
ATOM 3023 O O . ILE B 1 123 ? -3.086 13.094 0.717 1 95.94 123 ILE B O 1
ATOM 3027 N N . THR B 1 124 ? -1.323 14.219 1.449 1 92.38 124 THR B N 1
ATOM 3028 C CA . THR B 1 124 ? -2.133 15.125 2.252 1 92.38 124 THR B CA 1
ATOM 3029 C C . THR B 1 124 ? -2.273 16.484 1.562 1 92.38 124 THR B C 1
ATOM 3031 O O . THR B 1 124 ? -3.266 17.188 1.761 1 92.38 124 THR B O 1
ATOM 3034 N N . ASP B 1 125 ? -1.266 16.812 0.809 1 92 125 ASP B N 1
ATOM 3035 C CA . ASP B 1 125 ? -1.223 18.141 0.215 1 92 125 ASP B CA 1
ATOM 3036 C C . ASP B 1 125 ? -0.661 18.094 -1.204 1 92 125 ASP B C 1
ATOM 3038 O O . ASP B 1 125 ? 0.548 18.219 -1.404 1 92 125 ASP B O 1
ATOM 3042 N N . VAL B 1 126 ? -1.521 18.078 -2.119 1 93.38 126 VAL B N 1
ATOM 3043 C CA . VAL B 1 126 ? -1.111 18.094 -3.52 1 93.38 126 VAL B CA 1
ATOM 3044 C C . VAL B 1 126 ? -0.72 19.516 -3.928 1 93.38 126 VAL B C 1
ATOM 3046 O O . VAL B 1 126 ? -1.558 20.422 -3.93 1 93.38 126 VAL B O 1
ATOM 3049 N N . ASN B 1 127 ? 0.498 19.719 -4.219 1 94.38 127 ASN B N 1
ATOM 3050 C CA . ASN B 1 127 ? 1.038 20.984 -4.664 1 94.38 127 ASN B CA 1
ATOM 3051 C C . ASN B 1 127 ? 2.213 20.797 -5.621 1 94.38 127 ASN B C 1
ATOM 3053 O O . ASN B 1 127 ? 2.607 19.672 -5.91 1 94.38 127 ASN B O 1
ATOM 3057 N N . ASP B 1 128 ? 2.758 21.781 -6.086 1 94.62 128 ASP B N 1
ATOM 3058 C CA . ASP B 1 128 ? 3.797 21.688 -7.105 1 94.62 128 ASP B CA 1
ATOM 3059 C C . ASP B 1 128 ? 5.016 20.938 -6.578 1 94.62 128 ASP B C 1
ATOM 3061 O O . ASP B 1 128 ? 5.598 20.109 -7.285 1 94.62 128 ASP B O 1
ATOM 3065 N N . THR B 1 129 ? 5.379 21.188 -5.383 1 94.69 129 THR B N 1
ATOM 3066 C CA . THR B 1 129 ? 6.562 20.578 -4.789 1 94.69 129 THR B CA 1
ATOM 3067 C C . THR B 1 129 ? 6.363 19.078 -4.621 1 94.69 129 THR B C 1
ATOM 3069 O O . THR B 1 129 ? 7.219 18.281 -5.023 1 94.69 129 THR B O 1
ATOM 3072 N N . THR B 1 130 ? 5.227 18.672 -4.023 1 96.06 130 THR B N 1
ATOM 3073 C CA . THR B 1 130 ? 4.977 17.25 -3.809 1 96.06 130 THR B CA 1
ATOM 3074 C C . THR B 1 130 ? 4.82 16.516 -5.141 1 96.06 130 THR B C 1
ATOM 3076 O O . THR B 1 130 ? 5.27 15.383 -5.289 1 96.06 130 THR B O 1
ATOM 3079 N N . CYS B 1 131 ? 4.227 17.188 -6.113 1 96.75 131 CYS B N 1
ATOM 3080 C CA . CYS B 1 131 ? 4.086 16.594 -7.438 1 96.75 131 CYS B CA 1
ATOM 3081 C C . CYS B 1 131 ? 5.449 16.391 -8.086 1 96.75 131 CYS B C 1
ATOM 3083 O O . CYS B 1 131 ? 5.719 15.32 -8.648 1 96.75 131 CYS B O 1
ATOM 3085 N N . ARG B 1 132 ? 6.258 17.328 -7.98 1 95.25 132 ARG B N 1
ATOM 3086 C CA . ARG B 1 132 ? 7.598 17.219 -8.547 1 95.25 132 ARG B CA 1
ATOM 3087 C C . ARG B 1 132 ? 8.398 16.125 -7.84 1 95.25 132 ARG B C 1
ATOM 3089 O O . ARG B 1 132 ? 9.109 15.359 -8.484 1 95.25 132 ARG B O 1
ATOM 3096 N N . ALA B 1 133 ? 8.328 16.094 -6.523 1 94.25 133 ALA B N 1
ATOM 3097 C CA . ALA B 1 133 ? 9.031 15.086 -5.746 1 94.25 133 ALA B CA 1
ATOM 3098 C C . ALA B 1 133 ? 8.633 13.68 -6.195 1 94.25 133 ALA B C 1
ATOM 3100 O O . ALA B 1 133 ? 9.492 12.844 -6.488 1 94.25 133 ALA B O 1
ATOM 3101 N N . ALA B 1 134 ? 7.352 13.445 -6.305 1 95.69 134 ALA B N 1
ATOM 3102 C CA . ALA B 1 134 ? 6.824 12.148 -6.703 1 95.69 134 ALA B CA 1
ATOM 3103 C C . ALA B 1 134 ? 7.207 11.82 -8.141 1 95.69 134 ALA B C 1
ATOM 3105 O O . ALA B 1 134 ? 7.586 10.68 -8.445 1 95.69 134 ALA B O 1
ATOM 3106 N N . ALA B 1 135 ? 7.082 12.812 -8.992 1 93.94 135 ALA B N 1
ATOM 3107 C CA . ALA B 1 135 ? 7.441 12.617 -10.391 1 93.94 135 ALA B CA 1
ATOM 3108 C C . ALA B 1 135 ? 8.922 12.266 -10.539 1 93.94 135 ALA B C 1
ATOM 3110 O O . ALA B 1 135 ? 9.281 11.414 -11.344 1 93.94 135 ALA B O 1
ATOM 3111 N N . ASN B 1 136 ? 9.727 12.945 -9.812 1 91.81 136 ASN B N 1
ATOM 3112 C CA . ASN B 1 136 ? 11.156 12.664 -9.844 1 91.81 136 ASN B CA 1
ATOM 3113 C C . ASN B 1 136 ? 11.469 11.25 -9.375 1 91.81 136 ASN B C 1
ATOM 3115 O O . ASN B 1 136 ? 12.32 10.57 -9.953 1 91.81 136 ASN B O 1
ATOM 3119 N N . ARG B 1 137 ? 10.852 10.781 -8.359 1 91.62 137 ARG B N 1
ATOM 3120 C CA . ARG B 1 137 ? 11.062 9.43 -7.844 1 91.62 137 ARG B CA 1
ATOM 3121 C C . ARG B 1 137 ? 10.703 8.383 -8.898 1 91.62 137 ARG B C 1
ATOM 3123 O O . ARG B 1 137 ? 11.367 7.355 -9.008 1 91.62 137 ARG B O 1
ATOM 3130 N N . GLU B 1 138 ? 9.656 8.648 -9.664 1 90.88 138 GLU B N 1
ATOM 3131 C CA . GLU B 1 138 ? 9.242 7.758 -10.742 1 90.88 138 GLU B CA 1
ATOM 3132 C C . GLU B 1 138 ? 10.367 7.566 -11.758 1 90.88 138 GLU B C 1
ATOM 3134 O O . GLU B 1 138 ? 10.516 6.484 -12.328 1 90.88 138 GLU B O 1
ATOM 3139 N N . THR B 1 139 ? 11.125 8.594 -11.922 1 88.44 139 THR B N 1
ATOM 3140 C CA . THR B 1 139 ? 12.195 8.531 -12.906 1 88.44 139 THR B CA 1
ATOM 3141 C C . THR B 1 139 ? 13.289 7.566 -12.461 1 88.44 139 THR B C 1
ATOM 3143 O O . THR B 1 139 ? 13.938 6.922 -13.289 1 88.44 139 THR B O 1
ATOM 3146 N N . TYR B 1 140 ? 13.43 7.41 -11.125 1 84.31 140 TYR B N 1
ATOM 3147 C CA . TYR B 1 140 ? 14.461 6.52 -10.602 1 84.31 140 TYR B CA 1
ATOM 3148 C C . TYR B 1 140 ? 14.117 5.062 -10.875 1 84.31 140 TYR B C 1
ATOM 3150 O O . TYR B 1 140 ? 15.008 4.223 -11.023 1 84.31 140 TYR B O 1
ATOM 3158 N N . TYR B 1 141 ? 12.828 4.742 -10.992 1 84.31 141 TYR B N 1
ATOM 3159 C CA . TYR B 1 141 ? 12.344 3.373 -11.125 1 84.31 141 TYR B CA 1
ATOM 3160 C C . TYR B 1 141 ? 12.297 2.947 -12.586 1 84.31 141 TYR B C 1
ATOM 3162 O O . TYR B 1 141 ? 12.234 1.754 -12.891 1 84.31 141 TYR B O 1
ATOM 3170 N N . ARG B 1 142 ? 12.32 3.887 -13.422 1 85.81 142 ARG B N 1
ATOM 3171 C CA . ARG B 1 142 ? 11.922 3.668 -14.812 1 85.81 142 ARG B CA 1
ATOM 3172 C C . ARG B 1 142 ? 12.797 2.604 -15.469 1 85.81 142 ARG B C 1
ATOM 3174 O O . ARG B 1 142 ? 12.281 1.68 -16.094 1 85.81 142 ARG B O 1
ATOM 3181 N N . GLU B 1 143 ? 14.07 2.689 -15.336 1 83.88 143 GLU B N 1
ATOM 3182 C CA . GLU B 1 143 ? 14.969 1.749 -16 1 83.88 143 GLU B CA 1
ATOM 3183 C C . GLU B 1 143 ? 14.805 0.339 -15.438 1 83.88 143 GLU B C 1
ATOM 3185 O O . GLU B 1 143 ? 14.836 -0.64 -16.188 1 83.88 143 GLU B O 1
ATOM 3190 N N . ALA B 1 144 ? 14.664 0.26 -14.172 1 87.44 144 ALA B N 1
ATOM 3191 C CA . ALA B 1 144 ? 14.445 -1.048 -13.555 1 87.44 144 ALA B CA 1
ATOM 3192 C C . ALA B 1 144 ? 13.125 -1.653 -14.016 1 87.44 144 ALA B C 1
ATOM 3194 O O . ALA B 1 144 ? 13.055 -2.842 -14.336 1 87.44 144 ALA B O 1
ATOM 3195 N N . TYR B 1 145 ? 12.086 -0.859 -14.078 1 89.5 145 TYR B N 1
ATOM 3196 C CA . TYR B 1 145 ? 10.789 -1.324 -14.555 1 89.5 145 TYR B CA 1
ATOM 3197 C C . TYR B 1 145 ? 10.898 -1.903 -15.961 1 89.5 145 TYR B C 1
ATOM 3199 O O . TYR B 1 145 ? 10.336 -2.963 -16.25 1 89.5 145 TYR B O 1
ATOM 3207 N N . GLU B 1 146 ? 11.641 -1.265 -16.797 1 88.62 146 GLU B N 1
ATOM 3208 C CA . GLU B 1 146 ? 11.766 -1.701 -18.172 1 88.62 146 GLU B CA 1
ATOM 3209 C C . GLU B 1 146 ? 12.469 -3.051 -18.266 1 88.62 146 GLU B C 1
ATOM 3211 O O . GLU B 1 146 ? 12.062 -3.918 -19.047 1 88.62 146 GLU B O 1
ATOM 3216 N N . ALA B 1 147 ? 13.5 -3.219 -17.547 1 89.75 147 ALA B N 1
ATOM 3217 C CA . ALA B 1 147 ? 14.258 -4.469 -17.547 1 89.75 147 ALA B CA 1
ATOM 3218 C C . ALA B 1 147 ? 13.375 -5.641 -17.125 1 89.75 147 ALA B C 1
ATOM 3220 O O . ALA B 1 147 ? 13.375 -6.691 -17.766 1 89.75 147 ALA B O 1
ATOM 3221 N N . TYR B 1 148 ? 12.609 -5.438 -16.125 1 92.88 148 TYR B N 1
ATOM 3222 C CA . TYR B 1 148 ? 11.797 -6.531 -15.594 1 92.88 148 TYR B CA 1
ATOM 3223 C C . TYR B 1 148 ? 10.547 -6.738 -16.438 1 92.88 148 TYR B C 1
ATOM 3225 O O . TYR B 1 148 ? 10.07 -7.867 -16.594 1 92.88 148 TYR B O 1
ATOM 3233 N N . GLU B 1 149 ? 10.078 -5.676 -16.953 1 90.25 149 GLU B N 1
ATOM 3234 C CA . GLU B 1 149 ? 8.938 -5.82 -17.859 1 90.25 149 GLU B CA 1
ATOM 3235 C C . GLU B 1 149 ? 9.289 -6.688 -19.062 1 90.25 149 GLU B C 1
ATOM 3237 O O . GLU B 1 149 ? 8.477 -7.5 -19.5 1 90.25 149 GLU B O 1
ATOM 3242 N N . ARG B 1 150 ? 10.438 -6.512 -19.578 1 87.75 150 ARG B N 1
ATOM 3243 C CA . ARG B 1 150 ? 10.891 -7.332 -20.703 1 87.75 150 ARG B CA 1
ATOM 3244 C C . ARG B 1 150 ? 11.008 -8.797 -20.297 1 87.75 150 ARG B C 1
ATOM 3246 O O . ARG B 1 150 ? 10.633 -9.688 -21.062 1 87.75 150 ARG B O 1
ATOM 3253 N N . GLN B 1 151 ? 11.461 -9.016 -19.172 1 88.88 151 GLN B N 1
ATOM 3254 C CA . GLN B 1 151 ? 11.641 -10.367 -18.656 1 88.88 151 GLN B CA 1
ATOM 3255 C C . GLN B 1 151 ? 10.297 -11.062 -18.469 1 88.88 151 GLN B C 1
ATOM 3257 O O . GLN B 1 151 ? 10.141 -12.234 -18.812 1 88.88 151 GLN B O 1
ATOM 3262 N N . PHE B 1 152 ? 9.328 -10.32 -17.969 1 89.25 152 PHE B N 1
ATOM 3263 C CA . PHE B 1 152 ? 8.047 -10.922 -17.609 1 89.25 152 PHE B CA 1
ATOM 3264 C C . PHE B 1 152 ? 7.086 -10.875 -18.797 1 89.25 152 PHE B C 1
ATOM 3266 O O . PHE B 1 152 ? 6.027 -11.508 -18.766 1 89.25 152 PHE B O 1
ATOM 3273 N N . ALA B 1 153 ? 7.395 -10.102 -19.812 1 80.31 153 ALA B N 1
ATOM 3274 C CA . ALA B 1 153 ? 6.621 -10.125 -21.047 1 80.31 153 ALA B CA 1
ATOM 3275 C C . ALA B 1 153 ? 6.887 -11.398 -21.844 1 80.31 153 ALA B C 1
ATOM 3277 O O . ALA B 1 153 ? 6.027 -11.867 -22.594 1 80.31 153 ALA B O 1
ATOM 3278 N N . ARG B 1 154 ? 8.016 -11.82 -21.875 1 66.19 154 ARG B N 1
ATOM 3279 C CA . ARG B 1 154 ? 8.438 -12.992 -22.641 1 66.19 154 ARG B CA 1
ATOM 3280 C C . ARG B 1 154 ? 7.801 -14.266 -22.078 1 66.19 154 ARG B C 1
ATOM 3282 O O . ARG B 1 154 ? 7.672 -15.258 -22.797 1 66.19 154 ARG B O 1
ATOM 3289 N N . GLY B 1 155 ? 7.41 -14.07 -20.922 1 59.84 155 GLY B N 1
ATOM 3290 C CA . GLY B 1 155 ? 6.73 -15.25 -20.406 1 59.84 155 GLY B CA 1
ATOM 3291 C C . GLY B 1 155 ? 5.316 -15.398 -20.938 1 59.84 155 GLY B C 1
ATOM 3292 O O . GLY B 1 155 ? 4.758 -14.461 -21.5 1 59.84 155 GLY B O 1
ATOM 3293 N N . GLY B 1 156 ? 4.852 -16.578 -21.359 1 55.31 156 GLY B N 1
ATOM 3294 C CA . GLY B 1 156 ? 3.561 -16.922 -21.938 1 55.31 156 GLY B CA 1
ATOM 3295 C C . GLY B 1 156 ? 2.457 -15.961 -21.531 1 55.31 156 GLY B C 1
ATOM 3296 O O . GLY B 1 156 ? 1.691 -15.492 -22.375 1 55.31 156 GLY B O 1
ATOM 3297 N N . GLU B 1 157 ? 2.184 -15.719 -20.281 1 60.62 157 GLU B N 1
ATOM 3298 C CA . GLU B 1 157 ? 1.115 -14.828 -19.844 1 60.62 157 GLU B CA 1
ATOM 3299 C C . GLU B 1 157 ? 1.661 -13.453 -19.469 1 60.62 157 GLU B C 1
ATOM 3301 O O . GLU B 1 157 ? 2.645 -13.344 -18.734 1 60.62 157 GLU B O 1
ATOM 3306 N N . LYS B 1 158 ? 1.377 -12.414 -20.156 1 79.06 158 LYS B N 1
ATOM 3307 C CA . LYS B 1 158 ? 1.827 -11.047 -19.938 1 79.06 158 LYS B CA 1
ATOM 3308 C C . LYS B 1 158 ? 1.543 -10.594 -18.516 1 79.06 158 LYS B C 1
ATOM 3310 O O . LYS B 1 158 ? 0.436 -10.148 -18.203 1 79.06 158 LYS B O 1
ATOM 3315 N N . THR B 1 159 ? 2.461 -10.977 -17.609 1 87.44 159 THR B N 1
ATOM 3316 C CA . THR B 1 159 ? 2.367 -10.523 -16.234 1 87.44 159 THR B CA 1
ATOM 3317 C C . THR B 1 159 ? 2.674 -9.031 -16.125 1 87.44 159 THR B C 1
ATOM 3319 O O . THR B 1 159 ? 3.703 -8.57 -16.625 1 87.44 159 THR B O 1
ATOM 3322 N N . PRO B 1 160 ? 1.771 -8.297 -15.594 1 91.94 160 PRO B N 1
ATOM 3323 C CA . PRO B 1 160 ? 1.999 -6.859 -15.445 1 91.94 160 PRO B CA 1
ATOM 3324 C C . PRO B 1 160 ? 2.951 -6.523 -14.305 1 91.94 160 PRO B C 1
ATOM 3326 O O . PRO B 1 160 ? 2.512 -6.078 -13.242 1 91.94 160 PRO B O 1
ATOM 3329 N N . PHE B 1 161 ? 4.246 -6.609 -14.57 1 94.12 161 PHE B N 1
ATOM 3330 C CA . PHE B 1 161 ? 5.262 -6.508 -13.531 1 94.12 161 PHE B CA 1
ATOM 3331 C C . PHE B 1 161 ? 5.234 -5.129 -12.883 1 94.12 161 PHE B C 1
ATOM 3333 O O . PHE B 1 161 ? 5.258 -5.016 -11.656 1 94.12 161 PHE B O 1
ATOM 3340 N N . ARG B 1 162 ? 5.199 -4.086 -13.719 1 93 162 ARG B N 1
ATOM 3341 C CA . ARG B 1 162 ? 5.273 -2.719 -13.219 1 93 162 ARG B CA 1
ATOM 3342 C C . ARG B 1 162 ? 4.121 -2.42 -12.266 1 93 162 ARG B C 1
ATOM 3344 O O . ARG B 1 162 ? 4.312 -1.781 -11.227 1 93 162 ARG B O 1
ATOM 3351 N N . GLN B 1 163 ? 2.973 -2.904 -12.586 1 95.56 163 GLN B N 1
ATOM 3352 C CA . GLN B 1 163 ? 1.8 -2.672 -11.75 1 95.56 163 GLN B CA 1
ATOM 3353 C C . GLN B 1 163 ? 1.888 -3.463 -10.445 1 95.56 163 GLN B C 1
ATOM 3355 O O . GLN B 1 163 ? 1.521 -2.959 -9.383 1 95.56 163 GLN B O 1
ATOM 3360 N N . ILE B 1 164 ? 2.344 -4.672 -10.531 1 97.25 164 ILE B N 1
ATOM 3361 C CA . ILE B 1 164 ? 2.518 -5.496 -9.336 1 97.25 164 ILE B CA 1
ATOM 3362 C C . ILE B 1 164 ? 3.553 -4.855 -8.414 1 97.25 164 ILE B C 1
ATOM 3364 O O . ILE B 1 164 ? 3.299 -4.664 -7.223 1 97.25 164 ILE B O 1
ATOM 3368 N N . ALA B 1 165 ? 4.703 -4.488 -9.016 1 96.5 165 ALA B N 1
ATOM 3369 C CA . ALA B 1 165 ? 5.762 -3.863 -8.227 1 96.5 165 ALA B CA 1
ATOM 3370 C C . ALA B 1 165 ? 5.281 -2.564 -7.59 1 96.5 165 ALA B C 1
ATOM 3372 O O . ALA B 1 165 ? 5.59 -2.283 -6.43 1 96.5 165 ALA B O 1
ATOM 3373 N N . SER B 1 166 ? 4.488 -1.774 -8.305 1 96.94 166 SER B N 1
ATOM 3374 C CA . SER B 1 166 ? 3.945 -0.519 -7.797 1 96.94 166 SER B CA 1
ATOM 3375 C C . SER B 1 166 ? 3.041 -0.755 -6.59 1 96.94 166 SER B C 1
ATOM 3377 O O . SER B 1 166 ? 3.121 -0.032 -5.598 1 96.94 166 SER B O 1
ATOM 3379 N N . LEU B 1 167 ? 2.232 -1.771 -6.715 1 98.56 167 LEU B N 1
ATOM 3380 C CA . LEU B 1 167 ? 1.331 -2.096 -5.613 1 98.56 167 LEU B CA 1
ATOM 3381 C C . LEU B 1 167 ? 2.115 -2.539 -4.383 1 98.56 167 LEU B C 1
ATOM 3383 O O . LEU B 1 167 ? 1.754 -2.197 -3.254 1 98.56 167 LEU B O 1
ATOM 3387 N N . LEU B 1 168 ? 3.186 -3.275 -4.555 1 98.56 168 LEU B N 1
ATOM 3388 C CA . LEU B 1 168 ? 4.023 -3.732 -3.451 1 98.56 168 LEU B CA 1
ATOM 3389 C C . LEU B 1 168 ? 4.73 -2.557 -2.783 1 98.56 168 LEU B C 1
ATOM 3391 O O . LEU B 1 168 ? 4.797 -2.486 -1.553 1 98.56 168 LEU B O 1
ATOM 3395 N N . ILE B 1 169 ? 5.223 -1.641 -3.613 1 97.44 169 ILE B N 1
ATOM 3396 C CA . ILE B 1 169 ? 5.887 -0.455 -3.084 1 97.44 169 ILE B CA 1
ATOM 3397 C C . ILE B 1 169 ? 4.887 0.386 -2.293 1 97.44 169 ILE B C 1
ATOM 3399 O O . ILE B 1 169 ? 5.145 0.747 -1.142 1 97.44 169 ILE B O 1
ATOM 3403 N N . ALA B 1 170 ? 3.785 0.604 -2.885 1 98.5 170 ALA B N 1
ATOM 3404 C CA . ALA B 1 170 ? 2.744 1.409 -2.25 1 98.5 170 ALA B CA 1
ATOM 3405 C C . ALA B 1 170 ? 2.271 0.767 -0.948 1 98.5 170 ALA B C 1
ATOM 3407 O O . ALA B 1 170 ? 2.039 1.46 0.045 1 98.5 170 ALA B O 1
ATOM 3408 N N . GLY B 1 171 ? 2.059 -0.556 -0.98 1 98.81 171 GLY B N 1
ATOM 3409 C CA . GLY B 1 171 ? 1.67 -1.26 0.232 1 98.81 171 GLY B CA 1
ATOM 3410 C C . GLY B 1 171 ? 2.691 -1.135 1.347 1 98.81 171 GLY B C 1
ATOM 3411 O O . GLY B 1 171 ? 2.328 -0.958 2.512 1 98.81 171 GLY B O 1
ATOM 3412 N N . THR B 1 172 ? 3.932 -1.216 0.987 1 98.69 172 THR B N 1
ATOM 3413 C CA . THR B 1 172 ? 5.008 -1.049 1.959 1 98.69 172 THR B CA 1
ATOM 3414 C C . THR B 1 172 ? 4.98 0.354 2.559 1 98.69 172 THR B C 1
ATOM 3416 O O . THR B 1 172 ? 5.109 0.518 3.773 1 98.69 172 THR B O 1
ATOM 3419 N N . TYR B 1 173 ? 4.777 1.357 1.643 1 98.44 173 TYR B N 1
ATOM 3420 C CA . TYR B 1 173 ? 4.668 2.729 2.131 1 98.44 173 TYR B CA 1
ATOM 3421 C C . TYR B 1 173 ? 3.57 2.846 3.182 1 98.44 173 TYR B C 1
ATOM 3423 O O . TYR B 1 173 ? 3.816 3.318 4.293 1 98.44 173 TYR B O 1
ATOM 3431 N N . TYR B 1 174 ? 2.449 2.355 2.883 1 98.81 174 TYR B N 1
ATOM 3432 C CA . TYR B 1 174 ? 1.298 2.562 3.754 1 98.81 174 TYR B CA 1
ATOM 3433 C C . TYR B 1 174 ? 1.462 1.802 5.062 1 98.81 174 TYR B C 1
ATOM 3435 O O . TYR B 1 174 ? 1.129 2.316 6.133 1 98.81 174 TYR B O 1
ATOM 3443 N N . LEU B 1 175 ? 1.912 0.56 5.012 1 98.75 175 LEU B N 1
ATOM 3444 C CA . LEU B 1 175 ? 2.057 -0.24 6.223 1 98.75 175 LEU B CA 1
ATOM 3445 C C . LEU B 1 175 ? 3.051 0.404 7.184 1 98.75 175 LEU B C 1
ATOM 3447 O O . LEU B 1 175 ? 2.832 0.412 8.398 1 98.75 175 LEU B O 1
ATOM 3451 N N . VAL B 1 176 ? 4.105 0.923 6.641 1 98.62 176 VAL B N 1
ATOM 3452 C CA . VAL B 1 176 ? 5.109 1.562 7.484 1 98.62 176 VAL B CA 1
ATOM 3453 C C . VAL B 1 176 ? 4.539 2.846 8.086 1 98.62 176 VAL B C 1
ATOM 3455 O O . VAL B 1 176 ? 4.723 3.115 9.273 1 98.62 176 VAL B O 1
ATOM 3458 N N . LEU B 1 177 ? 3.818 3.625 7.289 1 98.12 177 LEU B N 1
ATOM 3459 C CA . LEU B 1 177 ? 3.236 4.875 7.762 1 98.12 177 LEU B CA 1
ATOM 3460 C C . LEU B 1 177 ? 2.172 4.613 8.82 1 98.12 177 LEU B C 1
ATOM 3462 O O . LEU B 1 177 ? 1.984 5.422 9.734 1 98.12 177 LEU B O 1
ATOM 3466 N N . HIS B 1 178 ? 1.513 3.541 8.727 1 98.56 178 HIS B N 1
ATOM 3467 C CA . HIS B 1 178 ? 0.362 3.205 9.555 1 98.56 178 HIS B CA 1
ATOM 3468 C C . HIS B 1 178 ? 0.792 2.471 10.82 1 98.56 178 HIS B C 1
ATOM 3470 O O . HIS B 1 178 ? -0.008 2.291 11.742 1 98.56 178 HIS B O 1
ATOM 3476 N N . ARG B 1 179 ? 2.041 2.156 10.984 1 98.12 179 ARG B N 1
ATOM 3477 C CA . ARG B 1 179 ? 2.52 1.155 11.93 1 98.12 179 ARG B CA 1
ATOM 3478 C C . ARG B 1 179 ? 2.281 1.604 13.367 1 98.12 179 ARG B C 1
ATOM 3480 O O . ARG B 1 179 ? 2.15 0.774 14.273 1 98.12 179 ARG B O 1
ATOM 3487 N N . HIS B 1 180 ? 2.129 2.889 13.609 1 97.5 180 HIS B N 1
ATOM 3488 C CA . HIS B 1 180 ? 1.948 3.387 14.969 1 97.5 180 HIS B CA 1
ATOM 3489 C C . HIS B 1 180 ? 0.471 3.447 15.344 1 97.5 180 HIS B C 1
ATOM 3491 O O . HIS B 1 180 ? 0.129 3.643 16.516 1 97.5 180 HIS B O 1
ATOM 3497 N N . THR B 1 181 ? -0.399 3.305 14.406 1 97.94 181 THR B N 1
ATOM 3498 C CA . THR B 1 181 ? -1.832 3.484 14.602 1 97.94 181 THR B CA 1
ATOM 3499 C C . THR B 1 181 ? -2.479 2.189 15.086 1 97.94 181 THR B C 1
ATOM 3501 O O . THR B 1 181 ? -3.211 2.186 16.078 1 97.94 181 THR B O 1
ATOM 3504 N N . SER B 1 182 ? -2.191 1.14 14.461 1 97.38 182 SER B N 1
ATOM 3505 C CA . SER B 1 182 ? -2.803 -0.149 14.773 1 97.38 182 SER B CA 1
ATOM 3506 C C . SER B 1 182 ? -2.072 -1.289 14.07 1 97.38 182 SER B C 1
ATOM 3508 O O . SER B 1 182 ? -1.193 -1.053 13.242 1 97.38 182 SER B O 1
ATOM 3510 N N . THR B 1 183 ? -2.441 -2.529 14.477 1 96.44 183 THR B N 1
ATOM 3511 C CA . THR B 1 183 ? -2.066 -3.686 13.672 1 96.44 183 THR B CA 1
ATOM 3512 C C . THR B 1 183 ? -2.73 -3.629 12.297 1 96.44 183 THR B C 1
ATOM 3514 O O . THR B 1 183 ? -3.672 -2.861 12.086 1 96.44 183 THR B O 1
ATOM 3517 N N . PHE B 1 184 ? -2.209 -4.316 11.398 1 96.75 184 PHE B N 1
ATOM 3518 C CA . PHE B 1 184 ? -2.777 -4.488 10.062 1 96.75 184 PHE B CA 1
ATOM 3519 C C . PHE B 1 184 ? -2.805 -5.961 9.672 1 96.75 184 PHE B C 1
ATOM 3521 O O . PHE B 1 184 ? -1.76 -6.613 9.625 1 96.75 184 PHE B O 1
ATOM 3528 N N . GLY B 1 185 ? -3.961 -6.531 9.43 1 93.25 185 GLY B N 1
ATOM 3529 C CA . GLY B 1 185 ? -4.074 -7.969 9.266 1 93.25 185 GLY B CA 1
ATOM 3530 C C . GLY B 1 185 ? -3.639 -8.75 10.492 1 93.25 185 GLY B C 1
ATOM 3531 O O . GLY B 1 185 ? -3.023 -9.812 10.375 1 93.25 185 GLY B O 1
ATOM 3532 N N . ASP B 1 186 ? -3.766 -8.133 11.656 1 91.75 186 ASP B N 1
ATOM 3533 C CA . ASP B 1 186 ? -3.432 -8.695 12.961 1 91.75 186 ASP B CA 1
ATOM 3534 C C . ASP B 1 186 ? -1.919 -8.781 13.148 1 91.75 186 ASP B C 1
ATOM 3536 O O . ASP B 1 186 ? -1.437 -9.547 13.992 1 91.75 186 ASP B O 1
ATOM 3540 N N . MET B 1 187 ? -1.196 -8.07 12.383 1 94.56 187 MET B N 1
ATOM 3541 C CA . MET B 1 187 ? 0.256 -8.008 12.523 1 94.56 187 MET B CA 1
ATOM 3542 C C . MET B 1 187 ? 0.702 -6.633 13 1 94.56 187 MET B C 1
ATOM 3544 O O . MET B 1 187 ? 0.207 -5.613 12.516 1 94.56 187 MET B O 1
ATOM 3548 N N . ASP B 1 188 ? 1.578 -6.68 13.938 1 97.12 188 ASP B N 1
ATOM 3549 C CA . ASP B 1 188 ? 2.148 -5.438 14.453 1 97.12 188 ASP B CA 1
ATOM 3550 C C . ASP B 1 188 ? 3.412 -5.055 13.688 1 97.12 188 ASP B C 1
ATOM 3552 O O . ASP B 1 188 ? 4.445 -5.719 13.812 1 97.12 188 ASP B O 1
ATOM 3556 N N . TYR B 1 189 ? 3.381 -3.98 12.961 1 98 189 TYR B N 1
ATOM 3557 C CA . TYR B 1 189 ? 4.512 -3.549 12.148 1 98 189 TYR B CA 1
ATOM 3558 C C . TYR B 1 189 ? 5.359 -2.525 12.898 1 98 189 TYR B C 1
ATOM 3560 O O . TYR B 1 189 ? 6.359 -2.035 12.367 1 98 189 TYR B O 1
ATOM 3568 N N . ASP B 1 190 ? 4.945 -2.184 14.117 1 97.75 190 ASP B N 1
ATOM 3569 C CA . ASP B 1 190 ? 5.684 -1.229 14.938 1 97.75 190 ASP B CA 1
ATOM 3570 C C . ASP B 1 190 ? 6.594 -1.946 15.938 1 97.75 190 ASP B C 1
ATOM 3572 O O . ASP B 1 190 ? 6.801 -1.469 17.047 1 97.75 190 ASP B O 1
ATOM 3576 N N . THR B 1 191 ? 7.051 -3.166 15.641 1 97.44 191 THR B N 1
ATOM 3577 C CA . THR B 1 191 ? 8.008 -3.947 16.422 1 97.44 191 THR B CA 1
ATOM 3578 C C . THR B 1 191 ? 9.266 -4.223 15.602 1 97.44 191 THR B C 1
ATOM 3580 O O . THR B 1 191 ? 9.281 -4.027 14.391 1 97.44 191 THR B O 1
ATOM 3583 N N . PRO B 1 192 ? 10.344 -4.676 16.203 1 96.12 192 PRO B N 1
ATOM 3584 C CA . PRO B 1 192 ? 11.555 -5.027 15.453 1 96.12 192 PRO B CA 1
ATOM 3585 C C . PRO B 1 192 ? 11.305 -6.113 14.406 1 96.12 192 PRO B C 1
ATOM 3587 O O . PRO B 1 192 ? 12.078 -6.246 13.453 1 96.12 192 PRO B O 1
ATOM 3590 N N . ASP B 1 193 ? 10.195 -6.781 14.531 1 96.75 193 ASP B N 1
ATOM 3591 C CA . ASP B 1 193 ? 9.844 -7.828 13.578 1 96.75 193 ASP B CA 1
ATOM 3592 C C . ASP B 1 193 ? 9.102 -7.25 12.375 1 96.75 193 ASP B C 1
ATOM 3594 O O . ASP B 1 193 ? 8.922 -7.934 11.359 1 96.75 193 ASP B O 1
ATOM 3598 N N . GLY B 1 194 ? 8.719 -6.027 12.516 1 96.94 194 GLY B N 1
ATOM 3599 C CA . GLY B 1 194 ? 7.93 -5.398 11.469 1 96.94 194 GLY B CA 1
ATOM 3600 C C . GLY B 1 194 ? 8.586 -5.457 10.102 1 96.94 194 GLY B C 1
ATOM 3601 O O . GLY B 1 194 ? 8.039 -6.035 9.164 1 96.94 194 GLY B O 1
ATOM 3602 N N . PRO B 1 195 ? 9.844 -4.988 10.023 1 98 195 PRO B N 1
ATOM 3603 C CA . PRO B 1 195 ? 10.539 -5.043 8.742 1 98 195 PRO B CA 1
ATOM 3604 C C . PRO B 1 195 ? 10.773 -6.473 8.25 1 98 195 PRO B C 1
ATOM 3606 O O . PRO B 1 195 ? 10.688 -6.742 7.051 1 98 195 PRO B O 1
ATOM 3609 N N . VAL B 1 196 ? 11.023 -7.367 9.133 1 97.75 196 VAL B N 1
ATOM 3610 C CA . VAL B 1 196 ? 11.258 -8.766 8.789 1 97.75 196 VAL B CA 1
ATOM 3611 C C . VAL B 1 196 ? 9.992 -9.359 8.164 1 97.75 196 VAL B C 1
ATOM 3613 O O . VAL B 1 196 ? 10.062 -10.039 7.141 1 97.75 196 VAL B O 1
ATOM 3616 N N . ARG B 1 197 ? 8.859 -9.062 8.758 1 96.38 197 ARG B N 1
ATOM 3617 C CA . ARG B 1 197 ? 7.574 -9.547 8.266 1 96.38 197 ARG B CA 1
ATOM 3618 C C . ARG B 1 197 ? 7.273 -8.992 6.879 1 96.38 197 ARG B C 1
ATOM 3620 O O . ARG B 1 197 ? 6.828 -9.719 5.992 1 96.38 197 ARG B O 1
ATOM 3627 N N . LEU B 1 198 ? 7.512 -7.723 6.715 1 98.19 198 LEU B N 1
ATOM 3628 C CA . LEU B 1 198 ? 7.25 -7.078 5.43 1 98.19 198 LEU B CA 1
ATOM 3629 C C . LEU B 1 198 ? 8.148 -7.648 4.34 1 98.19 198 LEU B C 1
ATOM 3631 O O . LEU B 1 198 ? 7.688 -7.938 3.236 1 98.19 198 LEU B O 1
ATOM 3635 N N . LYS B 1 199 ? 9.438 -7.82 4.641 1 98.25 199 LYS B N 1
ATOM 3636 C CA . LYS B 1 199 ? 10.383 -8.375 3.676 1 98.25 199 LYS B CA 1
ATOM 3637 C C . LYS B 1 199 ? 9.992 -9.805 3.295 1 98.25 199 LYS B C 1
ATOM 3639 O O . LYS B 1 199 ? 10.125 -10.195 2.133 1 98.25 199 LYS B O 1
ATOM 3644 N N . LYS B 1 200 ? 9.516 -10.508 4.246 1 97.06 200 LYS B N 1
ATOM 3645 C CA . LYS B 1 200 ? 9.109 -11.883 3.986 1 97.06 200 LYS B CA 1
ATOM 3646 C C . LYS B 1 200 ? 7.922 -11.93 3.029 1 97.06 200 LYS B C 1
ATOM 3648 O O . LYS B 1 200 ? 7.887 -12.766 2.119 1 97.06 200 LYS B O 1
ATOM 3653 N N . VAL B 1 201 ? 6.941 -11.133 3.256 1 97.56 201 VAL B N 1
ATOM 3654 C CA . VAL B 1 201 ? 5.762 -11.148 2.396 1 97.56 201 VAL B CA 1
ATOM 3655 C C . VAL B 1 201 ? 6.141 -10.68 0.991 1 97.56 201 VAL B C 1
ATOM 3657 O O . VAL B 1 201 ? 5.66 -11.234 -0.001 1 97.56 201 VAL B O 1
ATOM 3660 N N . LEU B 1 202 ? 7 -9.672 0.884 1 98.44 202 LEU B N 1
ATOM 3661 C CA . LEU B 1 202 ? 7.488 -9.227 -0.416 1 98.44 202 LEU B CA 1
ATOM 3662 C C . LEU B 1 202 ? 8.219 -10.359 -1.139 1 98.44 202 LEU B C 1
ATOM 3664 O O . LEU B 1 202 ? 7.992 -10.586 -2.33 1 98.44 202 LEU B O 1
ATOM 3668 N N . HIS B 1 203 ? 9.031 -11.047 -0.395 1 97.44 203 HIS B N 1
ATOM 3669 C CA . HIS B 1 203 ? 9.734 -12.195 -0.952 1 97.44 203 HIS B CA 1
ATOM 3670 C C . HIS B 1 203 ? 8.766 -13.242 -1.477 1 97.44 203 HIS B C 1
ATOM 3672 O O . HIS B 1 203 ? 8.969 -13.797 -2.557 1 97.44 203 HIS B O 1
ATOM 3678 N N . GLU B 1 204 ? 7.715 -13.5 -0.753 1 95.69 204 GLU B N 1
ATOM 3679 C CA . GLU B 1 204 ? 6.73 -14.508 -1.145 1 95.69 204 GLU B CA 1
ATOM 3680 C C . GLU B 1 204 ? 6.043 -14.125 -2.455 1 95.69 204 GLU B C 1
ATOM 3682 O O . GLU B 1 204 ? 5.852 -14.969 -3.328 1 95.69 204 GLU B O 1
ATOM 3687 N N . ILE B 1 205 ? 5.68 -12.922 -2.582 1 97.56 205 ILE B N 1
ATOM 3688 C CA . ILE B 1 205 ? 4.984 -12.484 -3.787 1 97.56 205 ILE B CA 1
ATOM 3689 C C . ILE B 1 205 ? 5.941 -12.523 -4.977 1 97.56 205 ILE B C 1
ATOM 3691 O O . ILE B 1 205 ? 5.566 -12.961 -6.066 1 97.56 205 ILE B O 1
ATOM 3695 N N . LEU B 1 206 ? 7.164 -12.094 -4.746 1 97.12 206 LEU B N 1
ATOM 3696 C CA . LEU B 1 206 ? 8.156 -12.156 -5.816 1 97.12 206 LEU B CA 1
ATOM 3697 C C . LEU B 1 206 ? 8.414 -13.602 -6.227 1 97.12 206 LEU B C 1
ATOM 3699 O O . LEU B 1 206 ? 8.594 -13.898 -7.41 1 97.12 206 LEU B O 1
ATOM 3703 N N . ASP B 1 207 ? 8.43 -14.438 -5.223 1 95.81 207 ASP B N 1
ATOM 3704 C CA . ASP B 1 207 ? 8.609 -15.859 -5.5 1 95.81 207 ASP B CA 1
ATOM 3705 C C . ASP B 1 207 ? 7.48 -16.391 -6.383 1 95.81 207 ASP B C 1
ATOM 3707 O O . ASP B 1 207 ? 7.723 -17.156 -7.32 1 95.81 207 ASP B O 1
ATOM 3711 N N . MET B 1 208 ? 6.312 -16.031 -6.09 1 94.69 208 MET B N 1
ATOM 3712 C CA . MET B 1 208 ? 5.172 -16.438 -6.902 1 94.69 208 MET B CA 1
ATOM 3713 C C . MET B 1 208 ? 5.301 -15.922 -8.328 1 94.69 208 MET B C 1
ATOM 3715 O O . MET B 1 208 ? 4.969 -16.625 -9.289 1 94.69 208 MET B O 1
ATOM 3719 N N . LEU B 1 209 ? 5.734 -14.688 -8.438 1 94.94 209 LEU B N 1
ATOM 3720 C CA . LEU B 1 209 ? 5.945 -14.078 -9.742 1 94.94 209 LEU B CA 1
ATOM 3721 C C . LEU B 1 209 ? 6.93 -14.891 -10.57 1 94.94 209 LEU B C 1
ATOM 3723 O O . LEU B 1 209 ? 6.668 -15.203 -11.734 1 94.94 209 LEU B O 1
ATOM 3727 N N . TYR B 1 210 ? 7.988 -15.289 -10 1 94.25 210 TYR B N 1
ATOM 3728 C CA . TYR B 1 210 ? 9.031 -16 -10.727 1 94.25 210 TYR B CA 1
ATOM 3729 C C . TYR B 1 210 ? 8.633 -17.453 -10.969 1 94.25 210 TYR B C 1
ATOM 3731 O O . TYR B 1 210 ? 9 -18.047 -11.984 1 94.25 210 TYR B O 1
ATOM 3739 N N . GLU B 1 211 ? 7.902 -18.031 -10 1 91.88 211 GLU B N 1
ATOM 3740 C CA . GLU B 1 211 ? 7.348 -19.359 -10.25 1 91.88 211 GLU B CA 1
ATOM 3741 C C . GLU B 1 211 ? 6.492 -19.359 -11.516 1 91.88 211 GLU B C 1
ATOM 3743 O O . GLU B 1 211 ? 6.594 -20.281 -12.336 1 91.88 211 GLU B O 1
ATOM 3748 N N . ARG B 1 212 ? 5.691 -18.391 -11.625 1 91.19 212 ARG B N 1
ATOM 3749 C CA . ARG B 1 212 ? 4.84 -18.281 -12.805 1 91.19 212 ARG B CA 1
ATOM 3750 C C . ARG B 1 212 ? 5.672 -18.094 -14.07 1 91.19 212 ARG B C 1
ATOM 3752 O O . ARG B 1 212 ? 5.363 -18.672 -15.117 1 91.19 212 ARG B O 1
ATOM 3759 N N . LEU B 1 213 ? 6.684 -17.297 -13.961 1 90.75 213 LEU B N 1
ATOM 3760 C CA . LEU B 1 213 ? 7.559 -17.016 -15.086 1 90.75 213 LEU B CA 1
ATOM 3761 C C . LEU B 1 213 ? 8.266 -18.281 -15.562 1 90.75 213 LEU B C 1
ATOM 3763 O O . LEU B 1 213 ? 8.438 -18.469 -16.766 1 90.75 213 LEU B O 1
ATOM 3767 N N . GLU B 1 214 ? 8.617 -19.109 -14.656 1 91.94 214 GLU B N 1
ATOM 3768 C CA . GLU B 1 214 ? 9.477 -20.266 -14.961 1 91.94 214 GLU B CA 1
ATOM 3769 C C . GLU B 1 214 ? 8.648 -21.5 -15.305 1 91.94 214 GLU B C 1
ATOM 3771 O O . GLU B 1 214 ? 9.172 -22.469 -15.852 1 91.94 214 GLU B O 1
ATOM 3776 N N . ARG B 1 215 ? 7.406 -21.453 -15.039 1 91.25 215 ARG B N 1
ATOM 3777 C CA . ARG B 1 215 ? 6.539 -22.625 -15.141 1 91.25 215 ARG B CA 1
ATOM 3778 C C . ARG B 1 215 ? 6.531 -23.188 -16.562 1 91.25 215 ARG B C 1
ATOM 3780 O O . ARG B 1 215 ? 6.727 -24.391 -16.766 1 91.25 215 ARG B O 1
ATOM 3787 N N . PRO B 1 216 ? 6.305 -22.344 -17.531 1 90 216 PRO B N 1
ATOM 3788 C CA . PRO B 1 216 ? 6.281 -22.891 -18.891 1 90 216 PRO B CA 1
ATOM 3789 C C . PRO B 1 216 ? 7.574 -23.609 -19.25 1 90 216 PRO B C 1
ATOM 3791 O O . PRO B 1 216 ? 7.535 -24.672 -19.906 1 90 216 PRO B O 1
ATOM 3794 N N . GLN B 1 217 ? 8.641 -23.078 -18.875 1 91.62 217 GLN B N 1
ATOM 3795 C CA . GLN B 1 217 ? 9.922 -23.703 -19.172 1 91.62 217 GLN B CA 1
ATOM 3796 C C . GLN B 1 217 ? 10.078 -25.016 -18.422 1 91.62 217 GLN B C 1
ATOM 3798 O O . GLN B 1 217 ? 10.602 -26 -18.969 1 91.62 217 GLN B O 1
ATOM 3803 N N . ARG B 1 218 ? 9.648 -25.062 -17.203 1 93.62 218 ARG B N 1
ATOM 3804 C CA . ARG B 1 218 ? 9.727 -26.281 -16.391 1 93.62 218 ARG B CA 1
ATOM 3805 C C . ARG B 1 218 ? 8.859 -27.375 -16.984 1 93.62 218 ARG B C 1
ATOM 3807 O O . ARG B 1 218 ? 9.266 -28.547 -17.016 1 93.62 218 ARG B O 1
ATOM 3814 N N . VAL B 1 219 ? 7.695 -26.984 -17.406 1 94.25 219 VAL B N 1
ATOM 3815 C CA . VAL B 1 219 ? 6.781 -27.953 -18 1 94.25 219 VAL B CA 1
ATOM 3816 C C . VAL B 1 219 ? 7.363 -28.453 -19.328 1 94.25 219 VAL B C 1
ATOM 3818 O O . VAL B 1 219 ? 7.328 -29.656 -19.609 1 94.25 219 VAL B O 1
ATOM 3821 N N . SER B 1 220 ? 7.91 -27.594 -20.062 1 94.88 220 SER B N 1
ATOM 3822 C CA . SER B 1 220 ? 8.531 -27.969 -21.328 1 94.88 220 SER B CA 1
ATOM 3823 C C . SER B 1 220 ? 9.688 -28.938 -21.125 1 94.88 220 SER B C 1
ATOM 3825 O O . SER B 1 220 ? 9.867 -29.875 -21.891 1 94.88 220 SER B O 1
ATOM 3827 N N . GLU B 1 221 ? 10.43 -28.641 -20.141 1 96 221 GLU B N 1
ATOM 3828 C CA . GLU B 1 221 ? 11.555 -29.516 -19.812 1 96 221 GLU B CA 1
ATOM 3829 C C . GLU B 1 221 ? 11.07 -30.891 -19.375 1 96 221 GLU B C 1
ATOM 3831 O O . GLU B 1 221 ? 11.664 -31.906 -19.734 1 96 221 GLU B O 1
ATOM 3836 N N . ALA B 1 222 ? 10.023 -30.906 -18.641 1 96.38 222 ALA B N 1
ATOM 3837 C CA . ALA B 1 222 ? 9.438 -32.188 -18.203 1 96.38 222 ALA B CA 1
ATOM 3838 C C . ALA B 1 222 ? 8.93 -32.969 -19.406 1 96.38 222 ALA B C 1
ATOM 3840 O O . ALA B 1 222 ? 9.141 -34.188 -19.484 1 96.38 222 ALA B O 1
ATOM 3841 N N . ILE B 1 223 ? 8.297 -32.281 -20.266 1 96.75 223 ILE B N 1
ATOM 3842 C CA . ILE B 1 223 ? 7.785 -32.906 -21.484 1 96.75 223 ILE B CA 1
ATOM 3843 C C . ILE B 1 223 ? 8.938 -33.5 -22.297 1 96.75 223 ILE B C 1
ATOM 3845 O O . ILE B 1 223 ? 8.867 -34.625 -22.766 1 96.75 223 ILE B O 1
ATOM 3849 N N . ARG B 1 224 ? 9.945 -32.719 -22.438 1 97 224 ARG B N 1
ATOM 3850 C CA . ARG B 1 224 ? 11.125 -33.156 -23.188 1 97 224 ARG B CA 1
ATOM 3851 C C . ARG B 1 224 ? 11.742 -34.406 -22.562 1 97 224 ARG B C 1
ATOM 3853 O O . ARG B 1 224 ? 12.086 -35.344 -23.266 1 97 224 ARG B O 1
ATOM 3860 N N . ARG B 1 225 ? 11.883 -34.406 -21.281 1 96.94 225 ARG B N 1
ATOM 3861 C CA . ARG B 1 225 ? 12.453 -35.562 -20.562 1 96.94 225 ARG B CA 1
ATOM 3862 C C . ARG B 1 225 ? 11.602 -36.812 -20.75 1 96.94 225 ARG B C 1
ATOM 3864 O O . ARG B 1 225 ? 12.133 -37.906 -20.953 1 96.94 225 ARG B O 1
ATOM 3871 N N . LEU B 1 226 ? 10.328 -36.656 -20.719 1 97.19 226 LEU B N 1
ATOM 3872 C CA . LEU B 1 226 ? 9.422 -37.781 -20.906 1 97.19 226 LEU B CA 1
ATOM 3873 C C . LEU B 1 226 ? 9.555 -38.344 -22.328 1 97.19 226 LEU B C 1
ATOM 3875 O O . LEU B 1 226 ? 9.586 -39.562 -22.5 1 97.19 226 LEU B O 1
ATOM 3879 N N . LYS B 1 227 ? 9.664 -37.469 -23.234 1 97.19 227 LYS B N 1
ATOM 3880 C CA . LYS B 1 227 ? 9.852 -37.875 -24.625 1 97.19 227 LYS B CA 1
ATOM 3881 C C . LYS B 1 227 ? 11.172 -38.625 -24.781 1 97.19 227 LYS B C 1
ATOM 3883 O O . LYS B 1 227 ? 11.219 -39.656 -25.469 1 97.19 227 LYS B O 1
ATOM 3888 N N . GLU B 1 228 ? 12.141 -38.156 -24.188 1 97 228 GLU B N 1
ATOM 3889 C CA . GLU B 1 228 ? 13.469 -38.75 -24.266 1 97 228 GLU B CA 1
ATOM 3890 C C . GLU B 1 228 ? 13.477 -40.125 -23.625 1 97 228 GLU B C 1
ATOM 3892 O O . GLU B 1 228 ? 14.281 -41 -24 1 97 228 GLU B O 1
ATOM 3897 N N . ARG B 1 229 ? 12.523 -40.344 -22.734 1 96.12 229 ARG B N 1
ATOM 3898 C CA . ARG B 1 229 ? 12.438 -41.625 -22.047 1 96.12 229 ARG B CA 1
ATOM 3899 C C . ARG B 1 229 ? 11.453 -42.562 -22.734 1 96.12 229 ARG B C 1
ATOM 3901 O O . ARG B 1 229 ? 11.125 -43.625 -22.219 1 96.12 229 ARG B O 1
ATOM 3908 N N . GLY B 1 230 ? 10.867 -42.094 -23.828 1 95.06 230 GLY B N 1
ATOM 3909 C CA . GLY B 1 230 ? 10.078 -42.969 -24.688 1 95.06 230 GLY B CA 1
ATOM 3910 C C . GLY B 1 230 ? 8.586 -42.906 -24.406 1 95.06 230 GLY B C 1
ATOM 3911 O O . GLY B 1 230 ? 7.824 -43.75 -24.891 1 95.06 230 GLY B O 1
ATOM 3912 N N . VAL B 1 231 ? 8.211 -41.938 -23.703 1 96.56 231 VAL B N 1
ATOM 3913 C CA . VAL B 1 231 ? 6.789 -41.781 -23.422 1 96.56 231 VAL B CA 1
ATOM 3914 C C . VAL B 1 231 ? 6.074 -41.188 -24.625 1 96.56 231 VAL B C 1
ATOM 3916 O O . VAL B 1 231 ? 6.578 -40.25 -25.25 1 96.56 231 VAL B O 1
ATOM 3919 N N . ASP B 1 232 ? 4.945 -41.719 -24.969 1 96.38 232 ASP B N 1
ATOM 3920 C CA . ASP B 1 232 ? 4.172 -41.344 -26.141 1 96.38 232 ASP B CA 1
ATOM 3921 C C . ASP B 1 232 ? 3.705 -39.875 -26.016 1 96.38 232 ASP B C 1
ATOM 3923 O O . ASP B 1 232 ? 3.271 -39.438 -24.953 1 96.38 232 ASP B O 1
ATOM 3927 N N . GLU B 1 233 ? 3.732 -39.156 -27.109 1 96.19 233 GLU B N 1
ATOM 3928 C CA . GLU B 1 233 ? 3.42 -37.719 -27.141 1 96.19 233 GLU B CA 1
ATOM 3929 C C . GLU B 1 233 ? 1.964 -37.469 -26.766 1 96.19 233 GLU B C 1
ATOM 3931 O O . GLU B 1 233 ? 1.652 -36.469 -26.109 1 96.19 233 GLU B O 1
ATOM 3936 N N . GLN B 1 234 ? 1.117 -38.281 -27.219 1 96.38 234 GLN B N 1
ATOM 3937 C CA . GLN B 1 234 ? -0.299 -38.125 -26.906 1 96.38 234 GLN B CA 1
ATOM 3938 C C . GLN B 1 234 ? -0.55 -38.344 -25.406 1 96.38 234 GLN B C 1
ATOM 3940 O O . GLN B 1 234 ? -1.369 -37.625 -24.812 1 96.38 234 GLN B O 1
ATOM 3945 N N . VAL B 1 235 ? 0.148 -39.312 -24.828 1 96.81 235 VAL B N 1
ATOM 3946 C CA . VAL B 1 235 ? 0.044 -39.562 -23.391 1 96.81 235 VAL B CA 1
ATOM 3947 C C . VAL B 1 235 ? 0.523 -38.344 -22.609 1 96.81 235 VAL B C 1
ATOM 3949 O O . VAL B 1 235 ? -0.123 -37.938 -21.641 1 96.81 235 VAL B O 1
ATOM 3952 N N . ILE B 1 236 ? 1.624 -37.812 -23.047 1 97.19 236 ILE B N 1
ATOM 3953 C CA . ILE B 1 236 ? 2.195 -36.656 -22.391 1 97.19 236 ILE B CA 1
ATOM 3954 C C . ILE B 1 236 ? 1.199 -35.5 -22.438 1 97.19 236 ILE B C 1
ATOM 3956 O O . ILE B 1 236 ? 0.916 -34.875 -21.422 1 97.19 236 ILE B O 1
ATOM 3960 N N . ARG B 1 237 ? 0.656 -35.156 -23.578 1 95.44 237 ARG B N 1
ATOM 3961 C CA . ARG B 1 237 ? -0.273 -34.031 -23.781 1 95.44 237 ARG B CA 1
ATOM 3962 C C . ARG B 1 237 ? -1.515 -34.188 -22.922 1 95.44 237 ARG B C 1
ATOM 3964 O O . ARG B 1 237 ? -1.99 -33.219 -22.328 1 95.44 237 ARG B O 1
ATOM 3971 N N . GLU B 1 238 ? -2.004 -35.406 -22.828 1 95.62 238 GLU B N 1
ATOM 3972 C CA . GLU B 1 238 ? -3.215 -35.656 -22.062 1 95.62 238 GLU B CA 1
ATOM 3973 C C . GLU B 1 238 ? -2.947 -35.594 -20.562 1 95.62 238 GLU B C 1
ATOM 3975 O O . GLU B 1 238 ? -3.768 -35.062 -19.797 1 95.62 238 GLU B O 1
ATOM 3980 N N . CYS B 1 239 ? -1.774 -36.125 -20.172 1 96.06 239 CYS B N 1
ATOM 3981 C CA . CYS B 1 239 ? -1.499 -36.25 -18.75 1 96.06 239 CYS B CA 1
ATOM 3982 C C . CYS B 1 239 ? -1.027 -34.938 -18.156 1 96.06 239 CYS B C 1
ATOM 3984 O O . CYS B 1 239 ? -1.259 -34.656 -16.984 1 96.06 239 CYS B O 1
ATOM 3986 N N . LEU B 1 240 ? -0.388 -34.094 -18.953 1 95.56 240 LEU B N 1
ATOM 3987 C CA . LEU B 1 240 ? 0.182 -32.844 -18.422 1 95.56 240 LEU B CA 1
ATOM 3988 C C . LEU B 1 240 ? -0.645 -31.641 -18.844 1 95.56 240 LEU B C 1
ATOM 3990 O O . LEU B 1 240 ? -0.19 -30.5 -18.734 1 95.56 240 LEU B O 1
ATOM 3994 N N . LYS B 1 241 ? -1.912 -31.828 -19.234 1 92.69 241 LYS B N 1
ATOM 3995 C CA . LYS B 1 241 ? -2.75 -30.781 -19.828 1 92.69 241 LYS B CA 1
ATOM 3996 C C . LYS B 1 241 ? -3.055 -29.688 -18.812 1 92.69 241 LYS B C 1
ATOM 3998 O O . LYS B 1 241 ? -3.266 -28.531 -19.188 1 92.69 241 LYS B O 1
ATOM 4003 N N . ASP B 1 242 ? -3.021 -30 -17.531 1 90.31 242 ASP B N 1
ATOM 4004 C CA . ASP B 1 242 ? -3.434 -29.047 -16.5 1 90.31 242 ASP B CA 1
ATOM 4005 C C . ASP B 1 242 ? -2.223 -28.391 -15.844 1 90.31 242 ASP B C 1
ATOM 4007 O O . ASP B 1 242 ? -2.365 -27.656 -14.867 1 90.31 242 ASP B O 1
ATOM 4011 N N . LEU B 1 243 ? -1.083 -28.781 -16.469 1 91.62 243 LEU B N 1
ATOM 4012 C CA . LEU B 1 243 ? 0.122 -28.203 -15.891 1 91.62 243 LEU B CA 1
ATOM 4013 C C . LEU B 1 243 ? 0.476 -26.891 -16.578 1 91.62 243 LEU B C 1
ATOM 4015 O O . LEU B 1 243 ? 0.177 -26.703 -17.766 1 91.62 243 LEU B O 1
#

Secondary structure (DSSP, 8-state):
-------------------HHHHHHHHHHHHHHHTTTS-GGG--HHHHHHHTTS-HHHHHHHHSSHHHHHHHHHHHHHHHHHHHH--HHHHTT-HHHHHHHHHHHHHHHHT-HHHHHHHHHHHH---HHHHHHHHHHHHHHHHHHHHHHHHHHSSSS---HHHHHHHHHHHHHHHHHHTTT--BTTB-SSSTTHHHHHHHHHHHHHHHHHHHHHHHHHHHHHHHHHHHTT--HHHHHHHTTT-/-------------------HHHHHHHHHHHHHHHTTTS-GGG--HHHHHHHTTS-HHHHHHHHSSHHHHHHHHHHHHHHHHHHHH--HHHHTT-HHHHHHHHHHHHHHHHT-HHHHHHHHHHHH---HHHHHHHHHHHHHHHHHHHHHHHHHHSSSS---HHHHHHHHHHHHHHHHHHTTT--BTTB-SSSTTHHHHHHHHHHHHHHHHHHHHHHHHHHHHHHHHHHHTT--HHHHHHHTTT-

Organism: NCBI:txid717959

InterPro domains:
  IPR009057 Homedomain-like superfamily [SSF46689] (15-84)
  IPR036271 Tetracyclin repressor-like, C-terminal domain superfamily [SSF48498] (97-193)

Solvent-accessible surface area (backbone atoms only — not comparable to full-atom values): 26370 Å² total; per-residue (Å²): 137,84,80,76,79,76,76,75,72,75,73,66,74,73,73,76,73,74,48,71,67,53,49,52,49,42,41,45,52,22,47,58,57,48,52,73,78,42,57,79,90,75,62,47,62,63,56,36,16,59,65,42,71,53,51,52,64,55,53,35,69,73,50,65,40,67,64,44,46,50,53,54,43,48,49,63,60,48,46,60,49,40,58,57,40,62,35,67,52,30,51,69,43,38,68,70,41,51,53,50,38,55,42,49,50,50,53,49,54,78,71,25,71,67,57,49,50,48,56,51,43,33,50,74,47,75,44,71,62,41,24,49,53,45,47,53,53,48,60,40,44,46,58,30,43,52,31,39,35,56,60,34,47,71,24,92,65,74,50,63,46,44,57,46,52,37,35,52,51,29,7,50,52,37,48,64,55,30,20,83,32,35,55,57,68,86,37,65,49,71,46,90,57,16,60,56,53,53,42,48,43,53,49,51,53,52,47,42,52,49,50,61,54,44,41,65,59,43,52,50,49,23,51,50,44,36,46,74,70,67,47,54,68,68,56,50,54,66,31,49,62,81,103,138,85,80,78,76,75,78,74,72,73,72,66,78,73,74,75,73,74,49,70,66,55,50,51,50,40,42,43,51,21,48,58,57,48,53,76,78,40,56,79,91,73,62,48,61,62,57,36,17,58,66,44,70,53,51,52,64,56,53,33,71,74,48,64,41,67,63,46,47,49,52,55,44,49,50,63,61,47,46,58,51,40,58,57,40,62,36,67,52,30,50,70,44,37,67,70,40,50,54,47,38,56,42,49,50,50,54,47,55,77,71,25,70,66,58,50,50,49,55,49,44,32,52,73,47,75,44,72,64,41,22,48,53,45,47,52,54,47,60,41,42,47,59,29,43,53,30,40,35,55,62,36,46,71,25,92,65,73,50,63,46,44,57,46,52,37,35,52,52,28,7,51,52,36,47,64,55,29,19,83,34,37,53,55,68,85,38,64,48,70,46,92,56,17,62,57,53,52,42,49,42,52,48,52,53,52,48,42,53,49,49,60,55,44,40,64,58,43,52,50,50,25,52,49,44,36,47,76,71,66,46,55,68,68,58,50,54,66,31,47,62,81,102

Radius of gyration: 30.92 Å; Cα contacts (8 Å, |Δi|>4): 492; chains: 2; bounding box: 142×102×54 Å

Sequence (486 aa):
MTGMKENQSTKGTLRRRRTNKQVQADILSAVGRILQEKDFTHITLMDIAREAKTDPNVVLRQFGSLEQVFDCYIRTIDYWMHDLFGNKALKRGERSALERMFARMTDFLYNSPEMQRLLVWEITDVNDTTCRAAANRETYYREAYEAYERQFARGGEKTPFRQIASLLIAGTYYLVLHRHTSTFGDMDYDTPDGPVRLKKVLHEILDMLYERLERPQRVSEAIRRLKERGVDEQVIRECLKDLMTGMKENQSTKGTLRRRRTNKQVQADILSAVGRILQEKDFTHITLMDIAREAKTDPNVVLRQFGSLEQVFDCYIRTIDYWMHDLFGNKALKRGERSALERMFARMTDFLYNSPEMQRLLVWEITDVNDTTCRAAANRETYYREAYEAYERQFARGGEKTPFRQIASLLIAGTYYLVLHRHTSTFGDMDYDTPDGPVRLKKVLHEILDMLYERLERPQRVSEAIRRLKERGVDEQVIRECLKDL

pLDDT: mean 89.67, std 14.13, range [31.75, 98.81]